Protein AF-0000000072276948 (afdb_homodimer)

Sequence (484 aa):
MTRPVIGITADSEEEGGGYSAMPWYAIRHNYCDSVAKAGGLPVILPHNAEVAEDFLGLIDGLLITGGAFDVDPALFGEAHRHQTVVLKQRRTAFELAILRGALAADMPILGICGGQQLLAVALGGRLIQHIPDVIKDGLAHEQPNPRTEVGHEISVTPGSLLHRITGVEVFGVNSAHHQAVESVPAPVIVDARAADGVIEGVEDPSRRFCLGVQWHPEYAISAADTAIFDAFVAASRGGEGAMTRPVIGITADSEEEGGGYSAMPWYAIRHNYCDSVAKAGGLPVILPHNAEVAEDFLGLIDGLLITGGAFDVDPALFGEAHRHQTVVLKQRRTAFELAILRGALAADMPILGICGGQQLLAVALGGRLIQHIPDVIKDGLAHEQPNPRTEVGHEISVTPGSLLHRITGVEVFGVNSAHHQAVESVPAPVIVDARAADGVIEGVEDPSRRFCLGVQWHPEYAISAADTAIFDAFVAASRGGEGA

Radius of gyration: 23.83 Å; Cα contacts (8 Å, |Δi|>4): 1158; chains: 2; bounding box: 51×69×62 Å

Foldseek 3Di:
DDAFEEEEEWAKDCCDDDVGNHIDTDDDVLVQVLLVVLRHHYDYDYQDLPCLVVVVVVGLEYEYEDDDAADDQVLQPDPDADPSHHDDPSSLSRLLSNLVVCVVVLGAYEYEARGLVSLQSSQNFHKDNFCCVPQPPDFCLQAPDDQLDFRFKKAFAPPDPLCVQQVDGMDTFGHRDGMATDDHDPPKDQGMATPSGTGAKIAHPVGLHGIYGNGDLSSVSDPSSSSVSNVSSVSSPDPPDD/DDAFEEEEEWAKDCCDDDVGNHIDTDDDVLVQVLLVVLRHHYDYDYQDLPCLVVVVVVGLEYEYEDDDAADDQVLQPDPDADPSHHDDPSSLSRLLSNLVVCVVVLGAYEYEARGLVSLQSSQNFHKDNFCCVPQPPDFCLQAPDDQLDFRFKKAFAPPDPLCVQQVDGMDTFGHRDGMATDDHDPPKDQGMATPSGTGAKIAHPVGLHGIYGNGDLSSVSDPSSSSVSNVSSVSSPDPPDD

Organism: Rhodospirillum rubrum (strain ATCC 11170 / ATH 1.1.1 / DSM 467 / LMG 4362 / NCIMB 8255 / S1) (NCBI:txid269796)

Secondary structure (DSSP, 8-state):
-PPPEEEEEPEEETT-BTTBSS-EEEEEHHHHHHHHHTT-EEEEEP--GGGHHHHHHH-SEEEE---S----GGGGT-S---TT----HHHHHHHHHHHHHHHHTT--EEEETHHHHHHHHHTT-EEES-HHHHSTT---SB-SS-TTS--EEEEE-TTSHHHHHH--SEEEE--B-S-EEEE--TT-EEEEEETTS-EEEEE-TTSSSEEEESS-GGG--SHHHHHHHHHHHHHTS-----/-PPPEEEEEPEEETT-BTTBSS-EEEEEHHHHHHHHHTT-EEEEEP--GGGHHHHHHH-SEEEE---S----GGGGT-S---TT----HHHHHHHHHHHHHHHHTT--EEEETHHHHHHHHHTT-EEES-HHHHSTT---SB-SS-TTS--EEEEE-TTSHHHHHH--SEEEE--B-S-EEEE--TT-EEEEEETTS-EEEEE-TTSSSEEEESS-GGG--SHHHHHHHHHHHHHTS-----

pLDDT: mean 95.81, std 8.94, range [22.22, 98.94]

Nearest PDB structures (foldseek):
  6vtv-assembly1_A  TM=9.125E-01  e=2.684E-25  Escherichia coli K-12
  7d50-assembly1_A  TM=9.164E-01  e=3.232E-25  Pseudomonas aeruginosa PAO1
  3fij-assembly1_B  TM=9.258E-01  e=1.412E-23  Listeria innocua
  3fij-assembly1_G  TM=9.161E-01  e=1.036E-23  Listeria innocua
  3fij-assembly1_H  TM=9.257E-01  e=3.803E-23  Listeria innocua

InterPro domains:
  IPR011697 Peptidase C26 [PF07722] (4-218)
  IPR029062 Class I glutamine amidotransferase-like [G3DSA:3.40.50.880] (1-239)
  IPR029062 Class I glutamine amidotransferase-like [SSF52317] (24-237)
  IPR044668 Peptidase C26, gamma-glutamyl-gamma-aminobutyrate hydrolase PuuD-like [PTHR43235] (27-226)

Structure (mmCIF, N/CA/C/O backbone):
data_AF-0000000072276948-model_v1
#
loop_
_entity.id
_entity.type
_entity.pdbx_description
1 polymer 'Glutamine amidotransferase class-I'
#
loop_
_atom_site.group_PDB
_atom_site.id
_atom_site.type_symbol
_atom_site.label_atom_id
_atom_site.label_alt_id
_atom_site.label_comp_id
_atom_site.label_asym_id
_atom_site.label_entity_id
_atom_site.label_seq_id
_atom_s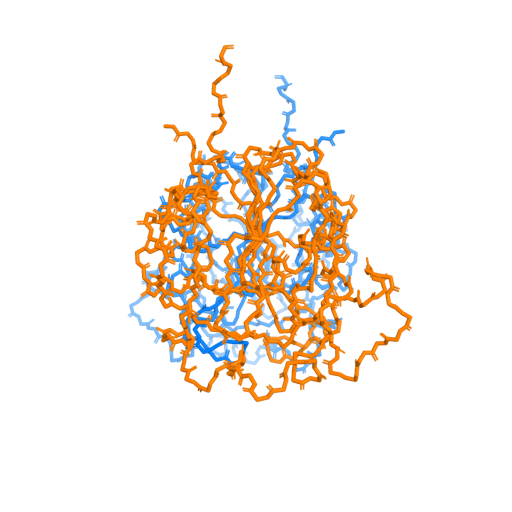ite.pdbx_PDB_ins_code
_atom_site.Cartn_x
_atom_site.Cartn_y
_atom_site.Cartn_z
_atom_site.occupancy
_atom_site.B_iso_or_equiv
_atom_site.auth_seq_id
_atom_site.auth_comp_id
_atom_site.auth_asym_id
_atom_site.auth_atom_id
_atom_site.pdbx_PDB_model_num
ATOM 1 N N . MET A 1 1 ? 21.406 10.805 -8.523 1 55.66 1 MET A N 1
ATOM 2 C CA . MET A 1 1 ? 21.172 10.695 -7.082 1 55.66 1 MET A CA 1
ATOM 3 C C . MET A 1 1 ? 20 9.766 -6.785 1 55.66 1 MET A C 1
ATOM 5 O O . MET A 1 1 ? 19.047 9.695 -7.551 1 55.66 1 MET A O 1
ATOM 9 N N . THR A 1 2 ? 20.109 8.797 -5.762 1 84.19 2 THR A N 1
ATOM 10 C CA . THR A 1 2 ? 19.094 7.793 -5.473 1 84.19 2 THR A CA 1
ATOM 11 C C . THR A 1 2 ? 17.844 8.438 -4.887 1 84.19 2 THR A C 1
ATOM 13 O O . THR A 1 2 ? 17.938 9.43 -4.156 1 84.19 2 THR A O 1
ATOM 16 N N . ARG A 1 3 ? 16.656 8.305 -5.426 1 95.38 3 ARG A N 1
ATOM 17 C CA . ARG A 1 3 ? 15.398 8.82 -4.914 1 95.38 3 ARG A CA 1
ATOM 18 C C . ARG A 1 3 ? 15.211 8.461 -3.443 1 95.38 3 ARG A C 1
ATOM 20 O O . ARG A 1 3 ? 15.367 7.301 -3.057 1 95.38 3 ARG A O 1
ATOM 27 N N . PRO A 1 4 ? 15.094 9.531 -2.602 1 98.38 4 PRO A N 1
ATOM 28 C CA . PRO A 1 4 ? 14.797 9.156 -1.215 1 98.38 4 PRO A CA 1
ATOM 29 C C . PRO A 1 4 ? 13.555 8.281 -1.087 1 98.38 4 PRO A C 1
ATOM 31 O O . PRO A 1 4 ? 12.539 8.547 -1.74 1 98.38 4 PRO A O 1
ATOM 34 N N . VAL A 1 5 ? 13.633 7.27 -0.275 1 98.69 5 VAL A N 1
ATOM 35 C CA . VAL A 1 5 ? 12.516 6.352 -0.048 1 98.69 5 VAL A CA 1
ATOM 36 C C . VAL A 1 5 ? 11.562 6.945 0.989 1 98.69 5 VAL A C 1
ATOM 38 O O . VAL A 1 5 ? 11.961 7.207 2.127 1 98.69 5 VAL A O 1
ATOM 41 N N . ILE A 1 6 ? 10.336 7.184 0.607 1 98.88 6 ILE A N 1
ATOM 42 C CA . ILE A 1 6 ? 9.336 7.746 1.507 1 98.88 6 ILE A CA 1
ATOM 43 C C . ILE A 1 6 ? 8.336 6.664 1.915 1 98.88 6 ILE A C 1
ATOM 45 O O . ILE A 1 6 ? 7.602 6.141 1.076 1 98.88 6 ILE A O 1
ATOM 49 N N . GLY A 1 7 ? 8.375 6.281 3.219 1 98.94 7 GLY A N 1
ATOM 50 C CA . GLY A 1 7 ? 7.344 5.398 3.738 1 98.94 7 GLY A CA 1
ATOM 51 C C . GLY A 1 7 ? 6.012 6.094 3.945 1 98.94 7 GLY A C 1
ATOM 52 O O . GLY A 1 7 ? 5.949 7.16 4.562 1 98.94 7 GLY A O 1
ATOM 53 N N . ILE A 1 8 ? 4.965 5.555 3.375 1 98.94 8 ILE A N 1
ATOM 54 C CA . ILE A 1 8 ? 3.609 6.09 3.488 1 98.94 8 ILE A CA 1
ATOM 55 C C . ILE A 1 8 ? 2.721 5.09 4.223 1 98.94 8 ILE A C 1
ATOM 57 O O . ILE A 1 8 ? 2.568 3.947 3.789 1 98.94 8 ILE A O 1
ATOM 61 N N . THR A 1 9 ? 2.146 5.492 5.336 1 98.88 9 THR A N 1
ATOM 62 C CA . THR A 1 9 ? 1.287 4.559 6.062 1 98.88 9 THR A CA 1
ATOM 63 C C . THR A 1 9 ? -0.019 4.332 5.309 1 98.88 9 THR A C 1
ATOM 65 O O . THR A 1 9 ? -0.658 5.285 4.859 1 98.88 9 THR A O 1
ATOM 68 N N . ALA A 1 10 ? -0.393 3.098 5.172 1 98.62 10 ALA A N 1
ATOM 69 C CA . ALA A 1 10 ? -1.648 2.758 4.508 1 98.62 10 ALA A CA 1
ATOM 70 C C . ALA A 1 10 ? -2.844 3.057 5.406 1 98.62 10 ALA A C 1
ATOM 72 O O . ALA A 1 10 ? -2.701 3.148 6.629 1 98.62 10 ALA A O 1
ATOM 73 N N . ASP A 1 11 ? -3.957 3.297 4.781 1 98 11 ASP A N 1
ATOM 74 C CA . ASP A 1 11 ? -5.219 3.148 5.5 1 98 11 ASP A CA 1
ATOM 75 C C . ASP A 1 11 ? -5.625 1.68 5.594 1 98 11 ASP A C 1
ATOM 77 O O . ASP A 1 11 ? -4.945 0.805 5.051 1 98 11 ASP A O 1
ATOM 81 N N . SER A 1 12 ? -6.652 1.418 6.379 1 96.81 12 SER A N 1
ATOM 82 C CA . SER A 1 12 ? -7.062 0.029 6.551 1 96.81 12 SER A CA 1
ATOM 83 C C . SER A 1 12 ? -8.562 -0.077 6.805 1 96.81 12 SER A C 1
ATOM 85 O O . SER A 1 12 ? -9.125 0.718 7.559 1 96.81 12 SER A O 1
ATOM 87 N N . GLU A 1 13 ? -9.164 -0.945 6.09 1 95.81 13 GLU A N 1
ATOM 88 C CA . GLU A 1 13 ? -10.492 -1.425 6.453 1 95.81 13 GLU A CA 1
ATOM 89 C C . GLU A 1 13 ? -10.414 -2.748 7.211 1 95.81 13 GLU A C 1
ATOM 91 O O . GLU A 1 13 ? -10.539 -3.818 6.613 1 95.81 13 GLU A O 1
ATOM 96 N N . GLU A 1 14 ? -10.359 -2.621 8.492 1 92.75 14 GLU A N 1
ATOM 97 C CA . GLU A 1 14 ? -10 -3.742 9.359 1 92.75 14 GLU A CA 1
ATOM 98 C C . GLU A 1 14 ? -11.164 -4.727 9.484 1 92.75 14 GLU A C 1
ATOM 100 O O . GLU A 1 14 ? -10.953 -5.914 9.727 1 92.75 14 GLU A O 1
ATOM 105 N N . GLU A 1 15 ? -12.367 -4.246 9.242 1 92.12 15 GLU A N 1
ATOM 106 C CA . GLU A 1 15 ? -13.539 -5.102 9.383 1 92.12 15 GLU A CA 1
ATOM 107 C C . GLU A 1 15 ? -13.984 -5.656 8.031 1 92.12 15 GLU A C 1
ATOM 109 O O . GLU A 1 15 ? -14.961 -6.398 7.949 1 92.12 15 GLU A O 1
ATOM 114 N N . GLY A 1 16 ? -13.219 -5.332 7.027 1 94.12 16 GLY A N 1
ATOM 115 C CA . GLY A 1 16 ? -13.57 -5.758 5.684 1 94.12 16 GLY A CA 1
ATOM 116 C C . GLY A 1 16 ? -14.703 -4.945 5.078 1 94.12 16 GLY A C 1
ATOM 117 O O . GLY A 1 16 ? -14.938 -3.805 5.48 1 94.12 16 GLY A O 1
ATOM 118 N N . GLY A 1 17 ? -15.281 -5.48 3.945 1 93.25 17 GLY A N 1
ATOM 119 C CA . GLY A 1 17 ? -16.344 -4.797 3.223 1 93.25 17 GLY A CA 1
ATOM 120 C C . GLY A 1 17 ? -15.852 -4.078 1.981 1 93.25 17 GLY A C 1
ATOM 121 O O . GLY A 1 17 ? -14.734 -3.559 1.961 1 93.25 17 GLY A O 1
ATOM 122 N N . GLY A 1 18 ? -16.734 -3.994 1.03 1 93.81 18 GLY A N 1
ATOM 123 C CA . GLY A 1 18 ? -16.359 -3.348 -0.215 1 93.81 18 GLY A CA 1
ATOM 124 C C . GLY A 1 18 ? -15.375 -4.164 -1.036 1 93.81 18 GLY A C 1
ATOM 125 O O . GLY A 1 18 ? -15.688 -5.281 -1.456 1 93.81 18 GLY A O 1
ATOM 126 N N . TYR A 1 19 ? -14.133 -3.805 -1.041 1 95.44 19 TYR A N 1
ATOM 127 C CA . TYR A 1 19 ? -13.078 -4.418 -1.846 1 95.44 19 TYR A CA 1
ATOM 128 C C . TYR A 1 19 ? -12.906 -5.891 -1.485 1 95.44 19 TYR A C 1
ATOM 130 O O . TYR A 1 19 ? -12.703 -6.73 -2.365 1 95.44 19 TYR A O 1
ATOM 138 N N . SER A 1 20 ? -13.008 -6.164 -0.246 1 95.69 20 SER A N 1
ATOM 139 C CA . SER A 1 20 ? -12.828 -7.527 0.244 1 95.69 20 SER A CA 1
ATOM 140 C C . SER A 1 20 ? -13.633 -7.762 1.52 1 95.69 20 SER A C 1
ATOM 142 O O . SER A 1 20 ? -13.781 -6.859 2.344 1 95.69 20 SER A O 1
ATOM 144 N N . ALA A 1 21 ? -14.102 -8.984 1.699 1 94.5 21 ALA A N 1
ATOM 145 C CA . ALA A 1 21 ? -14.742 -9.375 2.949 1 94.5 21 ALA A CA 1
ATOM 146 C C . ALA A 1 21 ? -13.727 -9.469 4.082 1 94.5 21 ALA A C 1
ATOM 148 O O . ALA A 1 21 ? -14.086 -9.414 5.262 1 94.5 21 ALA A O 1
ATOM 149 N N . MET A 1 22 ? -12.461 -9.648 3.721 1 95.94 22 MET A N 1
ATOM 150 C CA . MET A 1 22 ? -11.359 -9.711 4.68 1 95.94 22 MET A CA 1
ATOM 151 C C . MET A 1 22 ? -10.719 -8.344 4.867 1 95.94 22 MET A C 1
ATOM 153 O O . MET A 1 22 ? -10.891 -7.453 4.031 1 95.94 22 MET A O 1
ATOM 157 N N . PRO A 1 23 ? -9.969 -8.18 6 1 97.62 23 PRO A N 1
ATOM 158 C CA . PRO A 1 23 ? -9.273 -6.902 6.195 1 97.62 23 PRO A CA 1
ATOM 159 C C . PRO A 1 23 ? -8.312 -6.57 5.051 1 97.62 23 PRO A C 1
ATOM 161 O O . PRO A 1 23 ? -7.648 -7.465 4.523 1 97.62 23 PRO A O 1
ATOM 164 N N . TRP A 1 24 ? -8.281 -5.293 4.711 1 98 24 TRP A N 1
ATOM 165 C CA . TRP A 1 24 ? -7.453 -4.875 3.584 1 98 24 TRP A CA 1
ATOM 166 C C . TRP A 1 24 ? -6.938 -3.453 3.781 1 98 24 TRP A C 1
ATOM 168 O O . TRP A 1 24 ? -7.535 -2.67 4.523 1 98 24 TRP A O 1
ATOM 178 N N . TYR A 1 25 ? -5.797 -3.158 3.18 1 98.62 25 TYR A N 1
ATOM 179 C CA . TYR A 1 25 ? -5.195 -1.831 3.152 1 98.62 25 TYR A CA 1
ATOM 180 C C . TYR A 1 25 ? -5.695 -1.028 1.958 1 98.62 25 TYR A C 1
ATOM 182 O O . TYR A 1 25 ? -6.051 -1.599 0.924 1 98.62 25 TYR A O 1
ATOM 190 N N . ALA A 1 26 ? -5.652 0.308 2.146 1 98.12 26 ALA A N 1
ATOM 191 C CA . ALA A 1 26 ? -6.055 1.224 1.083 1 98.12 26 ALA A CA 1
ATOM 192 C C . ALA A 1 26 ? -5.227 2.506 1.122 1 98.12 26 ALA A C 1
ATOM 194 O O . ALA A 1 26 ? -4.785 2.936 2.191 1 98.12 26 ALA A O 1
ATOM 195 N N . ILE A 1 27 ? -5.047 3.088 -0.043 1 98.31 27 ILE A N 1
ATOM 196 C CA . ILE A 1 27 ? -4.445 4.414 -0.107 1 98.31 27 ILE A CA 1
ATOM 197 C C . ILE A 1 27 ? -4.746 5.051 -1.463 1 98.31 27 ILE A C 1
ATOM 199 O O . ILE A 1 27 ? -4.641 4.395 -2.5 1 98.31 27 ILE A O 1
ATOM 203 N N . ARG A 1 28 ? -5.199 6.285 -1.438 1 98.25 28 ARG A N 1
ATOM 204 C CA . ARG A 1 28 ? -5.449 6.965 -2.705 1 98.25 28 ARG A CA 1
ATOM 205 C C . ARG A 1 28 ? -4.156 7.125 -3.502 1 98.25 28 ARG A C 1
ATOM 207 O O . ARG A 1 28 ? -3.105 7.43 -2.934 1 98.25 28 ARG A O 1
ATOM 214 N N . HIS A 1 29 ? -4.223 7.047 -4.824 1 98.56 29 HIS A N 1
ATOM 215 C CA . HIS A 1 29 ? -3.07 7.164 -5.711 1 98.56 29 HIS A CA 1
ATOM 216 C C . HIS A 1 29 ? -2.314 8.469 -5.457 1 98.56 29 HIS A C 1
ATOM 218 O O . HIS A 1 29 ? -1.087 8.508 -5.578 1 98.56 29 HIS A O 1
ATOM 224 N N . ASN A 1 30 ? -3.035 9.484 -5.109 1 98.06 30 ASN A N 1
ATOM 225 C CA . ASN A 1 30 ? -2.455 10.82 -5.148 1 98.06 30 ASN A CA 1
ATOM 226 C C . ASN A 1 30 ? -1.433 11.023 -4.035 1 98.06 30 ASN A C 1
ATOM 228 O O . ASN A 1 30 ? -0.547 11.867 -4.145 1 98.06 30 ASN A O 1
ATOM 232 N N . TYR A 1 31 ? -1.539 10.258 -2.904 1 98.69 31 TYR A N 1
ATOM 233 C CA . TYR A 1 31 ? -0.462 10.281 -1.921 1 98.69 31 TYR A CA 1
ATOM 234 C C . TYR A 1 31 ? 0.864 9.883 -2.553 1 98.69 31 TYR A C 1
ATOM 236 O O . TYR A 1 31 ? 1.853 10.609 -2.459 1 98.69 31 TYR A O 1
ATOM 244 N N . CYS A 1 32 ? 0.836 8.766 -3.225 1 98.75 32 CYS A N 1
ATOM 245 C CA . CYS A 1 32 ? 2.043 8.227 -3.84 1 98.75 32 CYS A CA 1
ATOM 246 C C . CYS A 1 32 ? 2.484 9.086 -5.02 1 98.75 32 CYS A C 1
ATOM 248 O O . CYS A 1 32 ? 3.678 9.328 -5.203 1 98.75 32 CYS A O 1
ATOM 250 N N . ASP A 1 33 ? 1.529 9.555 -5.785 1 98.38 33 ASP A N 1
ATOM 251 C CA . ASP A 1 33 ? 1.849 10.383 -6.941 1 98.38 33 ASP A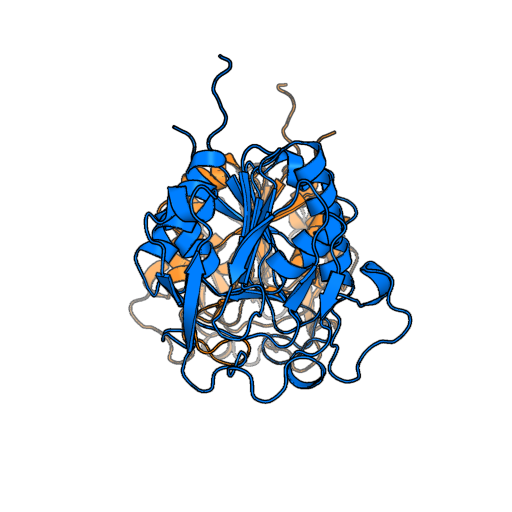 CA 1
ATOM 252 C C . ASP A 1 33 ? 2.508 11.688 -6.516 1 98.38 33 ASP A C 1
ATOM 254 O O . ASP A 1 33 ? 3.416 12.188 -7.191 1 98.38 33 ASP A O 1
ATOM 258 N N . SER A 1 34 ? 2.023 12.281 -5.43 1 98.75 34 SER A N 1
ATOM 259 C CA . SER A 1 34 ? 2.594 13.523 -4.93 1 98.75 34 SER A CA 1
ATOM 260 C C . SER A 1 34 ? 4.039 13.336 -4.484 1 98.75 34 SER A C 1
ATOM 262 O O . SER A 1 34 ? 4.895 14.188 -4.742 1 98.75 34 SER A O 1
ATOM 264 N N . VAL A 1 35 ? 4.344 12.227 -3.82 1 98.81 35 VAL A N 1
ATOM 265 C CA . VAL A 1 35 ? 5.707 11.906 -3.406 1 98.81 35 VAL A CA 1
ATOM 266 C C . VAL A 1 35 ? 6.586 11.711 -4.637 1 98.81 35 VAL A C 1
ATOM 268 O O . VAL A 1 35 ? 7.695 12.242 -4.703 1 98.81 35 VAL A O 1
ATOM 271 N N . ALA A 1 36 ? 6.078 10.969 -5.605 1 98.56 36 ALA A N 1
ATOM 272 C CA . ALA A 1 36 ? 6.84 10.695 -6.816 1 98.56 36 ALA A CA 1
ATOM 273 C C . ALA A 1 36 ? 7.137 11.977 -7.586 1 98.56 36 ALA A C 1
ATOM 275 O O . ALA A 1 36 ? 8.258 12.188 -8.055 1 98.56 36 ALA A O 1
ATOM 276 N N . LYS A 1 37 ? 6.117 12.797 -7.719 1 98.06 37 LYS A N 1
ATOM 277 C CA . LYS A 1 37 ? 6.27 14.062 -8.43 1 98.06 37 LYS A CA 1
ATOM 278 C C . LYS A 1 37 ? 7.332 14.938 -7.77 1 98.06 37 LYS A C 1
ATOM 280 O O . LYS A 1 37 ? 8.055 15.664 -8.453 1 98.06 37 LYS A O 1
ATOM 285 N N . ALA A 1 38 ? 7.438 14.812 -6.473 1 98.5 38 ALA A N 1
ATOM 286 C CA . ALA A 1 38 ? 8.406 15.594 -5.715 1 98.5 38 ALA A CA 1
ATOM 287 C C . ALA A 1 38 ? 9.797 14.961 -5.781 1 98.5 38 ALA A C 1
ATOM 289 O O . ALA A 1 38 ? 10.758 15.508 -5.242 1 98.5 38 ALA A O 1
ATOM 290 N N . GLY A 1 39 ? 9.945 13.836 -6.391 1 98.12 39 GLY A N 1
ATOM 291 C CA . GLY A 1 39 ? 11.242 13.219 -6.605 1 98.12 39 GLY A CA 1
ATOM 292 C C . GLY A 1 39 ? 11.539 12.102 -5.625 1 98.12 39 GLY A C 1
ATOM 293 O O . GLY A 1 39 ? 12.672 11.625 -5.539 1 98.12 39 GLY A O 1
ATOM 294 N N . GLY A 1 40 ? 10.547 11.695 -4.84 1 98.62 40 GLY A N 1
ATOM 295 C CA . GLY A 1 40 ? 10.719 10.594 -3.904 1 98.62 40 GLY A CA 1
ATOM 296 C C . GLY A 1 40 ? 10.273 9.258 -4.469 1 98.62 40 GLY A C 1
ATOM 297 O O . GLY A 1 40 ? 9.664 9.203 -5.539 1 98.62 40 GLY A O 1
ATOM 298 N N . LEU A 1 41 ? 10.656 8.203 -3.822 1 98.75 41 LEU A N 1
ATOM 299 C CA . LEU A 1 41 ? 10.188 6.848 -4.102 1 98.75 41 LEU A CA 1
ATOM 300 C C . LEU A 1 41 ? 9.188 6.391 -3.045 1 98.75 41 LEU A C 1
ATOM 302 O O . LEU A 1 41 ? 9.578 6.004 -1.939 1 98.75 41 LEU A O 1
ATOM 306 N N . PRO A 1 42 ? 7.91 6.422 -3.393 1 98.88 42 PRO A N 1
ATOM 307 C CA . PRO A 1 42 ? 6.906 6.062 -2.387 1 98.88 42 PRO A CA 1
ATOM 308 C C . PRO A 1 42 ? 6.809 4.555 -2.17 1 98.88 42 PRO A C 1
ATOM 310 O O . PRO A 1 42 ? 6.766 3.787 -3.135 1 98.88 42 PRO A O 1
ATOM 313 N N . VAL A 1 43 ? 6.82 4.141 -0.945 1 98.88 43 VAL A N 1
ATOM 314 C CA . VAL A 1 43 ? 6.492 2.771 -0.565 1 98.88 43 VAL A CA 1
ATOM 315 C C . VAL A 1 43 ? 5.383 2.781 0.487 1 98.88 43 VAL A C 1
ATOM 317 O O . VAL A 1 43 ? 5.414 3.588 1.42 1 98.88 43 VAL A O 1
ATOM 320 N N . ILE A 1 44 ? 4.371 1.968 0.25 1 98.94 44 ILE A N 1
ATOM 321 C CA . ILE A 1 44 ? 3.234 1.892 1.161 1 98.94 44 ILE A CA 1
ATOM 322 C C . ILE A 1 44 ? 3.525 0.877 2.264 1 98.94 44 ILE A C 1
ATOM 324 O O . ILE A 1 44 ? 3.945 -0.248 1.987 1 98.94 44 ILE A O 1
ATOM 328 N N . LEU A 1 45 ? 3.359 1.287 3.496 1 98.88 45 LEU A N 1
ATOM 329 C CA . LEU A 1 45 ? 3.73 0.471 4.645 1 98.88 45 LEU A CA 1
ATOM 330 C C . LEU A 1 45 ? 2.504 -0.199 5.254 1 98.88 45 LEU A C 1
ATOM 332 O O . LEU A 1 45 ? 1.549 0.479 5.641 1 98.88 45 LEU A O 1
ATOM 336 N N . PRO A 1 46 ? 2.51 -1.526 5.32 1 98.75 46 PRO A N 1
ATOM 337 C CA . PRO A 1 46 ? 1.445 -2.203 6.066 1 98.75 46 PRO A CA 1
ATOM 338 C C . PRO A 1 46 ? 1.582 -2.025 7.578 1 98.75 46 PRO A C 1
ATOM 340 O O . PRO A 1 46 ? 2.633 -1.595 8.062 1 98.75 46 PRO A O 1
ATOM 343 N N . HIS A 1 47 ? 0.505 -2.311 8.266 1 98.38 47 HIS A N 1
ATOM 344 C CA . HIS A 1 47 ? 0.451 -2.055 9.703 1 98.38 47 HIS A CA 1
ATOM 345 C C . HIS A 1 47 ? 1.023 -3.227 10.492 1 98.38 47 HIS A C 1
ATOM 347 O O . HIS A 1 47 ? 0.291 -4.141 10.875 1 98.38 47 HIS A O 1
ATOM 353 N N . ASN A 1 48 ? 2.268 -3.209 10.789 1 97.69 48 ASN A N 1
ATOM 354 C CA . ASN A 1 48 ? 2.941 -4.172 11.664 1 97.69 48 ASN A CA 1
ATOM 355 C C . ASN A 1 48 ? 3.873 -3.475 12.648 1 97.69 48 ASN A C 1
ATOM 357 O O . ASN A 1 48 ? 5.039 -3.225 12.336 1 97.69 48 ASN A O 1
ATOM 361 N N . ALA A 1 49 ? 3.355 -3.223 13.828 1 97.88 49 ALA A N 1
ATOM 362 C CA . ALA A 1 49 ? 4.082 -2.453 14.836 1 97.88 49 ALA A CA 1
ATOM 363 C C . ALA A 1 49 ? 5.355 -3.176 15.266 1 97.88 49 ALA A C 1
ATOM 365 O O . ALA A 1 49 ? 6.344 -2.539 15.633 1 97.88 49 ALA A O 1
ATOM 366 N N . GLU A 1 50 ? 5.379 -4.453 15.148 1 96.81 50 GLU A N 1
ATOM 367 C CA . GLU A 1 50 ? 6.473 -5.277 15.656 1 96.81 50 GLU A CA 1
ATOM 368 C C . GLU A 1 50 ? 7.738 -5.09 14.828 1 96.81 50 GLU A C 1
ATOM 370 O O . GLU A 1 50 ? 8.844 -5.34 15.305 1 96.81 50 GLU A O 1
ATOM 375 N N . VAL A 1 51 ? 7.555 -4.656 13.617 1 97.44 51 VAL A N 1
ATOM 376 C CA . VAL A 1 51 ? 8.727 -4.527 12.758 1 97.44 51 VAL A CA 1
ATOM 377 C C . VAL A 1 51 ? 8.898 -3.072 12.328 1 97.44 51 VAL A C 1
ATOM 379 O O . VAL A 1 51 ? 9.438 -2.795 11.258 1 97.44 51 VAL A O 1
ATOM 382 N N . ALA A 1 52 ? 8.391 -2.145 13.102 1 98.19 52 ALA A N 1
ATOM 383 C CA . ALA A 1 52 ? 8.477 -0.718 12.797 1 98.19 52 ALA A CA 1
ATOM 384 C C . ALA A 1 52 ? 9.922 -0.291 12.578 1 98.19 52 ALA A C 1
ATOM 386 O O . ALA A 1 52 ? 10.219 0.501 11.68 1 98.19 52 ALA A O 1
ATOM 387 N N . GLU A 1 53 ? 10.805 -0.851 13.391 1 97.81 53 GLU A N 1
ATOM 388 C CA . GLU A 1 53 ? 12.219 -0.484 13.281 1 97.81 53 GLU A CA 1
ATOM 389 C C . GLU A 1 53 ? 12.805 -0.925 11.945 1 97.81 53 GLU A C 1
ATOM 391 O O . GLU A 1 53 ? 13.648 -0.235 11.375 1 97.81 53 GLU A O 1
ATOM 396 N N . ASP A 1 54 ? 12.398 -2.078 11.469 1 98.12 54 ASP A N 1
ATOM 397 C CA . ASP A 1 54 ? 12.859 -2.553 10.172 1 98.12 54 ASP A CA 1
ATOM 398 C C . ASP A 1 54 ? 12.406 -1.61 9.055 1 98.12 54 ASP A C 1
ATOM 400 O O . ASP A 1 54 ? 13.172 -1.322 8.133 1 98.12 54 ASP A O 1
ATOM 404 N N . PHE A 1 55 ? 11.18 -1.119 9.141 1 98.56 55 PHE A N 1
ATOM 405 C CA . PHE A 1 55 ? 10.695 -0.15 8.164 1 98.56 55 PHE A CA 1
ATOM 406 C C . PHE A 1 55 ? 11.508 1.137 8.234 1 98.56 55 PHE A C 1
ATOM 408 O O . PHE A 1 55 ? 11.828 1.729 7.199 1 98.56 55 PHE A O 1
ATOM 415 N N . LEU A 1 56 ? 11.844 1.532 9.469 1 98.38 56 LEU A N 1
ATOM 416 C CA . LEU A 1 56 ? 12.617 2.754 9.656 1 98.38 56 LEU A CA 1
ATOM 417 C C . LEU A 1 56 ? 13.977 2.645 8.977 1 98.38 56 LEU A C 1
ATOM 419 O O . LEU A 1 56 ? 14.5 3.635 8.453 1 98.38 56 LEU A O 1
ATOM 423 N N . GLY A 1 57 ? 14.516 1.44 8.984 1 97.38 57 GLY A N 1
ATOM 424 C CA . GLY A 1 57 ? 15.797 1.218 8.328 1 97.38 57 GLY A CA 1
ATOM 425 C C . GLY A 1 57 ? 15.719 1.277 6.816 1 97.38 57 GLY A C 1
ATOM 426 O O . GLY A 1 57 ? 16.734 1.419 6.137 1 97.38 57 GLY A O 1
ATOM 427 N N . LEU A 1 58 ? 14.531 1.247 6.332 1 97.25 58 LEU A N 1
ATOM 428 C CA . LEU A 1 58 ? 14.312 1.158 4.891 1 97.25 58 LEU A CA 1
ATOM 429 C C . LEU A 1 58 ? 14.008 2.531 4.301 1 97.25 58 LEU A C 1
ATOM 431 O O . LEU A 1 58 ? 14.266 2.775 3.121 1 97.25 58 LEU A O 1
ATOM 435 N N . ILE A 1 59 ? 13.469 3.443 5.105 1 98.44 59 ILE A N 1
ATOM 436 C CA . ILE A 1 59 ? 12.93 4.668 4.527 1 98.44 59 ILE A CA 1
ATOM 437 C C . ILE A 1 59 ? 13.781 5.859 4.945 1 98.44 59 ILE A C 1
ATOM 439 O O . ILE A 1 59 ? 14.531 5.785 5.926 1 98.44 59 ILE A O 1
ATOM 443 N N . ASP A 1 60 ? 13.625 6.949 4.176 1 98.5 60 ASP A N 1
ATOM 444 C CA . ASP A 1 60 ? 14.367 8.188 4.406 1 98.5 60 ASP A CA 1
ATOM 445 C C . ASP A 1 60 ? 13.453 9.281 4.945 1 98.5 60 ASP A C 1
ATOM 447 O O . ASP A 1 60 ? 13.93 10.305 5.449 1 98.5 60 ASP A O 1
ATOM 451 N N . GLY A 1 61 ? 12.211 9.156 4.855 1 98.81 61 GLY A N 1
ATOM 452 C CA . GLY A 1 61 ? 11.156 10.031 5.344 1 98.81 61 GLY A CA 1
ATOM 453 C C . GLY A 1 61 ? 9.852 9.312 5.598 1 98.81 61 GLY A C 1
ATOM 454 O O . GLY A 1 61 ? 9.578 8.273 4.988 1 98.81 61 GLY A O 1
ATOM 455 N N . LEU A 1 62 ? 9.055 9.789 6.504 1 98.94 62 LEU A N 1
ATOM 456 C CA . LEU A 1 62 ? 7.809 9.141 6.898 1 98.94 62 LEU A CA 1
ATOM 457 C C . LEU A 1 62 ? 6.617 10.062 6.664 1 98.94 62 LEU A C 1
ATOM 459 O O . LEU A 1 62 ? 6.602 11.203 7.148 1 98.94 62 LEU A O 1
ATOM 463 N N . LEU A 1 63 ? 5.711 9.633 5.859 1 98.94 63 LEU A N 1
ATOM 464 C CA . LEU A 1 63 ? 4.434 10.305 5.641 1 98.94 63 LEU A CA 1
ATOM 465 C C . LEU A 1 63 ? 3.299 9.539 6.324 1 98.94 63 LEU A C 1
ATOM 467 O O . LEU A 1 63 ? 3 8.406 5.957 1 98.94 63 LEU A O 1
ATOM 471 N N . ILE A 1 64 ? 2.725 10.117 7.332 1 98.94 64 ILE A N 1
ATOM 472 C CA . ILE A 1 64 ? 1.562 9.547 7.996 1 98.94 64 ILE A CA 1
ATOM 473 C C . ILE A 1 64 ? 0.283 10.133 7.402 1 98.94 64 ILE A C 1
ATOM 475 O O . ILE A 1 64 ? 0.06 11.344 7.469 1 98.94 64 ILE A O 1
ATOM 479 N N . THR A 1 65 ? -0.552 9.297 6.883 1 98.75 65 THR A N 1
ATOM 480 C CA . THR A 1 65 ? -1.686 9.719 6.07 1 98.75 65 THR A CA 1
ATOM 481 C C . THR A 1 65 ? -2.908 9.984 6.945 1 98.75 65 THR A C 1
ATOM 483 O O . THR A 1 65 ? -2.916 9.641 8.125 1 98.75 65 THR A O 1
ATOM 486 N N . GLY A 1 66 ? -3.861 10.609 6.324 1 96.88 66 GLY A N 1
ATOM 487 C CA . GLY A 1 66 ? -5.164 10.75 6.957 1 96.88 66 GLY A CA 1
ATOM 488 C C . GLY A 1 66 ? -6.051 9.539 6.766 1 96.88 66 GLY A C 1
ATOM 489 O O . GLY A 1 66 ? -5.57 8.453 6.422 1 96.88 66 GLY A O 1
ATOM 490 N N . GLY A 1 67 ? -7.238 9.656 7.102 1 93.12 67 GLY A N 1
ATOM 491 C CA . GLY A 1 67 ? -8.25 8.617 6.984 1 93.12 67 GLY A CA 1
ATOM 492 C C . GLY A 1 67 ? -9.516 8.922 7.758 1 93.12 67 GLY A C 1
ATOM 493 O O . GLY A 1 67 ? -9.562 9.875 8.531 1 93.12 67 GLY A O 1
ATOM 494 N N . ALA A 1 68 ? -10.492 8.188 7.434 1 91.69 68 ALA A N 1
ATOM 495 C CA . ALA A 1 68 ? -11.773 8.352 8.109 1 91.69 68 ALA A CA 1
ATOM 496 C C . ALA A 1 68 ? -11.781 7.613 9.445 1 91.69 68 ALA A C 1
ATOM 498 O O . ALA A 1 68 ? -12.484 6.613 9.609 1 91.69 68 ALA A O 1
ATOM 499 N N . PHE A 1 69 ? -11.016 8.023 10.328 1 94.88 69 PHE A N 1
ATOM 500 C CA . PHE A 1 69 ? -10.883 7.508 11.688 1 94.88 69 PHE A CA 1
ATOM 501 C C . PHE A 1 69 ? -10.336 8.578 12.625 1 94.88 69 PHE A C 1
ATOM 503 O O . PHE A 1 69 ? -10.102 9.719 12.203 1 94.88 69 PHE A O 1
ATOM 510 N N . ASP A 1 70 ? -10.219 8.211 13.93 1 97.5 70 ASP A N 1
ATOM 511 C CA . ASP A 1 70 ? -9.82 9.203 14.922 1 97.5 70 ASP A CA 1
ATOM 512 C C . ASP A 1 70 ? -8.664 8.695 15.781 1 97.5 70 ASP A C 1
ATOM 514 O O . ASP A 1 70 ? -8.461 7.484 15.906 1 97.5 70 ASP A O 1
ATOM 518 N N . VAL A 1 71 ? -7.918 9.672 16.25 1 98.06 71 VAL A N 1
ATOM 519 C CA . VAL A 1 71 ? -6.941 9.344 17.281 1 98.06 71 VAL A CA 1
ATOM 520 C C . VAL A 1 71 ? -7.656 9.07 18.609 1 98.06 71 VAL A C 1
ATOM 522 O O . VAL A 1 71 ? -8.531 9.828 19.016 1 98.06 71 VAL A O 1
ATOM 525 N N . ASP A 1 72 ? -7.32 8.016 19.25 1 97.88 72 ASP A N 1
ATOM 526 C CA . ASP A 1 72 ? -7.93 7.621 20.516 1 97.88 72 ASP A CA 1
ATOM 527 C C . ASP A 1 72 ? -7.691 8.68 21.578 1 97.88 72 ASP A C 1
ATOM 529 O O . ASP A 1 72 ? -6.547 8.969 21.938 1 97.88 72 ASP A O 1
ATOM 533 N N . PRO A 1 73 ? -8.797 9.18 22.156 1 98.19 73 PRO A N 1
ATOM 534 C CA . PRO A 1 73 ? -8.641 10.203 23.203 1 98.19 73 PRO A CA 1
ATOM 535 C C . PRO A 1 73 ? -7.762 9.727 24.359 1 98.19 73 PRO A C 1
ATOM 537 O O . PRO A 1 73 ? -7.102 10.539 25.016 1 98.19 73 PRO A O 1
ATOM 540 N N . ALA A 1 74 ? -7.648 8.445 24.562 1 97.56 74 ALA A N 1
ATOM 541 C CA . ALA A 1 74 ? -6.812 7.891 25.625 1 97.56 74 ALA A CA 1
ATOM 542 C C . ALA A 1 74 ? -5.344 8.242 25.406 1 97.56 74 ALA A C 1
ATOM 544 O O . ALA A 1 74 ? -4.574 8.344 26.375 1 97.56 74 ALA A O 1
ATOM 545 N N . LEU A 1 75 ? -4.969 8.414 24.219 1 97.81 75 LEU A N 1
ATOM 546 C CA . LEU A 1 75 ? -3.572 8.664 23.859 1 97.81 75 LEU A CA 1
ATOM 547 C C . LEU A 1 75 ? -3.164 10.086 24.234 1 97.81 75 LEU A C 1
ATOM 549 O O . LEU A 1 75 ? -1.974 10.406 24.25 1 97.81 75 LEU A O 1
ATOM 553 N N . PHE A 1 76 ? -4.148 10.945 24.516 1 97.56 76 PHE A N 1
ATOM 554 C CA . PHE A 1 76 ? -3.781 12.297 24.922 1 97.56 76 PHE A CA 1
ATOM 555 C C . PHE A 1 76 ? -4.48 12.688 26.219 1 97.56 76 PHE A C 1
ATOM 557 O O . PHE A 1 76 ? -4.836 13.852 26.406 1 97.56 76 PHE A O 1
ATOM 564 N N . GLY A 1 77 ? -4.781 11.711 27.031 1 96 77 GLY A N 1
ATOM 565 C CA . GLY A 1 77 ? -5.086 11.891 28.438 1 96 77 GLY A CA 1
ATOM 566 C C . GLY A 1 77 ? -6.566 12.078 28.703 1 96 77 GLY A C 1
ATOM 567 O O . GLY A 1 77 ? -6.953 12.477 29.812 1 96 77 GLY A O 1
ATOM 568 N N . GLU A 1 78 ? -7.398 11.859 27.734 1 95.56 78 GLU A N 1
ATOM 569 C CA . GLU A 1 78 ? -8.836 12.008 27.938 1 95.56 78 GLU A CA 1
ATOM 570 C C . GLU A 1 78 ? -9.461 10.719 28.453 1 95.56 78 GLU A C 1
ATOM 572 O O . GLU A 1 78 ? -9.133 9.633 27.984 1 95.56 78 GLU A O 1
ATOM 577 N N . ALA A 1 79 ? -10.281 10.828 29.391 1 93.25 79 ALA A N 1
ATOM 578 C CA . ALA A 1 79 ? -10.945 9.68 30 1 93.25 79 ALA A CA 1
ATOM 579 C C . ALA A 1 79 ? -12.203 9.305 29.203 1 93.25 79 ALA A C 1
ATOM 581 O O . ALA A 1 79 ? -12.625 8.141 29.219 1 93.25 79 ALA A O 1
ATOM 582 N N . HIS A 1 80 ? -12.766 10.32 28.609 1 94.94 80 HIS A N 1
ATOM 583 C CA . HIS A 1 80 ? -14.016 10.117 27.906 1 94.94 80 HIS A CA 1
ATOM 584 C C . HIS A 1 80 ? -13.789 10.109 26.391 1 94.94 80 HIS A C 1
ATOM 586 O O . HIS A 1 80 ? -13.016 10.914 25.875 1 94.94 80 HIS A O 1
ATOM 592 N N . ARG A 1 81 ? -14.406 9.203 25.75 1 95.56 81 ARG A N 1
ATOM 593 C CA . ARG A 1 81 ? -14.398 9.117 24.297 1 95.56 81 ARG A CA 1
ATOM 594 C C . ARG A 1 81 ? -15.703 9.648 23.719 1 95.56 81 ARG A C 1
ATOM 596 O O . ARG A 1 81 ? -16.781 9.156 24.047 1 95.56 81 ARG A O 1
ATOM 603 N N . HIS A 1 82 ? -15.594 10.617 22.906 1 96.81 82 HIS A N 1
ATOM 604 C CA . HIS A 1 82 ? -16.766 11.172 22.25 1 96.81 82 HIS A CA 1
ATOM 605 C C . HIS A 1 82 ? -17.438 10.125 21.359 1 96.81 82 HIS A C 1
ATOM 607 O O . HIS A 1 82 ? -16.75 9.281 20.766 1 96.81 82 HIS A O 1
ATOM 613 N N . GLN A 1 83 ? -18.734 10.18 21.172 1 96.19 83 GLN A N 1
ATOM 614 C CA . GLN A 1 83 ? -19.516 9.172 20.453 1 96.19 83 GLN A CA 1
ATOM 615 C C . GLN A 1 83 ? -19.156 9.148 18.969 1 96.19 83 GLN A C 1
ATOM 617 O O . GLN A 1 83 ? -19.359 8.141 18.297 1 96.19 83 GLN A O 1
ATOM 622 N N . THR A 1 84 ? -18.594 10.227 18.453 1 95.56 84 THR A N 1
ATOM 623 C CA . THR A 1 84 ? -18.25 10.32 17.031 1 95.56 84 THR A CA 1
ATOM 624 C C . THR A 1 84 ? -16.922 9.648 16.75 1 95.56 84 THR A C 1
ATOM 626 O O . THR A 1 84 ? -16.547 9.445 15.586 1 95.56 84 THR A O 1
ATOM 629 N N . VAL A 1 85 ? -16.188 9.266 17.797 1 97.06 85 VAL A N 1
ATOM 630 C CA . VAL A 1 85 ? -14.828 8.773 17.641 1 97.06 85 VAL A CA 1
ATOM 631 C C . VAL A 1 85 ? -14.852 7.359 17.062 1 97.06 85 VAL A C 1
ATOM 633 O O . VAL A 1 85 ? -15.516 6.473 17.609 1 97.06 85 VAL A O 1
ATOM 636 N N . VAL A 1 86 ? -14.219 7.207 15.953 1 95.94 86 VAL A N 1
ATOM 637 C CA . VAL A 1 86 ? -14.031 5.914 15.305 1 95.94 86 VAL A CA 1
ATOM 638 C C . VAL A 1 86 ? -12.547 5.555 15.297 1 95.94 86 VAL A C 1
ATOM 640 O O . VAL A 1 86 ? -11.719 6.32 14.805 1 95.94 86 VAL A O 1
ATOM 643 N N . LEU A 1 87 ? -12.273 4.359 15.844 1 96.5 87 LEU A N 1
ATOM 644 C CA . LEU A 1 87 ? -10.867 3.994 16 1 96.5 87 LEU A CA 1
ATOM 645 C C . LEU A 1 87 ? -10.469 2.924 14.992 1 96.5 87 LEU A C 1
ATOM 647 O O . LEU A 1 87 ? -11.305 2.131 14.562 1 96.5 87 LEU A O 1
ATOM 651 N N . LYS A 1 88 ? -9.211 2.955 14.586 1 96.56 88 LYS A N 1
ATOM 652 C CA . LYS A 1 88 ? -8.5 1.885 13.898 1 96.56 88 LYS A CA 1
ATOM 653 C C . LYS A 1 88 ? -7.246 1.475 14.68 1 96.56 88 LYS A C 1
ATOM 655 O O . LYS A 1 88 ? -6.16 2.008 14.438 1 96.56 88 LYS A O 1
ATOM 660 N N . GLN A 1 89 ? -7.43 0.524 15.5 1 95.25 89 GLN A N 1
ATOM 661 C CA . GLN A 1 89 ? -6.457 0.247 16.547 1 95.25 89 GLN A CA 1
ATOM 662 C C . GLN A 1 89 ? -5.148 -0.282 15.961 1 95.25 89 GLN A C 1
ATOM 664 O O . GLN A 1 89 ? -4.066 0.125 16.391 1 95.25 89 GLN A O 1
ATOM 669 N N . ARG A 1 90 ? -5.242 -1.182 15.016 1 96.5 90 ARG A N 1
ATOM 670 C CA . ARG A 1 90 ? -4.035 -1.736 14.406 1 96.5 90 ARG A CA 1
ATOM 671 C C . ARG A 1 90 ? -3.244 -0.657 13.68 1 96.5 90 ARG A C 1
ATOM 673 O O . ARG A 1 90 ? -2.018 -0.595 13.789 1 96.5 90 ARG A O 1
ATOM 680 N N . ARG A 1 91 ? -3.959 0.157 12.961 1 97.75 91 ARG A N 1
ATOM 681 C CA . ARG A 1 91 ? -3.32 1.259 12.25 1 97.75 91 ARG A CA 1
ATOM 682 C C . ARG A 1 91 ? -2.607 2.197 13.227 1 97.75 91 ARG A C 1
ATOM 684 O O . ARG A 1 91 ? -1.431 2.514 13.039 1 97.75 91 ARG A O 1
ATOM 691 N N . THR A 1 92 ? -3.361 2.596 14.305 1 97.88 92 THR A N 1
ATOM 692 C CA . THR A 1 92 ? -2.818 3.555 15.258 1 97.88 92 THR A CA 1
ATOM 693 C C . THR A 1 92 ? -1.6 2.979 15.977 1 97.88 92 THR A C 1
ATOM 695 O O . THR A 1 92 ? -0.605 3.676 16.172 1 97.88 92 THR A O 1
ATOM 698 N N . ALA A 1 93 ? -1.649 1.73 16.312 1 97.94 93 ALA A N 1
ATOM 699 C CA . ALA A 1 93 ? -0.527 1.084 16.984 1 97.94 93 ALA A CA 1
ATOM 700 C C . ALA A 1 93 ? 0.724 1.106 16.109 1 97.94 93 ALA A C 1
ATOM 702 O O . ALA A 1 93 ? 1.817 1.419 16.578 1 97.94 93 ALA A O 1
ATOM 703 N N . PHE A 1 94 ? 0.559 0.772 14.891 1 98.75 94 PHE A N 1
ATOM 704 C CA . PHE A 1 94 ? 1.692 0.793 13.969 1 98.75 94 PHE A CA 1
ATOM 705 C C . PHE A 1 94 ? 2.217 2.213 13.789 1 98.75 94 PHE A C 1
ATOM 707 O O . PHE A 1 94 ? 3.424 2.449 13.875 1 98.75 94 PHE A O 1
ATOM 714 N N . GLU A 1 95 ? 1.312 3.15 13.539 1 98.75 95 GLU A N 1
ATOM 715 C CA . GLU A 1 95 ? 1.71 4.527 13.266 1 98.75 95 GLU A CA 1
ATOM 716 C C . GLU A 1 95 ? 2.43 5.141 14.469 1 98.75 95 GLU A C 1
ATOM 718 O O . GLU A 1 95 ? 3.402 5.879 14.305 1 98.75 95 GLU A O 1
ATOM 723 N N . LEU A 1 96 ? 1.955 4.789 15.641 1 98.69 96 LEU A N 1
ATOM 724 C CA . LEU A 1 96 ? 2.631 5.293 16.828 1 98.69 96 LEU A CA 1
ATOM 725 C C . LEU A 1 96 ? 4.039 4.715 16.938 1 98.69 96 LEU A C 1
ATOM 727 O O . LEU A 1 96 ? 4.988 5.441 17.234 1 98.69 96 LEU A O 1
ATOM 731 N N . ALA A 1 97 ? 4.195 3.439 16.688 1 98.81 97 ALA A N 1
ATOM 732 C CA . ALA A 1 97 ? 5.492 2.775 16.797 1 98.81 97 ALA A CA 1
ATOM 733 C C . ALA A 1 97 ? 6.492 3.365 15.805 1 98.81 97 ALA A C 1
ATOM 735 O O . ALA A 1 97 ? 7.613 3.719 16.172 1 98.81 97 ALA A O 1
ATOM 736 N N . ILE A 1 98 ? 6.062 3.543 14.594 1 98.88 98 ILE A N 1
ATOM 737 C CA . ILE A 1 98 ? 6.996 4.008 13.57 1 98.88 98 ILE A CA 1
ATOM 738 C C . ILE A 1 98 ? 7.266 5.5 13.758 1 98.88 98 ILE A C 1
ATOM 740 O O . ILE A 1 98 ? 8.375 5.973 13.508 1 98.88 98 ILE A O 1
ATOM 744 N N . LEU A 1 99 ? 6.234 6.223 14.164 1 98.88 99 LEU A N 1
ATOM 745 C CA . LEU A 1 99 ? 6.398 7.652 14.414 1 98.88 99 LEU A CA 1
ATOM 746 C C . LEU A 1 99 ? 7.41 7.898 15.523 1 98.88 99 LEU A C 1
ATOM 748 O O . LEU A 1 99 ? 8.281 8.758 15.398 1 98.88 99 LEU A O 1
ATOM 752 N N . ARG A 1 100 ? 7.301 7.16 16.578 1 98.62 100 ARG A N 1
ATOM 753 C CA . ARG A 1 100 ? 8.234 7.316 17.688 1 98.62 100 ARG A CA 1
ATOM 754 C C . ARG A 1 100 ? 9.664 7.035 17.25 1 98.62 100 ARG A C 1
ATOM 756 O O . ARG A 1 100 ? 10.594 7.754 17.625 1 98.62 100 ARG A O 1
ATOM 763 N N . GLY A 1 101 ? 9.836 5.984 16.469 1 98.75 101 GLY A N 1
ATOM 764 C CA . GLY A 1 101 ? 11.148 5.695 15.922 1 98.75 101 GLY A CA 1
ATOM 765 C C . GLY A 1 101 ? 11.664 6.785 15 1 98.75 101 GLY A C 1
ATOM 766 O O . GLY A 1 101 ? 12.844 7.145 15.047 1 98.75 101 GLY A O 1
ATOM 767 N N . ALA A 1 102 ? 10.797 7.32 14.188 1 98.81 102 ALA A N 1
ATOM 768 C CA . ALA A 1 102 ? 11.172 8.383 13.258 1 98.81 102 ALA A CA 1
ATOM 769 C C . ALA A 1 102 ? 11.586 9.648 14.016 1 98.81 102 ALA A C 1
ATOM 771 O O . ALA A 1 102 ? 12.562 10.305 13.648 1 98.81 102 ALA A O 1
ATOM 772 N N . LEU A 1 103 ? 10.82 9.961 15.008 1 98.69 103 LEU A N 1
ATOM 773 C CA . LEU A 1 103 ? 11.148 11.109 15.836 1 98.69 103 LEU A CA 1
ATOM 774 C C . LEU A 1 103 ? 12.5 10.922 16.516 1 98.69 103 LEU A C 1
ATOM 776 O O . LEU A 1 103 ? 13.328 11.836 16.531 1 98.69 103 LEU A O 1
ATOM 780 N N . ALA A 1 104 ? 12.711 9.758 17.047 1 98.31 104 ALA A N 1
ATOM 781 C CA . ALA A 1 104 ? 13.961 9.461 17.734 1 98.31 104 ALA A CA 1
ATOM 782 C C . ALA A 1 104 ? 15.148 9.57 16.797 1 98.31 104 ALA A C 1
ATOM 784 O O . ALA A 1 104 ? 16.234 10 17.188 1 98.31 104 ALA A O 1
ATOM 785 N N . ALA A 1 105 ? 14.992 9.281 15.562 1 98 105 ALA A N 1
ATOM 786 C CA . ALA A 1 105 ? 16.062 9.281 14.57 1 98 105 ALA A CA 1
ATOM 787 C C . ALA A 1 105 ? 16.156 10.633 13.859 1 98 105 ALA A C 1
ATOM 789 O O . ALA A 1 105 ? 16.969 10.805 12.953 1 98 105 ALA A O 1
ATOM 790 N N . ASP A 1 106 ? 15.32 11.547 14.18 1 98.44 106 ASP A N 1
ATOM 791 C CA . ASP A 1 106 ? 15.195 12.844 13.531 1 98.44 106 ASP A CA 1
ATOM 792 C C . ASP A 1 106 ? 14.977 12.68 12.023 1 98.44 106 ASP A C 1
ATOM 794 O O . ASP A 1 106 ? 15.586 13.391 11.219 1 98.44 106 ASP A O 1
ATOM 798 N N . MET A 1 107 ? 14.211 11.672 11.711 1 98.62 107 MET A N 1
ATOM 799 C CA . MET A 1 107 ? 13.789 11.453 10.328 1 98.62 107 MET A CA 1
ATOM 800 C C . MET A 1 107 ? 12.766 12.492 9.898 1 98.62 107 MET A C 1
ATOM 802 O O . MET A 1 107 ? 11.883 12.859 10.672 1 98.62 107 MET A O 1
ATOM 806 N N . PRO A 1 108 ? 12.859 13.008 8.648 1 98.88 108 PRO A N 1
ATOM 807 C CA . PRO A 1 108 ? 11.805 13.906 8.172 1 98.88 108 PRO A CA 1
ATOM 808 C C . PRO A 1 108 ? 10.414 13.273 8.242 1 98.88 108 PRO A C 1
ATOM 810 O O . PRO A 1 108 ? 10.234 12.125 7.836 1 98.88 108 PRO A O 1
ATOM 813 N N . ILE A 1 109 ? 9.438 14.047 8.773 1 98.94 109 ILE A N 1
ATOM 814 C CA . ILE A 1 109 ? 8.078 13.547 8.992 1 98.94 109 ILE A CA 1
ATOM 815 C C . ILE A 1 109 ? 7.07 14.555 8.445 1 98.94 109 ILE A C 1
ATOM 817 O O . ILE A 1 109 ? 7.195 15.758 8.68 1 98.94 109 ILE A O 1
ATOM 821 N N . LEU A 1 110 ? 6.156 14.055 7.68 1 98.94 110 LEU A N 1
ATOM 822 C CA . LEU A 1 110 ? 4.969 14.812 7.285 1 98.94 110 LEU A CA 1
ATOM 823 C C . LEU A 1 110 ? 3.699 14.086 7.719 1 98.94 110 LEU A C 1
ATOM 825 O O . LEU A 1 110 ? 3.471 12.938 7.336 1 98.94 110 LEU A O 1
ATOM 829 N N . GLY A 1 111 ? 2.934 14.664 8.57 1 98.94 111 GLY A N 1
ATOM 830 C CA . GLY A 1 111 ? 1.62 14.156 8.938 1 98.94 111 GLY A CA 1
ATOM 831 C C . GLY A 1 111 ? 0.483 14.891 8.25 1 98.94 111 GLY A C 1
ATOM 832 O O . GLY A 1 111 ? 0.458 16.125 8.227 1 98.94 111 GLY A O 1
ATOM 833 N N . ILE A 1 112 ? -0.471 14.195 7.707 1 98.88 112 ILE A N 1
ATOM 834 C CA . ILE A 1 112 ? -1.58 14.797 6.973 1 98.88 112 ILE A CA 1
ATOM 835 C C . ILE A 1 112 ? -2.904 14.391 7.617 1 98.88 112 ILE A C 1
ATOM 837 O O . ILE A 1 112 ? -3.164 13.203 7.828 1 98.88 112 ILE A O 1
ATOM 841 N N . CYS A 1 113 ? -3.805 15.391 7.938 1 98.56 113 CYS A N 1
ATOM 842 C CA . CYS A 1 113 ? -5.129 15.195 8.516 1 98.56 113 CYS A CA 1
ATOM 843 C C . CYS A 1 113 ? -5.047 14.398 9.812 1 98.56 113 CYS A C 1
ATOM 845 O O . CYS A 1 113 ? -4.523 14.883 10.812 1 98.56 113 CYS A O 1
ATOM 847 N N . GLY A 1 114 ? -5.379 13.102 9.789 1 98.25 114 GLY A N 1
ATOM 848 C CA . GLY A 1 114 ? -5.184 12.266 10.961 1 98.25 114 GLY A CA 1
ATOM 849 C C . GLY A 1 114 ? -3.723 12.094 11.336 1 98.25 114 GLY A C 1
ATOM 850 O O . GLY A 1 114 ? -3.393 11.93 12.508 1 98.25 114 GLY A O 1
ATOM 851 N N . GLY A 1 115 ? -2.842 12.141 10.352 1 98.75 115 GLY A N 1
ATOM 852 C CA . GLY A 1 115 ? -1.41 12.078 10.602 1 98.75 115 GLY A CA 1
ATOM 853 C C . GLY A 1 115 ? -0.891 13.273 11.375 1 98.75 115 GLY A C 1
ATOM 854 O O . GLY A 1 115 ? 0.019 13.141 12.195 1 98.75 115 GLY A O 1
ATOM 855 N N . GLN A 1 116 ? -1.453 14.469 11.062 1 98.81 116 GLN A N 1
ATOM 856 C CA . GLN A 1 116 ? -1.116 15.648 11.852 1 98.81 116 GLN A CA 1
ATOM 857 C C . GLN A 1 116 ? -1.551 15.477 13.305 1 98.81 116 GLN A C 1
ATOM 859 O O . GLN A 1 116 ? -0.819 15.844 14.227 1 98.81 116 GLN A O 1
ATOM 864 N N . GLN A 1 117 ? -2.789 15 13.438 1 98.88 117 GLN A N 1
ATOM 865 C CA . GLN A 1 117 ? -3.359 14.812 14.773 1 98.88 117 GLN A CA 1
ATOM 866 C C . GLN A 1 117 ? -2.533 13.828 15.594 1 98.88 117 GLN A C 1
ATOM 868 O O . GLN A 1 117 ? -2.186 14.117 16.734 1 98.88 117 GLN A O 1
ATOM 873 N N . LEU A 1 118 ? -2.156 12.734 14.992 1 98.81 118 LEU A N 1
ATOM 874 C CA . LEU A 1 118 ? -1.33 11.742 15.68 1 98.81 118 LEU A CA 1
ATOM 875 C C . LEU A 1 118 ? 0.036 12.32 16.031 1 98.81 118 LEU A C 1
ATOM 877 O O . LEU A 1 118 ? 0.557 12.086 17.125 1 98.81 118 LEU A O 1
ATOM 881 N N . LEU A 1 119 ? 0.627 13.039 15.062 1 98.88 119 LEU A N 1
ATOM 882 C CA . LEU A 1 119 ? 1.917 13.68 15.281 1 98.88 119 LEU A CA 1
ATOM 883 C C . LEU A 1 119 ? 1.856 14.625 16.484 1 98.88 119 LEU A C 1
ATOM 885 O O . LEU A 1 119 ? 2.736 14.594 17.344 1 98.88 119 LEU A O 1
ATOM 889 N N . ALA A 1 120 ? 0.798 15.445 16.562 1 98.88 120 ALA A N 1
ATOM 890 C CA . ALA A 1 120 ? 0.618 16.359 17.688 1 98.88 120 ALA A CA 1
ATOM 891 C C . ALA A 1 120 ? 0.555 15.609 19 1 98.88 120 ALA A C 1
ATOM 893 O O . ALA A 1 120 ? 1.222 15.992 19.969 1 98.88 120 ALA A O 1
ATOM 894 N N . VAL A 1 121 ? -0.203 14.57 19 1 98.81 121 VAL A N 1
ATOM 895 C CA . VAL A 1 121 ? -0.37 13.773 20.203 1 98.81 121 VAL A CA 1
ATOM 896 C C . VAL A 1 121 ? 0.963 13.141 20.594 1 98.81 121 VAL A C 1
ATOM 898 O O . VAL A 1 121 ? 1.345 13.156 21.766 1 98.81 121 VAL A O 1
ATOM 901 N N . ALA A 1 122 ? 1.694 12.57 19.656 1 98.69 122 ALA A N 1
ATOM 902 C CA . ALA A 1 122 ? 2.988 11.945 19.906 1 98.69 122 ALA A CA 1
ATOM 903 C C . ALA A 1 122 ? 3.98 12.953 20.484 1 98.69 122 ALA A C 1
ATOM 905 O O . ALA A 1 122 ? 4.898 12.578 21.219 1 98.69 122 ALA A O 1
ATOM 906 N N . LEU A 1 123 ? 3.789 14.219 20.172 1 98.62 123 LEU A N 1
ATOM 907 C CA . LEU A 1 123 ? 4.691 15.273 20.609 1 98.62 123 LEU A CA 1
ATOM 908 C C . LEU A 1 123 ? 4.18 15.914 21.891 1 98.62 123 LEU A C 1
ATOM 910 O O . LEU A 1 123 ? 4.715 16.938 22.344 1 98.62 123 LEU A O 1
ATOM 914 N N . GLY A 1 124 ? 3.105 15.398 22.422 1 98.5 124 GLY A N 1
ATOM 915 C CA . GLY A 1 124 ? 2.631 15.812 23.734 1 98.5 124 GLY A CA 1
ATOM 916 C C . GLY A 1 124 ? 1.417 16.719 23.672 1 98.5 124 GLY A C 1
ATOM 917 O O . GLY A 1 124 ? 1.01 17.297 24.672 1 98.5 124 GLY A O 1
ATOM 918 N N . GLY A 1 125 ? 0.838 16.844 22.484 1 98.75 125 GLY A N 1
ATOM 919 C CA . GLY A 1 125 ? -0.321 17.703 22.312 1 98.75 125 GLY A CA 1
ATOM 920 C C . GLY A 1 125 ? -1.626 17.031 22.688 1 98.75 125 GLY A C 1
ATOM 921 O O . GLY A 1 125 ? -1.637 15.867 23.078 1 98.75 125 GLY A O 1
ATOM 922 N N . ARG A 1 126 ? -2.686 17.844 22.609 1 98.5 126 ARG A N 1
ATOM 923 C CA . ARG A 1 126 ? -4.047 17.375 22.859 1 98.5 126 ARG A CA 1
ATOM 924 C C . ARG A 1 126 ? -4.949 17.688 21.656 1 98.5 126 ARG A C 1
ATOM 926 O O . ARG A 1 126 ? -4.641 18.562 20.859 1 98.5 126 ARG A O 1
ATOM 933 N N . LEU A 1 127 ? -6.039 16.922 21.625 1 98.69 127 LEU A N 1
ATOM 934 C CA . LEU A 1 127 ? -6.965 17.141 20.516 1 98.69 127 LEU A CA 1
ATOM 935 C C . LEU A 1 127 ? -8.344 17.547 21.031 1 98.69 127 LEU A C 1
ATOM 937 O O . LEU A 1 127 ? -8.734 17.172 22.141 1 98.69 127 LEU A O 1
ATOM 941 N N . ILE A 1 128 ? -9.008 18.359 20.234 1 98.12 128 ILE A N 1
ATOM 942 C CA . ILE A 1 128 ? -10.461 18.438 20.281 1 98.12 128 ILE A CA 1
ATOM 943 C C . ILE A 1 128 ? -11.07 17.172 19.672 1 98.12 128 ILE A C 1
ATOM 945 O O . ILE A 1 128 ? -10.773 16.828 18.531 1 98.12 128 ILE A O 1
ATOM 949 N N . GLN A 1 129 ? -11.906 16.5 20.422 1 97.88 129 GLN A N 1
ATOM 950 C CA . GLN A 1 129 ? -12.453 15.25 19.922 1 97.88 129 GLN A CA 1
ATOM 951 C C . GLN A 1 129 ? -13.5 15.508 18.828 1 97.88 129 GLN A C 1
ATOM 953 O O . GLN A 1 129 ? -13.664 14.703 17.922 1 97.88 129 GLN A O 1
ATOM 958 N N . HIS A 1 130 ? -14.219 16.562 19.031 1 97.5 130 HIS A N 1
ATOM 959 C CA . HIS A 1 130 ? -15.297 16.906 18.109 1 97.5 130 HIS A CA 1
ATOM 960 C C . HIS A 1 130 ? -15.484 18.422 18.031 1 97.5 130 HIS A C 1
ATOM 962 O O . HIS A 1 130 ? -16.125 19.016 18.906 1 97.5 130 HIS A O 1
ATOM 968 N N . ILE A 1 131 ? -15.062 19.016 16.906 1 96.81 131 ILE A N 1
ATOM 969 C CA . ILE A 1 131 ? -14.93 20.453 16.734 1 96.81 131 ILE A CA 1
ATOM 970 C C . ILE A 1 131 ? -16.266 21.141 17.031 1 96.81 131 ILE A C 1
ATOM 972 O O . ILE A 1 131 ? -16.312 22.125 17.781 1 96.81 131 ILE A O 1
ATOM 976 N N . PRO A 1 132 ? -17.375 20.609 16.5 1 94 132 PRO A N 1
ATOM 977 C CA . PRO A 1 132 ? -18.641 21.312 16.688 1 94 132 PRO A CA 1
ATOM 978 C C . PRO A 1 132 ? -19.047 21.453 18.156 1 94 132 PRO A C 1
ATOM 980 O O . PRO A 1 132 ? -19.859 22.312 18.5 1 94 132 PRO A O 1
ATOM 983 N N . ASP A 1 133 ? -18.5 20.625 19.016 1 94.5 133 ASP A N 1
ATOM 984 C CA . ASP A 1 133 ? -18.828 20.703 20.438 1 94.5 133 ASP A CA 1
ATOM 985 C C . ASP A 1 133 ? -18.062 21.828 21.125 1 94.5 133 ASP A C 1
ATOM 987 O O . ASP A 1 133 ? -18.453 22.281 22.203 1 94.5 133 ASP A O 1
ATOM 991 N N . VAL A 1 134 ? -16.938 22.25 20.594 1 93.56 134 VAL A N 1
ATOM 992 C CA . VAL A 1 134 ? -16.031 23.188 21.25 1 93.56 134 VAL A CA 1
ATOM 993 C C . VAL A 1 134 ? -16.078 24.531 20.531 1 93.56 134 VAL A C 1
ATOM 995 O O . VAL A 1 134 ? -16.078 25.594 21.172 1 93.56 134 VAL A O 1
ATOM 998 N N . ILE A 1 135 ? -16 24.453 19.203 1 92.75 135 ILE A N 1
ATOM 999 C CA . ILE A 1 135 ? -16.047 25.656 18.375 1 92.75 135 ILE A CA 1
ATOM 1000 C C . ILE A 1 135 ? -17.453 25.828 17.797 1 92.75 135 ILE A C 1
ATOM 1002 O O . ILE A 1 135 ? -17.766 25.281 16.75 1 92.75 135 ILE A O 1
ATOM 1006 N N . LYS A 1 136 ? -18.203 26.719 18.484 1 88.38 136 LYS A N 1
ATOM 1007 C CA . LYS A 1 136 ? -19.578 26.938 18.062 1 88.38 136 LYS A CA 1
ATOM 1008 C C . LYS A 1 136 ? -19.641 27.891 16.875 1 88.38 136 LYS A C 1
ATOM 1010 O O . LYS A 1 136 ? -18.891 28.859 16.797 1 88.38 136 LYS A O 1
ATOM 1015 N N . ASP A 1 137 ? -20.5 27.703 15.93 1 85 137 ASP A N 1
ATOM 1016 C CA . ASP A 1 137 ? -20.734 28.531 14.75 1 85 137 ASP A CA 1
ATOM 1017 C C . ASP A 1 137 ? -19.438 28.703 13.945 1 85 137 ASP A C 1
ATOM 1019 O O . ASP A 1 137 ? -19.172 29.781 13.414 1 85 137 ASP A O 1
ATOM 1023 N N . GLY A 1 138 ? -18.672 27.656 14.023 1 87.69 138 GLY A N 1
ATOM 1024 C CA . GLY A 1 138 ? -17.406 27.703 13.32 1 87.69 138 GLY A CA 1
ATOM 1025 C C . GLY A 1 138 ? -17.516 27.312 11.859 1 87.69 138 GLY A C 1
ATOM 1026 O O . GLY A 1 138 ? -18.625 27.156 11.336 1 87.69 138 GLY A O 1
ATOM 1027 N N . LEU A 1 139 ? -16.406 27.312 11.133 1 91 139 LEU A N 1
ATOM 1028 C CA . LEU A 1 139 ? -16.312 26.891 9.734 1 91 139 LEU A CA 1
ATOM 1029 C C . LEU A 1 139 ? -16.688 25.422 9.578 1 91 139 LEU A C 1
ATOM 1031 O O . LEU A 1 139 ? -16.672 24.672 10.555 1 91 139 LEU A O 1
ATOM 1035 N N . ALA A 1 140 ? -17.125 25.078 8.422 1 89 140 ALA A N 1
ATOM 1036 C CA . ALA A 1 140 ? -17.328 23.672 8.094 1 89 140 ALA A CA 1
ATOM 1037 C C . ALA A 1 140 ? -16 22.969 7.824 1 89 140 ALA A C 1
ATOM 1039 O O . ALA A 1 140 ? -15.414 23.125 6.754 1 89 140 ALA A O 1
ATOM 1040 N N . HIS A 1 141 ? -15.516 22.219 8.773 1 91.94 141 HIS A N 1
ATOM 1041 C CA . HIS A 1 141 ? -14.25 21.516 8.625 1 91.94 141 HIS A CA 1
ATOM 1042 C C . HIS A 1 141 ? -14.461 20.125 8.016 1 91.94 141 HIS A C 1
ATOM 1044 O O . HIS A 1 141 ? -13.5 19.422 7.711 1 91.94 141 HIS A O 1
ATOM 1050 N N . GLU A 1 142 ? -15.648 19.672 7.926 1 90.81 142 GLU A N 1
ATOM 1051 C CA . GLU A 1 142 ? -16.125 18.672 6.977 1 90.81 142 GLU A CA 1
ATOM 1052 C C . GLU A 1 142 ? -16.891 19.312 5.824 1 90.81 142 GLU A C 1
ATOM 1054 O O . GLU A 1 142 ? -18.094 19.547 5.93 1 90.81 142 GLU A O 1
ATOM 1059 N N . GLN A 1 143 ? -16.156 19.5 4.746 1 85.12 143 GLN A N 1
ATOM 1060 C CA . GLN A 1 143 ? -16.719 20.328 3.699 1 85.12 143 GLN A CA 1
ATOM 1061 C C . GLN A 1 143 ? -17.703 19.547 2.838 1 85.12 143 GLN A C 1
ATOM 1063 O O . GLN A 1 143 ? -17.516 18.359 2.594 1 85.12 143 GLN A O 1
ATOM 1068 N N . PRO A 1 144 ? -18.641 20.25 2.352 1 82.94 144 PRO A N 1
ATOM 1069 C CA . PRO A 1 144 ? -19.656 19.594 1.511 1 82.94 144 PRO A CA 1
ATOM 1070 C C . PRO A 1 144 ? -19.188 19.406 0.071 1 82.94 144 PRO A C 1
ATOM 1072 O O . PRO A 1 144 ? -19.703 18.531 -0.642 1 82.94 144 PRO A O 1
ATOM 1075 N N . ASN A 1 145 ? -18.297 20.281 -0.364 1 82.69 145 ASN A N 1
ATOM 1076 C CA . ASN A 1 145 ? -17.781 20.203 -1.73 1 82.69 145 ASN A CA 1
ATOM 1077 C C . ASN A 1 145 ? -16.656 19.172 -1.853 1 82.69 145 ASN A C 1
ATOM 1079 O O . ASN A 1 145 ? -16.109 18.734 -0.844 1 82.69 145 ASN A O 1
ATOM 1083 N N . PRO A 1 146 ? -16.391 18.859 -3.152 1 88.19 146 PRO A N 1
ATOM 1084 C CA . PRO A 1 146 ? -15.305 17.891 -3.354 1 88.19 146 PRO A CA 1
ATOM 1085 C C . PRO A 1 146 ? -13.984 18.344 -2.734 1 88.19 146 PRO A C 1
ATOM 1087 O O . PRO A 1 146 ? -13.703 19.547 -2.695 1 88.19 146 PRO A O 1
ATOM 1090 N N . ARG A 1 147 ? -13.18 17.438 -2.252 1 90.12 147 ARG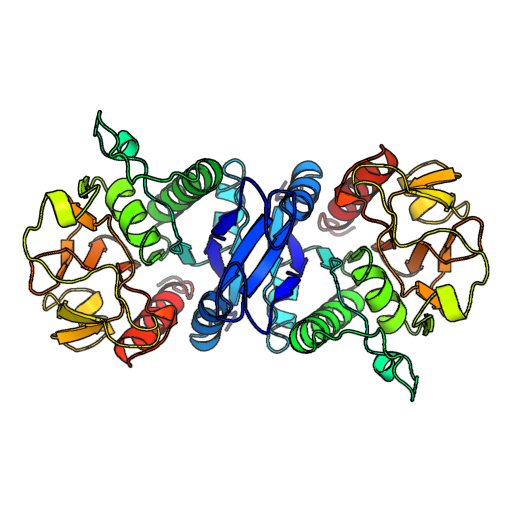 A N 1
ATOM 1091 C CA . ARG A 1 147 ? -11.914 17.734 -1.593 1 90.12 147 ARG A CA 1
ATOM 1092 C C . ARG A 1 147 ? -10.906 18.328 -2.574 1 90.12 147 ARG A C 1
ATOM 1094 O O . ARG A 1 147 ? -9.844 18.797 -2.17 1 90.12 147 ARG A O 1
ATOM 1101 N N . THR A 1 148 ? -11.273 18.328 -3.816 1 93.06 148 THR A N 1
ATOM 1102 C CA . THR A 1 148 ? -10.422 18.922 -4.844 1 93.06 148 THR A CA 1
ATOM 1103 C C . THR A 1 148 ? -10.633 20.438 -4.906 1 93.06 148 THR A C 1
ATOM 1105 O O . THR A 1 148 ? -10 21.125 -5.711 1 93.06 148 THR A O 1
ATOM 1108 N N . GLU A 1 149 ? -11.539 20.906 -4.023 1 93.62 149 GLU A N 1
ATOM 1109 C CA . GLU A 1 149 ? -11.844 22.328 -3.969 1 93.62 149 GLU A CA 1
ATOM 1110 C C . GLU A 1 149 ? -11.523 22.906 -2.596 1 93.62 149 GLU A C 1
ATOM 1112 O O . GLU A 1 149 ? -11.516 22.188 -1.597 1 93.62 149 GLU A O 1
ATOM 1117 N N . VAL A 1 150 ? -11.305 24.203 -2.605 1 95.38 150 VAL A N 1
ATOM 1118 C CA . VAL A 1 150 ? -11.008 24.906 -1.363 1 95.38 150 VAL A CA 1
ATOM 1119 C C . VAL A 1 150 ? -12.234 24.891 -0.454 1 95.38 150 VAL A C 1
ATOM 1121 O O . VAL A 1 150 ? -13.359 25.109 -0.91 1 95.38 150 VAL A O 1
ATOM 1124 N N . GLY A 1 151 ? -12 24.594 0.795 1 95 151 GLY A N 1
ATOM 1125 C CA . GLY A 1 151 ? -13.055 24.656 1.796 1 95 151 GLY A CA 1
ATOM 1126 C C . GLY A 1 151 ? -13.031 25.938 2.604 1 95 151 GLY A C 1
ATOM 1127 O O . GLY A 1 151 ? -14.078 26.531 2.859 1 95 151 GLY A O 1
ATOM 1128 N N . HIS A 1 152 ? -11.844 26.375 3.039 1 96.19 152 HIS A N 1
ATOM 1129 C CA . HIS A 1 152 ? -11.648 27.609 3.781 1 96.19 152 HIS A CA 1
ATOM 1130 C C . HIS A 1 152 ? -10.203 28.094 3.686 1 96.19 152 HIS A C 1
ATOM 1132 O O . HIS A 1 152 ? -9.336 27.375 3.189 1 96.19 152 HIS A O 1
ATOM 1138 N N . GLU A 1 153 ? -10.016 29.234 4.176 1 97.06 153 GLU A N 1
ATOM 1139 C CA . GLU A 1 153 ? -8.664 29.781 4.203 1 97.06 153 GLU A CA 1
ATOM 1140 C C . GLU A 1 153 ? -7.98 29.516 5.543 1 97.06 153 GLU A C 1
ATOM 1142 O O . GLU A 1 153 ? -8.656 29.312 6.559 1 97.06 153 GLU A O 1
ATOM 1147 N N . ILE A 1 154 ? -6.652 29.484 5.469 1 98.38 154 ILE A N 1
ATOM 1148 C CA . ILE A 1 154 ? -5.859 29.422 6.691 1 98.38 154 ILE A CA 1
ATOM 1149 C C . ILE A 1 154 ? -4.855 30.562 6.723 1 98.38 154 ILE A C 1
ATOM 1151 O O . ILE A 1 154 ? -4.441 31.062 5.672 1 98.38 154 ILE A O 1
ATOM 1155 N N . SER A 1 155 ? -4.543 31 7.898 1 98.75 155 SER A N 1
ATOM 1156 C CA . SER A 1 155 ? -3.428 31.922 8.133 1 98.75 155 SER A CA 1
ATOM 1157 C C . SER A 1 155 ? -2.172 31.156 8.555 1 98.75 155 SER A C 1
ATOM 1159 O O . SER A 1 155 ? -2.236 30.266 9.391 1 98.75 155 SER A O 1
ATOM 1161 N N . VAL A 1 156 ? -1.071 31.562 8 1 98.75 156 VAL A N 1
ATOM 1162 C CA . VAL A 1 156 ? 0.204 30.906 8.258 1 98.75 156 VAL A CA 1
ATOM 1163 C C . VAL A 1 156 ? 1.05 31.766 9.195 1 98.75 156 VAL A C 1
ATOM 1165 O O . VAL A 1 156 ? 1.145 32.969 9.023 1 98.75 156 VAL A O 1
ATOM 1168 N N . THR A 1 157 ? 1.629 31.188 10.195 1 98.62 157 THR A N 1
ATOM 1169 C CA . THR A 1 157 ? 2.492 31.891 11.141 1 98.62 157 THR A CA 1
ATOM 1170 C C . THR A 1 157 ? 3.787 32.312 10.461 1 98.62 157 THR A C 1
ATOM 1172 O O . THR A 1 157 ? 4.582 31.484 10.031 1 98.62 157 THR A O 1
ATOM 1175 N N . PRO A 1 158 ? 4.051 33.625 10.414 1 98.31 158 PRO A N 1
ATOM 1176 C CA . PRO A 1 158 ? 5.285 34.094 9.781 1 98.31 158 PRO A CA 1
ATOM 1177 C C . PRO A 1 158 ? 6.539 33.5 10.414 1 98.31 158 PRO A C 1
ATOM 1179 O O . PRO A 1 158 ? 6.613 33.375 11.641 1 98.31 158 PRO A O 1
ATOM 1182 N N . GLY A 1 159 ? 7.48 33.062 9.578 1 98.12 159 GLY A N 1
ATOM 1183 C CA . GLY A 1 159 ? 8.75 32.562 10.062 1 98.12 159 GLY A CA 1
ATOM 1184 C C . GLY A 1 159 ? 8.727 31.062 10.32 1 98.12 159 GLY A C 1
ATOM 1185 O O . GLY A 1 159 ? 9.773 30.438 10.461 1 98.12 159 GLY A O 1
ATOM 1186 N N . SER A 1 160 ? 7.535 30.484 10.383 1 98.62 160 SER A N 1
ATOM 1187 C CA . SER A 1 160 ? 7.406 29.047 10.578 1 98.62 160 SER A CA 1
ATOM 1188 C C . SER A 1 160 ? 7.973 28.266 9.391 1 98.62 160 SER A C 1
ATOM 1190 O O . SER A 1 160 ? 8.305 28.859 8.359 1 98.62 160 SER A O 1
ATOM 1192 N N . LEU A 1 161 ? 8.203 27.016 9.586 1 98.75 161 LEU A N 1
ATOM 1193 C CA . LEU A 1 161 ? 8.602 26.156 8.484 1 98.75 161 LEU A CA 1
ATOM 1194 C C . LEU A 1 161 ? 7.594 26.219 7.34 1 98.75 161 LEU A C 1
ATOM 1196 O O . LEU A 1 161 ? 7.98 26.344 6.172 1 98.75 161 LEU A O 1
ATOM 1200 N N . LEU A 1 162 ? 6.273 26.125 7.645 1 98.88 162 LEU A N 1
ATOM 1201 C CA . LEU A 1 162 ? 5.23 26.188 6.629 1 98.88 162 LEU A CA 1
ATOM 1202 C C . LEU A 1 162 ? 5.316 27.484 5.84 1 98.88 162 LEU A C 1
ATOM 1204 O O . LEU A 1 162 ? 5.18 27.484 4.613 1 98.88 162 LEU A O 1
ATOM 1208 N N . HIS A 1 163 ? 5.551 28.562 6.543 1 98.81 163 HIS A N 1
ATOM 1209 C CA . HIS A 1 163 ? 5.691 29.859 5.902 1 98.81 163 HIS A CA 1
ATOM 1210 C C . HIS A 1 163 ? 6.875 29.875 4.941 1 98.81 163 HIS A C 1
ATOM 1212 O O . HIS A 1 163 ? 6.758 30.359 3.812 1 98.81 163 HIS A O 1
ATOM 1218 N N . ARG A 1 164 ? 8.008 29.344 5.402 1 98.69 164 ARG A N 1
ATOM 1219 C CA . ARG A 1 164 ? 9.203 29.312 4.566 1 98.69 164 ARG A CA 1
ATOM 1220 C C . ARG A 1 164 ? 8.977 28.453 3.324 1 98.69 164 ARG A C 1
ATOM 1222 O O . ARG A 1 164 ? 9.469 28.781 2.242 1 98.69 164 ARG A O 1
ATOM 1229 N N . ILE A 1 165 ? 8.242 27.422 3.494 1 98.62 165 ILE A N 1
ATOM 1230 C CA . ILE A 1 165 ? 7.988 26.469 2.42 1 98.62 165 ILE A CA 1
ATOM 1231 C C . ILE A 1 165 ? 7.043 27.094 1.392 1 98.62 165 ILE A C 1
ATOM 1233 O O . ILE A 1 165 ? 7.289 27 0.185 1 98.62 165 ILE A O 1
ATOM 1237 N N . THR A 1 166 ? 5.984 27.703 1.832 1 98.44 166 THR A N 1
ATOM 1238 C CA . THR A 1 166 ? 4.902 28.094 0.936 1 98.44 166 THR A CA 1
ATOM 1239 C C . THR A 1 166 ? 5.102 29.531 0.448 1 98.44 166 THR A C 1
ATOM 1241 O O . THR A 1 166 ? 4.605 29.906 -0.616 1 98.44 166 THR A O 1
ATOM 1244 N N . GLY A 1 167 ? 5.719 30.344 1.298 1 97.75 167 GLY A N 1
ATOM 1245 C CA . GLY A 1 167 ? 5.98 31.734 0.953 1 97.75 167 GLY A CA 1
ATOM 1246 C C . GLY A 1 167 ? 4.75 32.625 1.044 1 97.75 167 GLY A C 1
ATOM 1247 O O . GLY A 1 167 ? 4.727 33.719 0.492 1 97.75 167 GLY A O 1
ATOM 1248 N N . VAL A 1 168 ? 3.699 32.094 1.672 1 97.31 168 VAL A N 1
ATOM 1249 C CA . VAL A 1 168 ? 2.461 32.875 1.736 1 97.31 168 VAL A CA 1
ATOM 1250 C C . VAL A 1 168 ? 1.961 32.906 3.18 1 97.31 168 VAL A C 1
ATOM 1252 O O . VAL A 1 168 ? 2.312 32.062 3.996 1 97.31 168 VAL A O 1
ATOM 1255 N N . GLU A 1 169 ? 1.196 33.875 3.424 1 97.88 169 GLU A N 1
ATOM 1256 C CA . GLU A 1 169 ? 0.681 34.062 4.777 1 97.88 169 GLU A CA 1
ATOM 1257 C C . GLU A 1 169 ? -0.771 33.625 4.883 1 97.88 169 GLU A C 1
ATOM 1259 O O . GLU A 1 169 ? -1.284 33.406 5.984 1 97.88 169 GLU A O 1
ATOM 1264 N N . VAL A 1 170 ? -1.433 33.594 3.74 1 98.12 170 VAL A N 1
ATOM 1265 C CA . VAL A 1 170 ? -2.816 33.125 3.682 1 98.12 170 VAL A CA 1
ATOM 1266 C C . VAL A 1 170 ? -3.049 32.344 2.395 1 98.12 170 VAL A C 1
ATOM 1268 O O . VAL A 1 170 ? -2.584 32.75 1.324 1 98.12 170 VAL A O 1
ATOM 1271 N N . PHE A 1 171 ? -3.639 31.172 2.48 1 97.12 171 PHE A N 1
ATOM 1272 C CA . PHE A 1 171 ? -4.066 30.469 1.277 1 97.12 171 PHE A CA 1
ATOM 1273 C C . PHE A 1 171 ? -5.219 29.531 1.585 1 97.12 171 PHE A C 1
ATOM 1275 O O . PHE A 1 171 ? -5.539 29.281 2.752 1 97.12 171 PHE A O 1
ATOM 1282 N N . GLY A 1 172 ? -5.941 29.094 0.53 1 97.31 172 GLY A N 1
ATOM 1283 C CA . GLY A 1 172 ? -7.094 28.203 0.653 1 97.31 172 GLY A CA 1
ATOM 1284 C C . GLY A 1 172 ? -6.715 26.734 0.77 1 97.31 172 GLY A C 1
ATOM 1285 O O . GLY A 1 172 ? -5.781 26.281 0.108 1 97.31 172 GLY A O 1
ATOM 1286 N N . VAL A 1 173 ? -7.453 26.016 1.636 1 97.81 173 VAL A N 1
ATOM 1287 C CA . VAL A 1 173 ? -7.195 24.594 1.814 1 97.81 173 VAL A CA 1
ATOM 1288 C C . VAL A 1 173 ? -8.516 23.812 1.777 1 97.81 173 VAL A C 1
ATOM 1290 O O . VAL A 1 173 ? -9.586 24.391 1.973 1 97.81 173 VAL A O 1
ATOM 1293 N N . ASN A 1 174 ? -8.43 22.531 1.438 1 97.06 174 ASN A N 1
ATOM 1294 C CA . ASN A 1 174 ? -9.562 21.641 1.621 1 97.06 174 ASN A CA 1
ATOM 1295 C C . ASN A 1 174 ? -9.672 21.172 3.068 1 97.06 174 ASN A C 1
ATOM 1297 O O . ASN A 1 174 ? -8.812 21.469 3.893 1 97.06 174 ASN A O 1
ATOM 1301 N N . SER A 1 175 ? -10.781 20.594 3.398 1 94 175 SER A N 1
ATOM 1302 C CA . SER A 1 175 ? -11 20.25 4.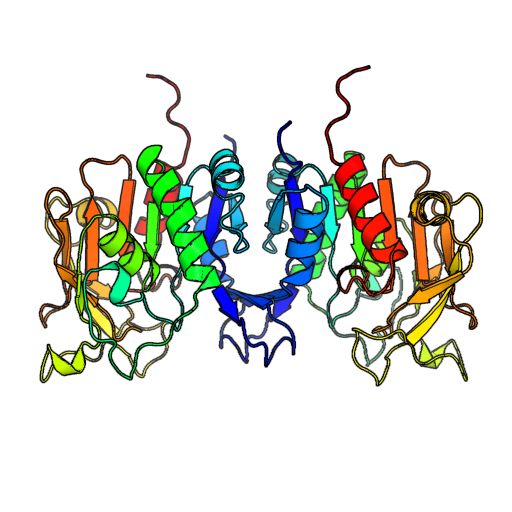797 1 94 175 SER A CA 1
ATOM 1303 C C . SER A 1 175 ? -11.906 19.031 4.934 1 94 175 SER A C 1
ATOM 1305 O O . SER A 1 175 ? -12.93 18.938 4.242 1 94 175 SER A O 1
ATOM 1307 N N . ALA A 1 176 ? -11.492 18.062 5.723 1 94.38 176 ALA A N 1
ATOM 1308 C CA . ALA A 1 176 ? -12.273 16.844 5.98 1 94.38 176 ALA A CA 1
ATOM 1309 C C . ALA A 1 176 ? -11.898 16.234 7.324 1 94.38 176 ALA A C 1
ATOM 1311 O O . ALA A 1 176 ? -11.328 15.141 7.379 1 94.38 176 ALA A O 1
ATOM 1312 N N . HIS A 1 177 ? -12.352 16.875 8.414 1 95.38 177 HIS A N 1
ATOM 1313 C CA . HIS A 1 177 ? -12.031 16.375 9.75 1 95.38 177 HIS A CA 1
ATOM 1314 C C . HIS A 1 177 ? -13 16.906 10.789 1 95.38 177 HIS A C 1
ATOM 1316 O O . HIS A 1 177 ? -13.547 18 10.633 1 95.38 177 HIS A O 1
ATOM 1322 N N . HIS A 1 178 ? -13.195 16.156 11.859 1 95.94 178 HIS A N 1
ATOM 1323 C CA . HIS A 1 178 ? -13.984 16.672 12.977 1 95.94 178 HIS A CA 1
ATOM 1324 C C . HIS A 1 178 ? -13.164 16.719 14.258 1 95.94 178 HIS A C 1
ATOM 1326 O O . HIS A 1 178 ? -13.562 17.375 15.227 1 95.94 178 HIS A O 1
ATOM 1332 N N . GLN A 1 179 ? -12.031 15.984 14.336 1 97.81 179 GLN A N 1
ATOM 1333 C CA . GLN A 1 179 ? -11.023 16.203 15.367 1 97.81 179 GLN A CA 1
ATOM 1334 C C . GLN A 1 179 ? -10.047 17.312 14.953 1 97.81 179 GLN A C 1
ATOM 1336 O O . GLN A 1 179 ? -9.945 17.641 13.773 1 97.81 179 GLN A O 1
ATOM 1341 N N . ALA A 1 180 ? -9.453 17.953 15.906 1 98.44 180 ALA A N 1
ATOM 1342 C CA . ALA A 1 180 ? -8.445 18.969 15.641 1 98.44 180 ALA A CA 1
ATOM 1343 C C . ALA A 1 180 ? -7.457 19.078 16.797 1 98.44 180 ALA A C 1
ATOM 1345 O O . ALA A 1 180 ? -7.785 18.734 17.938 1 98.44 180 ALA A O 1
ATOM 1346 N N . VAL A 1 181 ? -6.289 19.453 16.484 1 98.81 181 VAL A N 1
ATOM 1347 C CA . VAL A 1 181 ? -5.336 19.766 17.547 1 98.81 181 VAL A CA 1
ATOM 1348 C C . VAL A 1 181 ? -5.891 20.891 18.438 1 98.81 181 VAL A C 1
ATOM 1350 O O . VAL A 1 181 ? -6.383 21.891 17.922 1 98.81 181 VAL A O 1
ATOM 1353 N N . GLU A 1 182 ? -5.867 20.625 19.656 1 98.56 182 GLU A N 1
ATOM 1354 C CA . GLU A 1 182 ? -6.297 21.625 20.625 1 98.56 182 GLU A CA 1
ATOM 1355 C C . GLU A 1 182 ? -5.117 22.453 21.125 1 98.56 182 GLU A C 1
ATOM 1357 O O . GLU A 1 182 ? -5.219 23.672 21.25 1 98.56 182 GLU A O 1
ATOM 1362 N N . SER A 1 183 ? -4.094 21.812 21.438 1 98.5 183 SER A N 1
ATOM 1363 C CA . SER A 1 183 ? -2.904 22.453 21.969 1 98.5 183 SER A CA 1
ATOM 1364 C C . SER A 1 183 ? -1.662 21.594 21.75 1 98.5 183 SER A C 1
ATOM 1366 O O . SER A 1 183 ? -1.763 20.375 21.609 1 98.5 183 SER A O 1
ATOM 1368 N N . VAL A 1 184 ? -0.516 22.234 21.688 1 98.62 184 VAL A N 1
ATOM 1369 C CA . VAL A 1 184 ? 0.78 21.562 21.609 1 98.62 184 VAL A CA 1
ATOM 1370 C C . VAL A 1 184 ? 1.745 22.203 22.609 1 98.62 184 VAL A C 1
ATOM 1372 O O . VAL A 1 184 ? 1.688 23.422 22.844 1 98.62 184 VAL A O 1
ATOM 1375 N N . PRO A 1 185 ? 2.635 21.422 23.188 1 98.44 185 PRO A N 1
ATOM 1376 C CA . PRO A 1 185 ? 3.639 22 24.094 1 98.44 185 PRO A CA 1
ATOM 1377 C C . PRO A 1 185 ? 4.883 22.484 23.359 1 98.44 185 PRO A C 1
ATOM 1379 O O . PRO A 1 185 ? 5.203 21.984 22.266 1 98.44 185 PRO A O 1
ATOM 1382 N N . ALA A 1 186 ? 5.574 23.453 24 1 97.31 186 ALA A N 1
ATOM 1383 C CA . ALA A 1 186 ? 6.895 23.812 23.484 1 97.31 186 ALA A CA 1
ATOM 1384 C C . ALA A 1 186 ? 7.797 22.578 23.391 1 97.31 186 ALA A C 1
ATOM 1386 O O . ALA A 1 186 ? 7.75 21.703 24.25 1 97.31 186 ALA A O 1
ATOM 1387 N N . PRO A 1 187 ? 8.562 22.5 22.375 1 97.94 187 PRO A N 1
ATOM 1388 C CA . PRO A 1 187 ? 8.883 23.531 21.391 1 97.94 187 PRO A CA 1
ATOM 1389 C C . PRO A 1 187 ? 8 23.453 20.141 1 97.94 187 PRO A C 1
ATOM 1391 O O . PRO A 1 187 ? 8.219 24.188 19.172 1 97.94 187 PRO A O 1
ATOM 1394 N N . VAL A 1 188 ? 7.004 22.531 20.156 1 98.75 188 VAL A N 1
ATOM 1395 C CA . VAL A 1 188 ? 6.094 22.422 19.031 1 98.75 188 VAL A CA 1
ATOM 1396 C C . VAL A 1 188 ? 5.316 23.734 18.859 1 98.75 188 VAL A C 1
ATOM 1398 O O . VAL A 1 188 ? 4.887 24.328 19.844 1 98.75 188 VAL A O 1
ATOM 1401 N N . ILE A 1 189 ? 5.137 24.156 17.641 1 98.44 189 ILE A N 1
ATOM 1402 C CA . ILE A 1 189 ? 4.398 25.406 17.469 1 98.44 189 ILE A CA 1
ATOM 1403 C C . ILE A 1 189 ? 3.23 25.172 16.5 1 98.44 189 ILE A C 1
ATOM 1405 O O . ILE A 1 189 ? 3.242 24.234 15.719 1 98.44 189 ILE A O 1
ATOM 1409 N N . VAL A 1 190 ? 2.236 26.031 16.641 1 98.88 190 VAL A N 1
ATOM 1410 C CA . VAL A 1 190 ? 1.138 26.125 15.695 1 98.88 190 VAL A CA 1
ATOM 1411 C C . VAL A 1 190 ? 1.556 27 14.516 1 98.88 190 VAL A C 1
ATOM 1413 O O . VAL A 1 190 ? 1.852 28.188 14.688 1 98.88 190 VAL A O 1
ATOM 1416 N N . ASP A 1 191 ? 1.57 26.406 13.32 1 98.88 191 ASP A N 1
ATOM 1417 C CA . ASP A 1 191 ? 2.105 27.172 12.195 1 98.88 191 ASP A CA 1
ATOM 1418 C C . ASP A 1 191 ? 0.993 27.594 11.242 1 98.88 191 ASP A C 1
ATOM 1420 O O . ASP A 1 191 ? 1.24 28.328 10.281 1 98.88 191 ASP A O 1
ATOM 1424 N N . ALA A 1 192 ? -0.271 27.172 11.523 1 98.88 192 ALA A N 1
ATOM 1425 C CA . ALA A 1 192 ? -1.401 27.594 10.695 1 98.88 192 ALA A CA 1
ATOM 1426 C C . ALA A 1 192 ? -2.713 27.484 11.469 1 98.88 192 ALA A C 1
ATOM 1428 O O . ALA A 1 192 ? -2.904 26.578 12.266 1 98.88 192 ALA A O 1
ATOM 1429 N N . ARG A 1 193 ? -3.619 28.391 11.195 1 98.69 193 ARG A N 1
ATOM 1430 C CA . ARG A 1 193 ? -4.949 28.406 11.797 1 98.69 193 ARG A CA 1
ATOM 1431 C C . ARG A 1 193 ? -6.004 28.828 10.781 1 98.69 193 ARG A C 1
ATOM 1433 O O . ARG A 1 193 ? -5.73 29.609 9.883 1 98.69 193 ARG A O 1
ATOM 1440 N N . ALA A 1 194 ? -7.148 28.266 10.992 1 98.12 194 ALA A N 1
ATOM 1441 C CA . ALA A 1 194 ? -8.32 28.781 10.289 1 98.12 194 ALA A CA 1
ATOM 1442 C C . ALA A 1 194 ? -8.867 30.016 10.977 1 98.12 194 ALA A C 1
ATOM 1444 O O . ALA A 1 194 ? -8.445 30.359 12.086 1 98.12 194 ALA A O 1
ATOM 1445 N N . ALA A 1 195 ? -9.836 30.656 10.344 1 96.81 195 ALA A N 1
ATOM 1446 C CA . ALA A 1 195 ? -10.383 31.922 10.844 1 96.81 195 ALA A CA 1
ATOM 1447 C C . ALA A 1 195 ? -11.133 31.719 12.156 1 96.81 195 ALA A C 1
ATOM 1449 O O . ALA A 1 195 ? -11.211 32.625 12.984 1 96.81 195 ALA A O 1
ATOM 1450 N N . ASP A 1 196 ? -11.617 30.516 12.359 1 97.12 196 ASP A N 1
ATOM 1451 C CA . ASP A 1 196 ? -12.391 30.25 13.57 1 97.12 196 ASP A CA 1
ATOM 1452 C C . ASP A 1 196 ? -11.484 29.797 14.711 1 97.12 196 ASP A C 1
ATOM 1454 O O . ASP A 1 196 ? -11.961 29.391 15.766 1 97.12 196 ASP A O 1
ATOM 1458 N N . GLY A 1 197 ? -10.172 29.75 14.438 1 97.25 197 GLY A N 1
ATOM 1459 C CA . GLY A 1 197 ? -9.211 29.453 15.492 1 97.25 197 GLY A CA 1
ATOM 1460 C C . GLY A 1 197 ? -8.734 28 15.453 1 97.25 197 GLY A C 1
ATOM 1461 O O . GLY A 1 197 ? -7.781 27.641 16.141 1 97.25 197 GLY A O 1
ATOM 1462 N N . VAL A 1 198 ? -9.383 27.156 14.688 1 98.25 198 VAL A N 1
ATOM 1463 C CA . VAL A 1 198 ? -9 25.75 14.594 1 98.25 198 VAL A CA 1
ATOM 1464 C C . VAL A 1 198 ? -7.562 25.641 14.094 1 98.25 198 VAL A C 1
ATOM 1466 O O . VAL A 1 198 ? -7.184 26.297 13.125 1 98.25 198 VAL A O 1
ATOM 1469 N N . ILE A 1 199 ? -6.754 24.906 14.797 1 98.69 199 ILE A N 1
ATOM 1470 C CA . ILE A 1 199 ? -5.367 24.688 14.406 1 98.69 199 ILE A CA 1
ATOM 1471 C C . ILE A 1 199 ? -5.316 23.797 13.164 1 98.69 199 ILE A C 1
ATOM 1473 O O . ILE A 1 199 ? -5.875 22.703 13.148 1 98.69 199 ILE A O 1
ATOM 1477 N N . GLU A 1 200 ? -4.637 24.328 12.109 1 98.81 200 GLU A N 1
ATOM 1478 C CA . GLU A 1 200 ? -4.578 23.625 10.836 1 98.81 200 GLU A CA 1
ATOM 1479 C C . GLU A 1 200 ? -3.162 23.156 10.531 1 98.81 200 GLU A C 1
ATOM 1481 O O . GLU A 1 200 ? -2.951 22.359 9.609 1 98.81 200 GLU A O 1
ATOM 1486 N N . GLY A 1 201 ? -2.225 23.578 11.266 1 98.88 201 GLY A N 1
ATOM 1487 C CA . GLY A 1 201 ? -0.846 23.156 11.07 1 98.88 201 GLY A CA 1
ATOM 1488 C C . GLY A 1 201 ? -0.015 23.219 12.336 1 98.88 201 GLY A C 1
ATOM 1489 O O . GLY A 1 201 ? -0.214 24.094 13.172 1 98.88 201 GLY A O 1
ATOM 1490 N N . VAL A 1 202 ? 0.878 22.297 12.547 1 98.94 202 VAL A N 1
ATOM 1491 C CA . VAL A 1 202 ? 1.849 22.281 13.641 1 98.94 202 VAL A CA 1
ATOM 1492 C C . VAL A 1 202 ? 3.215 21.844 13.109 1 98.94 202 VAL A C 1
ATOM 1494 O O . VAL A 1 202 ? 3.303 21.172 12.078 1 98.94 202 VAL A O 1
ATOM 1497 N N . GLU A 1 203 ? 4.246 22.234 13.734 1 98.94 203 GLU A N 1
ATOM 1498 C CA . GLU A 1 203 ? 5.602 21.812 13.398 1 98.94 203 GLU A CA 1
ATOM 1499 C C . GLU A 1 203 ? 6.492 21.766 14.633 1 98.94 203 GLU A C 1
ATOM 1501 O O . GLU A 1 203 ? 6.18 22.391 15.648 1 98.94 203 GLU A O 1
ATOM 1506 N N . ASP A 1 204 ? 7.488 20.953 14.656 1 98.81 204 ASP A N 1
ATOM 1507 C CA . ASP A 1 204 ? 8.539 20.953 15.664 1 98.81 204 ASP A CA 1
ATOM 1508 C C . ASP A 1 204 ? 9.836 21.547 15.109 1 98.81 204 ASP A C 1
ATOM 1510 O O . ASP A 1 204 ? 10.586 20.859 14.406 1 98.81 204 ASP A O 1
ATOM 1514 N N . PRO A 1 205 ? 10.156 22.797 15.422 1 98.19 205 PRO A N 1
ATOM 1515 C CA . PRO A 1 205 ? 11.312 23.469 14.828 1 98.19 205 PRO A CA 1
ATOM 1516 C C . PRO A 1 205 ? 12.641 22.922 15.344 1 98.19 205 PRO A C 1
ATOM 1518 O O . PRO A 1 205 ? 13.703 23.25 14.812 1 98.19 205 PRO A O 1
ATOM 1521 N N . SER A 1 206 ? 12.57 22.062 16.328 1 98 206 SER A N 1
ATOM 1522 C CA . SER A 1 206 ? 13.797 21.484 16.875 1 98 206 SER A CA 1
ATOM 1523 C C . SER A 1 206 ? 14.266 20.312 16.031 1 98 206 SER A C 1
ATOM 1525 O O . SER A 1 206 ? 15.367 19.797 16.234 1 98 206 SER A O 1
ATOM 1527 N N . ARG A 1 207 ? 13.523 19.938 15.078 1 97.69 207 ARG A N 1
ATOM 1528 C CA . ARG A 1 207 ? 13.82 18.781 14.242 1 97.69 207 ARG A CA 1
ATOM 1529 C C . ARG A 1 207 ? 14.125 19.219 12.812 1 97.69 207 ARG A C 1
ATOM 1531 O O . ARG A 1 207 ? 13.773 20.328 12.398 1 97.69 207 ARG A O 1
ATOM 1538 N N . ARG A 1 208 ? 14.766 18.297 12.102 1 96.75 208 ARG A N 1
ATOM 1539 C CA . ARG A 1 208 ? 15.172 18.562 10.727 1 96.75 208 ARG A CA 1
ATOM 1540 C C . ARG A 1 208 ? 13.977 18.922 9.859 1 96.75 208 ARG A C 1
ATOM 1542 O O . ARG A 1 208 ? 14.039 19.875 9.078 1 96.75 208 ARG A O 1
ATOM 1549 N N . PHE A 1 209 ? 13 18.188 9.922 1 98.69 209 PHE A N 1
ATOM 1550 C CA . PHE A 1 209 ? 11.727 18.391 9.234 1 98.69 209 PHE A CA 1
ATOM 1551 C C . PHE A 1 209 ? 10.602 17.641 9.945 1 98.69 209 PHE A C 1
ATOM 1553 O O . 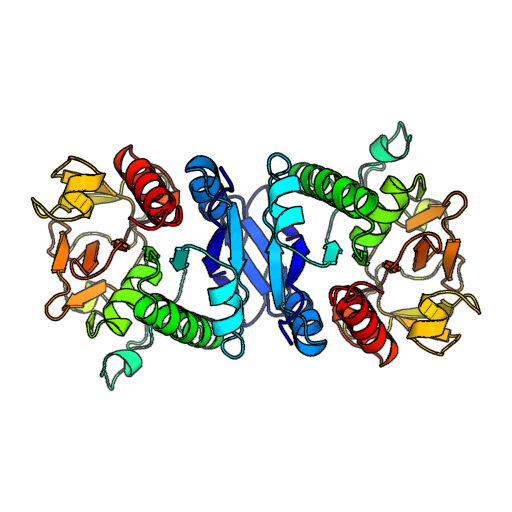PHE A 1 209 ? 10.555 16.422 9.922 1 98.69 209 PHE A O 1
ATOM 1560 N N . CYS A 1 210 ? 9.719 18.312 10.539 1 98.88 210 CYS A N 1
ATOM 1561 C CA . CYS A 1 210 ? 8.578 17.766 11.266 1 98.88 210 CYS A CA 1
ATOM 1562 C C . CYS A 1 210 ? 7.355 18.672 11.133 1 98.88 210 CYS A C 1
ATOM 1564 O O . CYS A 1 210 ? 7.27 19.703 11.789 1 98.88 210 CYS A O 1
ATOM 1566 N N . LEU A 1 211 ? 6.527 18.297 10.219 1 98.94 211 LEU A N 1
ATOM 1567 C CA . LEU A 1 211 ? 5.402 19.141 9.844 1 98.94 211 LEU A CA 1
ATOM 1568 C C . LEU A 1 211 ? 4.102 18.344 9.828 1 98.94 211 LEU A C 1
ATOM 1570 O O . LEU A 1 211 ? 4.07 17.219 9.328 1 98.94 211 LEU A O 1
ATOM 1574 N N . GLY A 1 212 ? 3.078 18.781 10.461 1 98.94 212 GLY A N 1
ATOM 1575 C CA . GLY A 1 212 ? 1.725 18.266 10.383 1 98.94 212 GLY A CA 1
ATOM 1576 C C . GLY A 1 212 ? 0.729 19.25 9.812 1 98.94 212 GLY A C 1
ATOM 1577 O O . GLY A 1 212 ? 0.668 20.406 10.258 1 98.94 212 GLY A O 1
ATOM 1578 N N . VAL A 1 213 ? -0.009 18.859 8.828 1 98.94 213 VAL A N 1
ATOM 1579 C CA . VAL A 1 213 ? -1.037 19.703 8.242 1 98.94 213 VAL A CA 1
ATOM 1580 C C . VAL A 1 213 ? -2.393 19 8.312 1 98.94 213 VAL A C 1
ATOM 1582 O O . VAL A 1 213 ? -2.482 17.797 8.102 1 98.94 213 VAL A O 1
ATOM 1585 N N . GLN A 1 214 ? -3.43 19.781 8.641 1 98.75 214 GLN A N 1
ATOM 1586 C CA . GLN A 1 214 ? -4.75 19.203 8.852 1 98.75 214 GLN A CA 1
ATOM 1587 C C . GLN A 1 214 ? -5.477 18.984 7.527 1 98.75 214 GLN A C 1
ATOM 1589 O O . GLN A 1 214 ? -6.301 18.078 7.406 1 98.75 214 GLN A O 1
ATOM 1594 N N . TRP A 1 215 ? -5.172 19.875 6.523 1 98.44 215 TRP A N 1
ATOM 1595 C CA . TRP A 1 215 ? -5.805 19.703 5.219 1 98.44 215 TRP A CA 1
ATOM 1596 C C . TRP A 1 215 ? -5.09 18.641 4.391 1 98.44 215 TRP A C 1
ATOM 1598 O O . TRP A 1 215 ? -4.277 17.891 4.918 1 98.44 215 TRP A O 1
ATOM 1608 N N . HIS A 1 216 ? -5.41 18.469 3.176 1 98.56 216 HIS A N 1
ATOM 1609 C CA . HIS A 1 216 ? -4.926 17.391 2.318 1 98.56 216 HIS A CA 1
ATOM 1610 C C . HIS A 1 216 ? -4.145 17.938 1.131 1 98.56 216 HIS A C 1
ATOM 1612 O O . HIS A 1 216 ? -4.672 18.031 0.02 1 98.56 216 HIS A O 1
ATOM 1618 N N . PRO A 1 217 ? -2.879 18.203 1.39 1 98.69 217 PRO A N 1
ATOM 1619 C CA . PRO A 1 217 ? -2.076 18.797 0.316 1 98.69 217 PRO A CA 1
ATOM 1620 C C . PRO A 1 217 ? -1.864 17.844 -0.857 1 98.69 217 PRO A C 1
ATOM 1622 O O . PRO A 1 217 ? -1.445 18.266 -1.936 1 98.69 217 PRO A O 1
ATOM 1625 N N . GLU A 1 218 ? -2.158 16.531 -0.671 1 98.5 218 GLU A N 1
ATOM 1626 C CA . GLU A 1 218 ? -1.936 15.578 -1.757 1 98.5 218 GLU A CA 1
ATOM 1627 C C . GLU A 1 218 ? -2.924 15.797 -2.896 1 98.5 218 GLU A C 1
ATOM 1629 O O . GLU A 1 218 ? -2.736 15.281 -4 1 98.5 218 GLU A O 1
ATOM 1634 N N . TYR A 1 219 ? -3.965 16.578 -2.666 1 97.38 219 TYR A N 1
ATOM 1635 C CA . TYR A 1 219 ? -4.887 16.938 -3.738 1 97.38 219 TYR A CA 1
ATOM 1636 C C . TYR A 1 219 ? -4.297 18.031 -4.621 1 97.38 219 TYR A C 1
ATOM 1638 O O . TYR A 1 219 ? -4.793 18.281 -5.723 1 97.38 219 TYR A O 1
ATOM 1646 N N . ALA A 1 220 ? -3.295 18.703 -4.164 1 96.94 220 ALA A N 1
ATOM 1647 C CA . ALA A 1 220 ? -2.541 19.672 -4.938 1 96.94 220 ALA A CA 1
ATOM 1648 C C . ALA A 1 220 ? -3.461 20.766 -5.484 1 96.94 220 ALA A C 1
ATOM 1650 O O . ALA A 1 220 ? -3.418 21.078 -6.676 1 96.94 220 ALA A O 1
ATOM 1651 N N . ILE A 1 221 ? -4.25 21.312 -4.605 1 95.69 221 ILE A N 1
ATOM 1652 C CA . ILE A 1 221 ? -5.215 22.297 -5.09 1 95.69 221 ILE A CA 1
ATOM 1653 C C . ILE A 1 221 ? -4.543 23.656 -5.215 1 95.69 221 ILE A C 1
ATOM 1655 O O . ILE A 1 221 ? -5.117 24.594 -5.785 1 95.69 221 ILE A O 1
ATOM 1659 N N . SER A 1 222 ? -3.34 23.859 -4.695 1 95.94 222 SER A N 1
ATOM 1660 C CA . SER A 1 222 ? -2.584 25.109 -4.789 1 95.94 222 SER A CA 1
ATOM 1661 C C . SER A 1 222 ? -1.088 24.828 -4.906 1 95.94 222 SER A C 1
ATOM 1663 O O . SER A 1 222 ? -0.632 23.719 -4.676 1 95.94 222 SER A O 1
ATOM 1665 N N . ALA A 1 223 ? -0.33 25.859 -5.238 1 97.44 223 ALA A N 1
ATOM 1666 C CA . ALA A 1 223 ? 1.127 25.766 -5.301 1 97.44 223 ALA A CA 1
ATOM 1667 C C . ALA A 1 223 ? 1.718 25.5 -3.92 1 97.44 223 ALA A C 1
ATOM 1669 O O . ALA A 1 223 ? 2.752 24.828 -3.801 1 97.44 223 ALA A O 1
ATOM 1670 N N . ALA A 1 224 ? 1.033 25.953 -2.9 1 98.19 224 ALA A N 1
ATOM 1671 C CA . ALA A 1 224 ? 1.476 25.703 -1.53 1 98.19 224 ALA A CA 1
ATOM 1672 C C . ALA A 1 224 ? 1.486 24.219 -1.214 1 98.19 224 ALA A C 1
ATOM 1674 O O . ALA A 1 224 ? 2.41 23.719 -0.564 1 98.19 224 ALA A O 1
ATOM 1675 N N . ASP A 1 225 ? 0.486 23.547 -1.718 1 98.31 225 ASP A N 1
ATOM 1676 C CA . ASP A 1 225 ? 0.386 22.109 -1.503 1 98.31 225 ASP A CA 1
ATOM 1677 C C . ASP A 1 225 ? 1.577 21.375 -2.119 1 98.31 225 ASP A C 1
ATOM 1679 O O . ASP A 1 225 ? 2.195 20.531 -1.471 1 98.31 225 ASP A O 1
ATOM 1683 N N . THR A 1 226 ? 1.906 21.734 -3.342 1 98.44 226 THR A N 1
ATOM 1684 C CA . THR A 1 226 ? 3.029 21.125 -4.0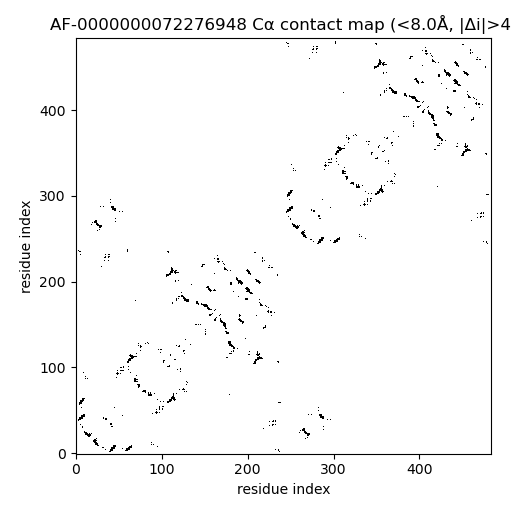43 1 98.44 226 THR A CA 1
ATOM 1685 C C . THR A 1 226 ? 4.344 21.438 -3.33 1 98.44 226 THR A C 1
ATOM 1687 O O . THR A 1 226 ? 5.207 20.562 -3.211 1 98.44 226 THR A O 1
ATOM 1690 N N . ALA A 1 227 ? 4.465 22.609 -2.832 1 98.81 227 ALA A N 1
ATOM 1691 C CA . ALA A 1 227 ? 5.68 23.047 -2.146 1 98.81 227 ALA A CA 1
ATOM 1692 C C . ALA A 1 227 ? 5.918 22.234 -0.879 1 98.81 227 ALA A C 1
ATOM 1694 O O . ALA A 1 227 ? 7.062 21.953 -0.512 1 98.81 227 ALA A O 1
ATOM 1695 N N . ILE A 1 228 ? 4.879 21.828 -0.225 1 98.88 228 ILE A N 1
ATOM 1696 C CA . ILE A 1 228 ? 4.984 21.047 0.999 1 98.88 228 ILE A CA 1
ATOM 1697 C C . ILE A 1 228 ? 5.621 19.688 0.69 1 98.88 228 ILE A C 1
ATOM 1699 O O . ILE A 1 228 ? 6.559 19.266 1.371 1 98.88 228 ILE A O 1
ATOM 1703 N N . PHE A 1 229 ? 5.152 19.031 -0.367 1 98.88 229 PHE A N 1
ATOM 1704 C CA . PHE A 1 229 ? 5.711 17.734 -0.753 1 98.88 229 PHE A CA 1
ATOM 1705 C C . PHE A 1 229 ? 7.152 17.891 -1.222 1 98.88 229 PHE A C 1
ATOM 1707 O O . PHE A 1 229 ? 8.008 17.062 -0.892 1 98.88 229 PHE A O 1
ATOM 1714 N N . ASP A 1 230 ? 7.406 18.953 -2 1 98.75 230 ASP A N 1
ATOM 1715 C CA . ASP A 1 230 ? 8.766 19.188 -2.469 1 98.75 230 ASP A CA 1
ATOM 1716 C C . ASP A 1 230 ? 9.734 19.344 -1.297 1 98.75 230 ASP A C 1
ATOM 1718 O O . ASP A 1 230 ? 10.812 18.75 -1.295 1 98.75 230 ASP A O 1
ATOM 1722 N N . ALA A 1 231 ? 9.352 20.109 -0.291 1 98.81 231 ALA A N 1
ATOM 1723 C CA . ALA A 1 231 ? 10.195 20.359 0.871 1 98.81 231 ALA A CA 1
ATOM 1724 C C . ALA A 1 231 ? 10.406 19.078 1.687 1 98.81 231 ALA A C 1
ATOM 1726 O O . ALA A 1 231 ? 11.508 18.812 2.154 1 98.81 231 ALA A O 1
ATOM 1727 N N . PHE A 1 232 ? 9.352 18.328 1.859 1 98.81 232 PHE A N 1
ATOM 1728 C CA . PHE A 1 232 ? 9.406 17.094 2.613 1 98.81 232 PHE A CA 1
ATOM 1729 C C . PHE A 1 232 ? 10.375 16.109 1.965 1 98.81 232 PHE A C 1
ATOM 1731 O O . PHE A 1 232 ? 11.258 15.555 2.635 1 98.81 232 PHE A O 1
ATOM 1738 N N . VAL A 1 233 ? 10.219 15.93 0.636 1 98.75 233 VAL A N 1
ATOM 1739 C CA . VAL A 1 233 ? 11.062 14.992 -0.093 1 98.75 233 VAL A CA 1
ATOM 1740 C C . VAL A 1 233 ? 12.5 15.5 -0.122 1 98.75 233 VAL A C 1
ATOM 1742 O O . VAL A 1 233 ? 13.445 14.727 0.028 1 98.75 233 VAL A O 1
ATOM 1745 N N . ALA A 1 234 ? 12.695 16.797 -0.266 1 98.31 234 ALA A N 1
ATOM 1746 C CA . ALA A 1 234 ? 14.039 17.391 -0.229 1 98.31 234 ALA A CA 1
ATOM 1747 C C . ALA A 1 234 ? 14.711 17.125 1.115 1 98.31 234 ALA A C 1
ATOM 1749 O O . ALA A 1 234 ? 15.891 16.781 1.169 1 98.31 234 ALA A O 1
ATOM 1750 N N . ALA A 1 235 ? 13.969 17.234 2.188 1 98.25 235 ALA A N 1
ATOM 1751 C CA . ALA A 1 235 ? 14.5 17.016 3.527 1 98.25 235 ALA A CA 1
ATOM 1752 C C . ALA A 1 235 ? 14.883 15.547 3.732 1 98.25 235 ALA A C 1
ATOM 1754 O O . ALA A 1 235 ? 15.648 15.219 4.637 1 98.25 235 ALA A O 1
ATOM 1755 N N . SER A 1 236 ? 14.297 14.688 2.916 1 98.19 236 SER A N 1
ATOM 1756 C CA . SER A 1 236 ? 14.508 13.25 3.057 1 98.19 236 SER A CA 1
ATOM 1757 C C . SER A 1 236 ? 15.719 12.789 2.256 1 98.19 236 SER A C 1
ATOM 1759 O O . SER A 1 236 ? 16.094 11.617 2.314 1 98.19 236 SER A O 1
ATOM 1761 N N . ARG A 1 237 ? 16.25 13.695 1.414 1 93.44 237 ARG A N 1
ATOM 1762 C CA . ARG A 1 237 ? 17.438 13.367 0.626 1 93.44 237 ARG A CA 1
ATOM 1763 C C . ARG A 1 237 ? 18.688 13.352 1.499 1 93.44 237 ARG A C 1
ATOM 1765 O O . ARG A 1 237 ? 18.812 14.148 2.428 1 93.44 237 ARG A O 1
ATOM 1772 N N . GLY A 1 238 ? 19.141 12.312 2.283 1 70.62 238 GLY A N 1
ATOM 1773 C CA . GLY A 1 238 ? 20.344 12.109 3.072 1 70.62 238 GLY A CA 1
ATOM 1774 C C . GLY A 1 238 ? 21.344 13.234 2.945 1 70.62 238 GLY A C 1
ATOM 1775 O O . GLY A 1 238 ? 21.406 13.914 1.916 1 70.62 238 GLY A O 1
ATOM 1776 N N . GLY A 1 239 ? 21.547 14.305 4.074 1 50.12 239 GLY A N 1
ATOM 1777 C CA . GLY A 1 239 ? 22.766 15.102 4.16 1 50.12 239 GLY A CA 1
ATOM 1778 C C . GLY A 1 239 ? 24.016 14.328 3.793 1 50.12 239 GLY A C 1
ATOM 1779 O O . GLY A 1 239 ? 24.172 13.172 4.191 1 50.12 239 GLY A O 1
ATOM 1780 N N . GLU A 1 240 ? 24.656 14.281 2.645 1 39.97 240 GLU A N 1
ATOM 1781 C CA . GLU A 1 240 ? 26.094 14.039 2.75 1 39.97 240 GLU A CA 1
ATOM 1782 C C . GLU A 1 240 ? 26.641 14.555 4.074 1 39.97 240 GLU A C 1
ATOM 1784 O O . GLU A 1 240 ? 26.125 15.516 4.637 1 39.97 240 GLU A O 1
ATOM 1789 N N . GLY A 1 241 ? 27.406 13.797 5.102 1 30.75 241 GLY A N 1
ATOM 1790 C CA . GLY A 1 241 ? 28.328 14.43 6.02 1 30.75 241 GLY A CA 1
ATOM 1791 C C . GLY A 1 241 ? 28.766 15.812 5.566 1 30.75 241 GLY A C 1
ATOM 1792 O O . GLY A 1 241 ? 29.297 15.977 4.469 1 30.75 241 GLY A O 1
ATOM 1793 N N . ALA A 1 242 ? 28.359 16.891 6.137 1 22.22 242 ALA A N 1
ATOM 1794 C CA . ALA A 1 242 ? 29.328 17.953 6.363 1 22.22 242 ALA A CA 1
ATOM 1795 C C . ALA A 1 242 ? 30.562 17.453 7.094 1 22.22 242 ALA A C 1
ATOM 1797 O O . ALA A 1 242 ? 30.453 16.656 8.031 1 22.22 242 ALA A O 1
ATOM 1798 N N . MET B 1 1 ? 19.938 -11.07 11.68 1 55.72 1 MET B N 1
ATOM 1799 C CA . MET B 1 1 ? 19.938 -10.969 10.219 1 55.72 1 MET B CA 1
ATOM 1800 C C . MET B 1 1 ? 18.828 -10.055 9.734 1 55.72 1 MET B C 1
ATOM 1802 O O . MET B 1 1 ? 17.75 -10 10.336 1 55.72 1 MET B O 1
ATOM 1806 N N . THR B 1 2 ? 19.078 -9.078 8.742 1 83.94 2 THR B N 1
ATOM 1807 C CA . THR B 1 2 ? 18.109 -8.094 8.289 1 83.94 2 THR B CA 1
ATOM 1808 C C . THR B 1 2 ? 16.984 -8.758 7.5 1 83.94 2 THR B C 1
ATOM 1810 O O . THR B 1 2 ? 17.203 -9.742 6.797 1 83.94 2 THR B O 1
ATOM 1813 N N . ARG B 1 3 ? 15.719 -8.641 7.84 1 95.38 3 ARG B N 1
ATOM 1814 C CA . ARG B 1 3 ? 14.562 -9.18 7.125 1 95.38 3 ARG B CA 1
ATOM 1815 C C . ARG B 1 3 ? 14.617 -8.82 5.645 1 95.38 3 ARG B C 1
ATOM 1817 O O . ARG B 1 3 ? 14.82 -7.656 5.289 1 95.38 3 ARG B O 1
ATOM 1824 N N . PRO B 1 4 ? 14.648 -9.883 4.797 1 98.38 4 PRO B N 1
ATOM 1825 C CA . PRO B 1 4 ? 14.586 -9.516 3.383 1 98.38 4 PRO B CA 1
ATOM 1826 C C . PRO B 1 4 ? 13.359 -8.664 3.053 1 98.38 4 PRO B C 1
ATOM 1828 O O . PRO B 1 4 ? 12.258 -8.938 3.535 1 98.38 4 PRO B O 1
ATOM 1831 N N . VAL B 1 5 ? 13.555 -7.645 2.268 1 98.69 5 VAL B N 1
ATOM 1832 C CA . VAL B 1 5 ? 12.477 -6.75 1.86 1 98.69 5 VAL B CA 1
ATOM 1833 C C . VAL B 1 5 ? 11.719 -7.352 0.681 1 98.69 5 VAL B C 1
ATOM 1835 O O . VAL B 1 5 ? 12.305 -7.602 -0.377 1 98.69 5 VAL B O 1
ATOM 1838 N N . ILE B 1 6 ? 10.453 -7.609 0.852 1 98.88 6 ILE B N 1
ATOM 1839 C CA . ILE B 1 6 ? 9.625 -8.188 -0.199 1 98.88 6 ILE B CA 1
ATOM 1840 C C . ILE B 1 6 ? 8.688 -7.125 -0.766 1 98.88 6 ILE B C 1
ATOM 1842 O O . ILE B 1 6 ? 7.816 -6.613 -0.058 1 98.88 6 ILE B O 1
ATOM 1846 N N . GLY B 1 7 ? 8.922 -6.742 -2.051 1 98.94 7 GLY B N 1
ATOM 1847 C CA . GLY B 1 7 ? 7.977 -5.875 -2.734 1 98.94 7 GLY B CA 1
ATOM 1848 C C . GLY B 1 7 ? 6.711 -6.594 -3.158 1 98.94 7 GLY B C 1
ATOM 1849 O O . GLY B 1 7 ? 6.773 -7.656 -3.779 1 98.94 7 GLY B O 1
ATOM 1850 N N . ILE B 1 8 ? 5.574 -6.078 -2.768 1 98.94 8 ILE B N 1
ATOM 1851 C CA . ILE B 1 8 ? 4.27 -6.637 -3.1 1 98.94 8 ILE B CA 1
ATOM 1852 C C . ILE B 1 8 ? 3.492 -5.652 -3.971 1 98.94 8 ILE B C 1
ATOM 1854 O O . ILE B 1 8 ? 3.246 -4.512 -3.564 1 98.94 8 ILE B O 1
ATOM 1858 N N . THR B 1 9 ? 3.113 -6.055 -5.168 1 98.88 9 THR B N 1
ATOM 1859 C CA . THR B 1 9 ? 2.369 -5.137 -6.023 1 98.88 9 THR B CA 1
ATOM 1860 C C . THR B 1 9 ? 0.951 -4.938 -5.496 1 98.88 9 THR B C 1
ATOM 1862 O O . THR B 1 9 ? 0.266 -5.906 -5.156 1 98.88 9 THR B O 1
ATOM 1865 N N . ALA B 1 10 ? 0.533 -3.715 -5.426 1 98.56 10 ALA B N 1
ATOM 1866 C CA . ALA B 1 10 ? -0.821 -3.402 -4.98 1 98.56 10 ALA B CA 1
ATOM 1867 C C . ALA B 1 10 ? -1.846 -3.719 -6.066 1 98.56 10 ALA B C 1
ATOM 1869 O O . ALA B 1 10 ? -1.503 -3.789 -7.246 1 98.56 10 ALA B O 1
ATOM 1870 N N . ASP B 1 11 ? -3.041 -3.979 -5.629 1 98 11 ASP B N 1
ATOM 1871 C CA . ASP B 1 11 ? -4.168 -3.848 -6.551 1 98 11 ASP B CA 1
ATOM 1872 C C . ASP B 1 11 ? -4.574 -2.387 -6.711 1 98 11 ASP B C 1
ATOM 1874 O O . ASP B 1 11 ? -4.004 -1.501 -6.07 1 98 11 ASP B O 1
ATOM 1878 N N . SER B 1 12 ? -5.465 -2.143 -7.652 1 96.81 12 SER B N 1
ATOM 1879 C CA . SER B 1 12 ? -5.863 -0.76 -7.895 1 96.81 12 SER B CA 1
ATOM 1880 C C . SER B 1 12 ? -7.305 -0.678 -8.383 1 96.81 12 SER B C 1
ATOM 1882 O O . SER B 1 12 ? -7.73 -1.483 -9.219 1 96.81 12 SER B O 1
ATOM 1884 N N . GLU B 1 13 ? -8.023 0.183 -7.781 1 95.75 13 GLU B N 1
ATOM 1885 C CA . GLU B 1 13 ? -9.289 0.64 -8.344 1 95.75 13 GLU B CA 1
ATOM 1886 C C . GLU B 1 13 ? -9.125 1.966 -9.086 1 95.75 13 GLU B C 1
ATOM 1888 O O . GLU B 1 13 ? -9.359 3.033 -8.516 1 95.75 13 GLU B O 1
ATOM 1893 N N . GLU B 1 14 ? -8.859 1.845 -10.344 1 92.81 1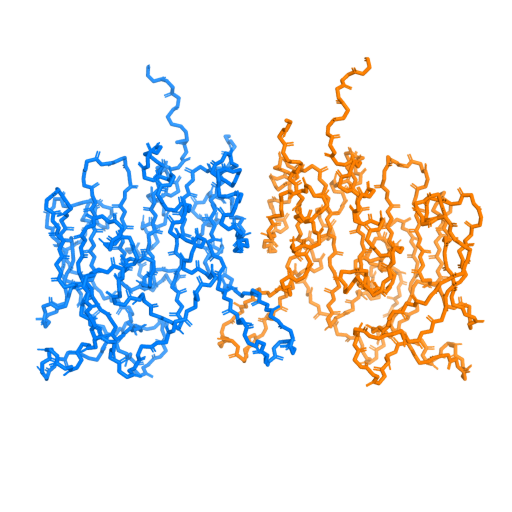4 GLU B N 1
ATOM 1894 C CA . GLU B 1 14 ? -8.391 2.975 -11.141 1 92.81 14 GLU B CA 1
ATOM 1895 C C . GLU B 1 14 ? -9.531 3.936 -11.453 1 92.81 14 GLU B C 1
ATOM 1897 O O . GLU B 1 14 ? -9.305 5.129 -11.664 1 92.81 14 GLU B O 1
ATOM 1902 N N . GLU B 1 15 ? -10.75 3.443 -11.398 1 92.19 15 GLU B N 1
ATOM 1903 C CA . GLU B 1 15 ? -11.906 4.277 -11.727 1 92.19 15 GLU B CA 1
ATOM 1904 C C . GLU B 1 15 ? -12.562 4.82 -10.461 1 92.19 15 GLU B C 1
ATOM 1906 O O . GLU B 1 15 ? -13.555 5.543 -10.531 1 92.19 15 GLU B O 1
ATOM 1911 N N . GLY B 1 16 ? -11.961 4.5 -9.352 1 94.12 16 GLY B N 1
ATOM 1912 C CA . GLY B 1 16 ? -12.531 4.918 -8.078 1 94.12 16 GLY B CA 1
ATOM 1913 C C . GLY B 1 16 ? -13.727 4.09 -7.656 1 94.12 16 GLY B C 1
ATOM 1914 O O . GLY B 1 16 ? -13.875 2.943 -8.078 1 94.12 16 GLY B O 1
ATOM 1915 N N . GLY B 1 17 ? -14.5 4.637 -6.633 1 93.19 17 GLY B N 1
ATOM 1916 C CA . GLY B 1 17 ? -15.648 3.938 -6.086 1 93.19 17 GLY B CA 1
ATOM 1917 C C . GLY B 1 17 ? -15.352 3.223 -4.785 1 93.19 17 GLY B C 1
ATOM 1918 O O . GLY B 1 17 ? -14.242 2.721 -4.582 1 93.19 17 GLY B O 1
ATOM 1919 N N . GLY B 1 18 ? -16.391 3.129 -3.988 1 93.69 18 GLY B N 1
ATOM 1920 C CA . GLY B 1 18 ? -16.203 2.486 -2.697 1 93.69 18 GLY B CA 1
ATOM 1921 C C . GLY B 1 18 ? -15.375 3.312 -1.732 1 93.69 18 GLY B C 1
ATOM 1922 O O . GLY B 1 18 ? -15.758 4.422 -1.366 1 93.69 18 GLY B O 1
ATOM 1923 N N . TYR B 1 19 ? -14.133 2.973 -1.53 1 95.44 19 TYR B N 1
ATOM 1924 C CA . TYR B 1 19 ? -13.227 3.602 -0.573 1 95.44 19 TYR B CA 1
ATOM 1925 C C . TYR B 1 19 ? -13.023 5.074 -0.904 1 95.44 19 TYR B C 1
ATOM 1927 O O . TYR B 1 19 ? -12.969 5.918 -0.006 1 95.44 19 TYR B O 1
ATOM 1935 N N . SER B 1 20 ?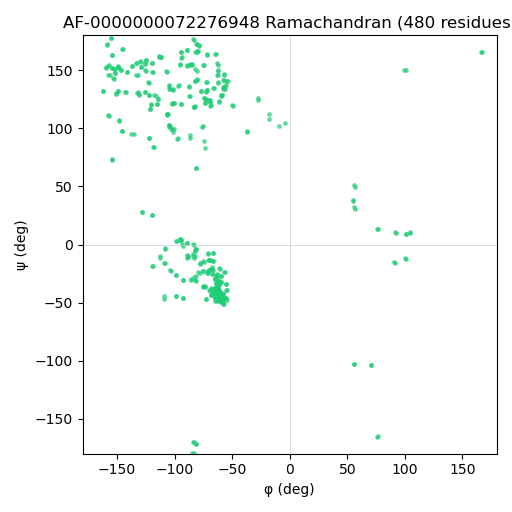 -12.93 5.344 -2.146 1 95.62 20 SER B N 1
ATOM 1936 C CA . SER B 1 20 ? -12.695 6.711 -2.605 1 95.62 20 SER B CA 1
ATOM 1937 C C . SER B 1 20 ? -13.289 6.934 -3.996 1 95.62 20 SER B C 1
ATOM 1939 O O . SER B 1 20 ? -13.273 6.027 -4.832 1 95.62 20 SER B O 1
ATOM 1941 N N . ALA B 1 21 ? -13.742 8.156 -4.242 1 94.5 21 ALA B N 1
ATOM 1942 C CA . ALA B 1 21 ? -14.18 8.539 -5.582 1 94.5 21 ALA B CA 1
ATOM 1943 C C . ALA B 1 21 ? -12.992 8.648 -6.535 1 94.5 21 ALA B C 1
ATOM 1945 O O . ALA B 1 21 ? -13.164 8.578 -7.754 1 94.5 21 ALA B O 1
ATOM 1946 N N . MET B 1 22 ? -11.805 8.836 -5.977 1 95.75 22 MET B N 1
ATOM 1947 C CA . MET B 1 22 ? -10.57 8.922 -6.746 1 95.75 22 MET B CA 1
ATOM 1948 C C . MET B 1 22 ? -9.883 7.559 -6.82 1 95.75 22 MET B C 1
ATOM 1950 O O . MET B 1 22 ? -10.18 6.668 -6.02 1 95.75 22 MET B O 1
ATOM 1954 N N . PRO B 1 23 ? -8.961 7.406 -7.824 1 97.56 23 PRO B N 1
ATOM 1955 C CA . PRO B 1 23 ? -8.227 6.141 -7.902 1 97.56 23 PRO B CA 1
ATOM 1956 C C . PRO B 1 23 ? -7.461 5.82 -6.617 1 97.56 23 PRO B C 1
ATOM 1958 O O . PRO B 1 23 ? -6.902 6.723 -5.988 1 97.56 23 PRO B O 1
ATOM 1961 N N . TRP B 1 24 ? -7.457 4.539 -6.273 1 98 24 TRP B N 1
ATOM 1962 C CA . TRP B 1 24 ? -6.816 4.137 -5.027 1 98 24 TRP B CA 1
ATOM 1963 C C . TRP B 1 24 ? -6.254 2.723 -5.141 1 98 24 TRP B C 1
ATOM 1965 O O . TRP B 1 24 ? -6.707 1.931 -5.969 1 98 24 TRP B O 1
ATOM 1975 N N . TYR B 1 25 ? -5.227 2.443 -4.355 1 98.62 25 TYR B N 1
ATOM 1976 C CA . TYR B 1 25 ? -4.613 1.125 -4.23 1 98.62 25 TYR B CA 1
ATOM 1977 C C . TYR B 1 25 ? -5.293 0.312 -3.133 1 98.62 25 TYR B C 1
ATOM 1979 O O . TYR B 1 25 ? -5.828 0.875 -2.176 1 98.62 25 TYR B O 1
ATOM 1987 N N . ALA B 1 26 ? -5.191 -1.025 -3.312 1 98.12 26 ALA B N 1
ATOM 1988 C CA . ALA B 1 26 ? -5.746 -1.949 -2.326 1 98.12 26 ALA B CA 1
ATOM 1989 C C . ALA B 1 26 ? -4.906 -3.219 -2.23 1 98.12 26 ALA B C 1
ATOM 1991 O O . ALA B 1 26 ? -4.289 -3.639 -3.215 1 98.12 26 ALA B O 1
ATOM 1992 N N . ILE B 1 27 ? -4.91 -3.799 -1.055 1 98.31 27 ILE B N 1
ATOM 1993 C CA . ILE B 1 27 ? -4.309 -5.121 -0.893 1 98.31 27 ILE B CA 1
ATOM 1994 C C . ILE B 1 27 ? -4.812 -5.762 0.399 1 98.31 27 ILE B C 1
ATOM 1996 O O . ILE B 1 27 ? -4.891 -5.098 1.438 1 98.31 27 ILE B O 1
ATOM 2000 N N . ARG B 1 28 ? -5.234 -6.992 0.311 1 98.25 28 ARG B N 1
ATOM 2001 C CA . ARG B 1 28 ? -5.676 -7.68 1.522 1 98.25 28 ARG B CA 1
ATOM 2002 C C . ARG B 1 28 ? -4.527 -7.82 2.518 1 98.25 28 ARG B C 1
ATOM 2004 O O . ARG B 1 28 ? -3.395 -8.109 2.127 1 98.25 28 ARG B O 1
ATOM 2011 N N . HIS B 1 29 ? -4.809 -7.75 3.803 1 98.56 29 HIS B N 1
ATOM 2012 C CA . HIS B 1 29 ? -3.812 -7.848 4.863 1 98.56 29 HIS B CA 1
ATOM 2013 C C . HIS B 1 29 ? -3.004 -9.133 4.742 1 98.56 29 HIS B C 1
ATOM 2015 O O . HIS B 1 29 ? -1.813 -9.156 5.062 1 98.56 29 HIS B O 1
ATOM 2021 N N . ASN B 1 30 ? -3.641 -10.164 4.285 1 98.06 30 ASN B N 1
ATOM 2022 C CA . ASN B 1 30 ? -3.051 -11.492 4.422 1 98.06 30 ASN B CA 1
ATOM 2023 C C . ASN B 1 30 ? -1.854 -11.672 3.492 1 98.06 30 ASN B C 1
ATOM 2025 O O . ASN B 1 30 ? -0.984 -12.5 3.748 1 98.06 30 ASN B O 1
ATOM 2029 N N . TYR B 1 31 ? -1.784 -10.906 2.363 1 98.69 31 TYR B N 1
ATOM 2030 C CA . TYR B 1 31 ? -0.559 -10.914 1.573 1 98.69 31 TYR B CA 1
ATOM 2031 C C . TYR B 1 31 ? 0.637 -10.484 2.416 1 98.69 31 TYR B C 1
ATOM 2033 O O . TYR B 1 31 ? 1.638 -11.203 2.492 1 98.69 31 TYR B O 1
ATOM 2041 N N . CYS B 1 32 ? 0.479 -9.367 3.068 1 98.75 32 CYS B N 1
ATOM 2042 C CA . CYS B 1 32 ? 1.559 -8.812 3.877 1 98.75 32 CYS B CA 1
ATOM 2043 C C . CYS B 1 32 ? 1.815 -9.672 5.109 1 98.75 32 CYS B C 1
ATOM 2045 O O . CYS B 1 32 ? 2.967 -9.891 5.488 1 98.75 32 CYS B O 1
ATOM 2047 N N . ASP B 1 33 ? 0.756 -10.156 5.703 1 98.38 33 ASP B N 1
ATOM 2048 C CA . ASP B 1 33 ? 0.895 -10.984 6.898 1 98.38 33 ASP B CA 1
ATOM 2049 C C . ASP B 1 33 ? 1.639 -12.281 6.586 1 98.38 33 ASP B C 1
ATOM 2051 O O . ASP B 1 33 ? 2.43 -12.758 7.398 1 98.38 33 ASP B O 1
ATOM 2055 N N . SER B 1 34 ? 1.347 -12.875 5.438 1 98.75 34 SER B N 1
ATOM 2056 C CA . SER B 1 34 ? 2.014 -14.109 5.035 1 98.75 34 SER B CA 1
ATOM 2057 C C . SER B 1 34 ? 3.51 -13.891 4.836 1 98.75 34 SER B C 1
ATOM 2059 O O . SER B 1 34 ? 4.324 -14.727 5.238 1 98.75 34 SER B O 1
ATOM 2061 N N . VAL B 1 35 ? 3.902 -12.773 4.234 1 98.81 35 VAL B N 1
ATOM 2062 C CA . VAL B 1 35 ? 5.309 -12.438 4.051 1 98.81 35 VAL B CA 1
ATOM 2063 C C . VAL B 1 35 ? 5.969 -12.227 5.41 1 98.81 35 VAL B C 1
ATOM 2065 O O . VAL B 1 35 ? 7.062 -12.734 5.66 1 98.81 35 VAL B O 1
ATOM 2068 N N . ALA B 1 36 ? 5.289 -11.492 6.277 1 98.56 36 ALA B N 1
ATOM 2069 C CA . ALA B 1 36 ? 5.836 -11.203 7.602 1 98.56 36 ALA B CA 1
ATOM 2070 C C . ALA B 1 36 ? 6.023 -12.484 8.406 1 98.56 36 ALA B C 1
ATOM 2072 O O . ALA B 1 36 ? 7.059 -12.68 9.055 1 98.56 36 ALA B O 1
ATOM 2073 N N . LYS B 1 37 ? 5.02 -13.32 8.367 1 98.06 37 LYS B N 1
ATOM 2074 C CA . LYS B 1 37 ? 5.074 -14.586 9.094 1 98.06 37 LYS B CA 1
ATOM 2075 C C . LYS B 1 37 ? 6.246 -15.445 8.625 1 98.06 37 LYS B C 1
ATOM 2077 O O . LYS B 1 37 ? 6.855 -16.156 9.414 1 98.06 37 LYS B O 1
ATOM 2082 N N . ALA B 1 38 ? 6.566 -15.312 7.359 1 98.5 38 ALA B N 1
ATOM 2083 C CA . ALA B 1 38 ? 7.664 -16.078 6.777 1 98.5 38 ALA B CA 1
ATOM 2084 C C . ALA B 1 38 ? 9.008 -15.422 7.074 1 98.5 38 ALA B C 1
ATOM 2086 O O . ALA B 1 38 ? 10.062 -15.953 6.703 1 98.5 38 ALA B O 1
ATOM 2087 N N . GLY B 1 39 ? 9.031 -14.289 7.699 1 98.12 39 GLY B N 1
ATOM 2088 C CA . GLY B 1 39 ? 10.266 -13.648 8.125 1 98.12 39 GLY B CA 1
ATOM 2089 C C . GLY B 1 39 ? 10.695 -12.523 7.207 1 98.12 39 GLY B C 1
ATOM 2090 O O . GLY B 1 39 ? 11.82 -12.031 7.312 1 98.12 39 GLY B O 1
ATOM 2091 N N . GLY B 1 40 ? 9.844 -12.141 6.27 1 98.62 40 GLY B N 1
ATOM 2092 C CA . GLY B 1 40 ? 10.148 -11.031 5.375 1 98.62 40 GLY B CA 1
ATOM 2093 C C . GLY B 1 40 ? 9.594 -9.703 5.855 1 98.62 40 GLY B C 1
ATOM 2094 O O . GLY B 1 40 ? 8.812 -9.664 6.809 1 98.62 40 GLY B O 1
ATOM 2095 N N . LEU B 1 41 ? 10.062 -8.641 5.277 1 98.75 41 LEU B N 1
ATOM 2096 C CA . LEU B 1 41 ? 9.523 -7.293 5.473 1 98.75 41 LEU B CA 1
ATOM 2097 C C . LEU B 1 41 ? 8.703 -6.855 4.266 1 98.75 41 LEU B C 1
ATOM 2099 O O . LEU B 1 41 ? 9.258 -6.461 3.238 1 98.75 41 LEU B O 1
ATOM 2103 N N . PRO B 1 42 ? 7.395 -6.906 4.406 1 98.88 42 PRO B N 1
ATOM 2104 C CA . PRO B 1 42 ? 6.562 -6.559 3.25 1 98.88 42 PRO B CA 1
ATOM 2105 C C . PRO B 1 42 ? 6.473 -5.055 3.016 1 98.88 42 PRO B C 1
ATOM 2107 O O . PRO B 1 42 ? 6.266 -4.289 3.963 1 98.88 42 PRO B O 1
ATOM 2110 N N . VAL B 1 43 ? 6.672 -4.641 1.809 1 98.88 43 VAL B N 1
ATOM 2111 C CA . VAL B 1 43 ? 6.379 -3.275 1.38 1 98.88 43 VAL B CA 1
ATOM 2112 C C . VAL B 1 43 ? 5.457 -3.303 0.162 1 98.88 43 VAL B C 1
ATOM 2114 O O . VAL B 1 43 ? 5.652 -4.109 -0.752 1 98.88 43 VAL B O 1
ATOM 2117 N N . ILE B 1 44 ? 4.406 -2.512 0.228 1 98.94 44 ILE B N 1
ATOM 2118 C CA . ILE B 1 44 ? 3.436 -2.449 -0.858 1 98.94 44 ILE B CA 1
ATOM 2119 C C . ILE B 1 44 ? 3.891 -1.43 -1.9 1 98.94 44 ILE B C 1
ATOM 2121 O O . ILE B 1 44 ? 4.242 -0.299 -1.558 1 98.94 44 ILE B O 1
ATOM 2125 N N . LEU B 1 45 ? 3.934 -1.841 -3.145 1 98.88 45 LEU B N 1
ATOM 2126 C CA . LEU B 1 45 ? 4.473 -1.016 -4.219 1 98.88 45 LEU B CA 1
ATOM 2127 C C . LEU B 1 45 ? 3.352 -0.365 -5.02 1 98.88 45 LEU B C 1
ATOM 2129 O O . LEU B 1 45 ? 2.484 -1.058 -5.559 1 98.88 45 LEU B O 1
ATOM 2133 N N . PRO B 1 46 ? 3.344 0.955 -5.082 1 98.69 46 PRO B N 1
ATOM 2134 C CA . PRO B 1 46 ? 2.406 1.617 -5.992 1 98.69 46 PRO B CA 1
ATOM 2135 C C . PRO B 1 46 ? 2.797 1.454 -7.461 1 98.69 46 PRO B C 1
ATOM 2137 O O . PRO B 1 46 ? 3.922 1.053 -7.762 1 98.69 46 PRO B O 1
ATOM 2140 N N . HIS B 1 47 ? 1.848 1.719 -8.32 1 98.38 47 HIS B N 1
ATOM 2141 C CA . HIS B 1 47 ? 2.045 1.472 -9.742 1 98.38 47 HIS B CA 1
ATOM 2142 C C . HIS B 1 47 ? 2.713 2.662 -10.422 1 98.38 47 HIS B C 1
ATOM 2144 O O . HIS B 1 47 ? 2.035 3.6 -10.844 1 98.38 47 HIS B O 1
ATOM 2150 N N . ASN B 1 48 ? 3.984 2.656 -10.555 1 97.69 48 ASN B N 1
ATOM 2151 C CA . ASN B 1 48 ? 4.77 3.633 -11.305 1 97.69 48 ASN B CA 1
ATOM 2152 C C . ASN B 1 48 ? 5.867 2.959 -12.125 1 97.69 48 ASN B C 1
ATOM 2154 O O . ASN B 1 48 ? 6.969 2.729 -11.617 1 97.69 48 ASN B O 1
ATOM 2158 N N . ALA B 1 49 ? 5.559 2.691 -13.383 1 97.81 49 ALA B N 1
ATOM 2159 C CA . ALA B 1 49 ? 6.465 1.94 -14.25 1 97.81 49 ALA B CA 1
ATOM 2160 C C . ALA B 1 49 ? 7.773 2.693 -14.461 1 97.81 49 ALA B C 1
ATOM 2162 O O . ALA B 1 49 ? 8.828 2.08 -14.656 1 97.81 49 ALA B O 1
ATOM 2163 N N . GLU B 1 50 ? 7.746 3.971 -14.336 1 96.75 50 GLU B N 1
ATOM 2164 C CA . GLU B 1 50 ? 8.891 4.82 -14.648 1 96.75 50 GLU B CA 1
ATOM 2165 C C . GLU B 1 50 ? 10 4.652 -13.617 1 96.75 50 GLU B C 1
ATOM 2167 O O . GLU B 1 50 ? 11.172 4.926 -13.898 1 96.75 50 GLU B O 1
ATOM 2172 N N . VAL B 1 51 ? 9.625 4.203 -12.453 1 97.38 51 VAL B N 1
ATOM 2173 C CA . VAL B 1 51 ? 10.641 4.098 -11.414 1 97.38 51 VAL B CA 1
ATOM 2174 C C . VAL B 1 51 ? 10.766 2.643 -10.961 1 97.38 51 VAL B C 1
ATOM 2176 O O . VAL B 1 51 ? 11.117 2.373 -9.812 1 97.38 51 VAL B O 1
ATOM 2179 N N . ALA B 1 52 ? 10.414 1.703 -11.805 1 98.19 52 ALA B N 1
ATOM 2180 C CA . ALA B 1 52 ? 10.477 0.278 -11.492 1 98.19 52 ALA B CA 1
ATOM 2181 C C . ALA B 1 52 ? 11.883 -0.123 -11.039 1 98.19 52 ALA B C 1
ATOM 2183 O O . ALA B 1 52 ? 12.039 -0.912 -10.109 1 98.19 52 ALA B O 1
ATOM 2184 N N . GLU B 1 53 ? 12.867 0.46 -11.695 1 97.75 53 GLU B N 1
ATOM 2185 C CA . GLU B 1 53 ? 14.25 0.12 -11.359 1 97.75 53 GLU B CA 1
ATOM 2186 C C . GLU B 1 53 ? 14.594 0.565 -9.945 1 97.75 53 GLU B C 1
ATOM 2188 O O . GLU B 1 53 ? 15.344 -0.113 -9.234 1 97.75 53 GLU B O 1
ATOM 2193 N N . ASP B 1 54 ? 14.102 1.711 -9.531 1 98.12 54 ASP B N 1
ATOM 2194 C CA . ASP B 1 54 ? 14.328 2.189 -8.172 1 98.12 54 ASP B CA 1
ATOM 2195 C C . ASP B 1 54 ? 13.719 1.237 -7.148 1 98.12 54 ASP B C 1
ATOM 2197 O O . ASP B 1 54 ? 14.32 0.96 -6.109 1 98.12 54 ASP B O 1
ATOM 2201 N N . PHE B 1 55 ? 12.531 0.726 -7.438 1 98.56 55 PHE B N 1
ATOM 2202 C CA . PHE B 1 55 ? 11.906 -0.255 -6.555 1 98.56 55 PHE B CA 1
ATOM 2203 C C . PHE B 1 55 ? 12.742 -1.526 -6.484 1 98.56 55 PHE B C 1
ATOM 2205 O O . PHE B 1 55 ? 12.898 -2.113 -5.41 1 98.56 55 PHE B O 1
ATOM 2212 N N . LEU B 1 56 ? 13.281 -1.914 -7.648 1 98.38 56 LEU B N 1
ATOM 2213 C CA . LEU B 1 56 ? 14.102 -3.121 -7.703 1 98.38 56 LEU B CA 1
ATOM 2214 C C . LEU B 1 56 ? 15.328 -2.988 -6.809 1 98.38 56 LEU B C 1
ATOM 2216 O O . LEU B 1 56 ? 15.773 -3.969 -6.211 1 98.38 56 LEU B O 1
ATOM 2220 N N . GLY B 1 57 ? 15.852 -1.785 -6.734 1 97.38 57 GLY B N 1
ATOM 2221 C CA . GLY B 1 57 ? 17 -1.541 -5.879 1 97.38 57 GLY B CA 1
ATOM 2222 C C . GLY B 1 57 ? 16.672 -1.605 -4.402 1 97.38 57 GLY B C 1
ATOM 2223 O O . GLY B 1 57 ? 17.562 -1.729 -3.564 1 97.38 57 GLY B O 1
ATOM 2224 N N . LEU B 1 58 ? 15.422 -1.597 -4.113 1 97.25 58 LEU B N 1
ATOM 2225 C CA . LEU B 1 58 ? 14.969 -1.517 -2.729 1 97.25 58 LEU B CA 1
ATOM 2226 C C . LEU B 1 58 ? 14.602 -2.896 -2.197 1 97.25 58 LEU B C 1
ATOM 2228 O O . LEU B 1 58 ? 14.672 -3.143 -0.991 1 97.25 58 LEU B O 1
ATOM 2232 N N . ILE B 1 59 ? 14.211 -3.811 -3.076 1 98.44 59 ILE B N 1
ATOM 2233 C CA . ILE B 1 59 ? 13.602 -5.043 -2.594 1 98.44 59 ILE B CA 1
ATOM 2234 C C . ILE B 1 59 ? 14.531 -6.223 -2.865 1 98.44 59 ILE B C 1
ATOM 2236 O O . ILE B 1 59 ? 15.422 -6.129 -3.713 1 98.44 59 ILE B O 1
ATOM 2240 N N . ASP B 1 60 ? 14.273 -7.312 -2.133 1 98.5 60 ASP B N 1
ATOM 2241 C CA . ASP B 1 60 ? 15.062 -8.539 -2.236 1 98.5 60 ASP B CA 1
ATOM 2242 C C . ASP B 1 60 ? 14.273 -9.648 -2.92 1 98.5 60 ASP B C 1
ATOM 2244 O O . ASP B 1 60 ? 14.844 -10.656 -3.34 1 98.5 60 ASP B O 1
ATOM 2248 N N . GLY B 1 61 ? 13.031 -9.547 -3.031 1 98.81 61 GLY B N 1
ATOM 2249 C CA . GLY B 1 61 ? 12.086 -10.438 -3.682 1 98.81 61 GLY B CA 1
ATOM 2250 C C . GLY B 1 61 ? 10.828 -9.734 -4.152 1 98.81 61 GLY B C 1
ATOM 2251 O O . GLY B 1 61 ? 10.438 -8.703 -3.596 1 98.81 61 GLY B O 1
ATOM 2252 N N . LEU B 1 62 ? 10.203 -10.234 -5.176 1 98.94 62 LEU B N 1
ATOM 2253 C CA . LEU B 1 62 ? 9.023 -9.609 -5.773 1 98.94 62 LEU B CA 1
ATOM 2254 C C . LEU B 1 62 ? 7.828 -10.555 -5.738 1 98.94 62 LEU B C 1
ATOM 2256 O O . LEU B 1 62 ? 7.918 -11.688 -6.215 1 98.94 62 LEU B O 1
ATOM 2260 N N . LEU B 1 63 ? 6.797 -10.133 -5.098 1 98.94 63 LEU B N 1
ATOM 2261 C CA . LEU B 1 63 ? 5.512 -10.828 -5.094 1 98.94 63 LEU B CA 1
ATOM 2262 C C . LEU B 1 63 ? 4.492 -10.086 -5.953 1 98.94 63 LEU B C 1
ATOM 2264 O O . LEU B 1 63 ? 4.117 -8.953 -5.645 1 98.94 63 LEU B O 1
ATOM 2268 N N . ILE B 1 64 ? 4.105 -10.672 -7.039 1 98.94 64 ILE B N 1
ATOM 2269 C CA . ILE B 1 64 ? 3.057 -10.117 -7.891 1 98.94 64 ILE B CA 1
ATOM 2270 C C . ILE B 1 64 ? 1.709 -10.727 -7.516 1 98.94 64 ILE B C 1
ATOM 2272 O O . ILE B 1 64 ? 1.523 -11.945 -7.617 1 98.94 64 ILE B O 1
ATOM 2276 N N . THR B 1 65 ? 0.786 -9.914 -7.145 1 98.75 65 THR B N 1
ATOM 2277 C CA . THR B 1 65 ? -0.46 -10.359 -6.531 1 98.75 65 THR B CA 1
ATOM 2278 C C . THR B 1 65 ? -1.517 -10.641 -7.598 1 98.75 65 THR B C 1
ATOM 2280 O O . THR B 1 65 ? -1.334 -10.297 -8.766 1 98.75 65 THR B O 1
ATOM 2283 N N . GLY B 1 66 ? -2.551 -11.281 -7.145 1 96.81 66 GLY B N 1
ATOM 2284 C CA . GLY B 1 66 ? -3.729 -11.438 -7.984 1 96.81 66 GLY B CA 1
ATOM 2285 C C . GLY B 1 66 ? -4.656 -10.234 -7.938 1 96.81 66 GLY B C 1
ATOM 2286 O O . GLY B 1 66 ? -4.254 -9.148 -7.516 1 96.81 66 GLY B O 1
ATOM 2287 N N . GLY B 1 67 ? -5.777 -10.375 -8.469 1 92.94 67 GLY B N 1
ATOM 2288 C CA . GLY B 1 67 ? -6.809 -9.352 -8.516 1 92.94 67 GLY B CA 1
ATOM 2289 C C . GLY B 1 67 ? -7.926 -9.672 -9.492 1 92.94 67 GLY B C 1
ATOM 2290 O O . GLY B 1 67 ? -7.832 -10.633 -10.258 1 92.94 67 GLY B O 1
ATOM 2291 N N . ALA B 1 68 ? -8.945 -8.945 -9.328 1 91.5 68 ALA B N 1
ATOM 2292 C CA . ALA B 1 68 ? -10.102 -9.125 -10.211 1 91.5 68 ALA B CA 1
ATOM 2293 C C . ALA B 1 68 ? -9.898 -8.391 -11.531 1 91.5 68 ALA B C 1
ATOM 2295 O O . ALA B 1 68 ? -10.578 -7.398 -11.812 1 91.5 68 ALA B O 1
ATOM 2296 N N . PHE B 1 69 ? -8.984 -8.797 -12.266 1 94.75 69 PHE B N 1
ATOM 2297 C CA . PHE B 1 69 ? -8.633 -8.281 -13.586 1 94.75 69 PHE B CA 1
ATOM 2298 C C . PHE B 1 69 ? -7.922 -9.344 -14.414 1 94.75 69 PHE B C 1
ATOM 2300 O O . PHE B 1 69 ? -7.738 -10.477 -13.961 1 94.75 69 PHE B O 1
ATOM 2307 N N . ASP B 1 70 ? -7.598 -8.977 -15.695 1 97.5 70 ASP B N 1
ATOM 2308 C CA . ASP B 1 70 ? -7.023 -9.961 -16.594 1 97.5 70 ASP B CA 1
ATOM 2309 C C . ASP B 1 70 ? -5.75 -9.438 -17.266 1 97.5 70 ASP B C 1
ATOM 2311 O O . ASP B 1 70 ? -5.559 -8.219 -17.359 1 97.5 70 ASP B O 1
ATOM 2315 N N . VAL B 1 71 ? -4.926 -10.398 -17.609 1 98.06 71 VAL B N 1
ATOM 2316 C CA . VAL B 1 71 ? -3.797 -10.062 -18.469 1 98.06 71 VAL B CA 1
ATOM 2317 C C . VAL B 1 71 ? -4.289 -9.789 -19.891 1 98.06 71 VAL B C 1
ATOM 2319 O O . VAL B 1 71 ? -5.074 -10.57 -20.438 1 98.06 71 VAL B O 1
ATOM 2322 N N . ASP B 1 72 ? -3.867 -8.727 -20.453 1 97.81 72 ASP B N 1
ATOM 2323 C CA . ASP B 1 72 ? -4.266 -8.344 -21.797 1 97.81 72 ASP B CA 1
ATOM 2324 C C . ASP B 1 72 ? -3.838 -9.391 -22.828 1 97.81 72 ASP B C 1
ATOM 2326 O O . ASP B 1 72 ? -2.648 -9.672 -22.969 1 97.81 72 ASP B O 1
ATOM 2330 N N . PRO B 1 73 ? -4.832 -9.914 -23.578 1 98.19 73 PRO B N 1
ATOM 2331 C CA . PRO B 1 73 ? -4.484 -10.93 -24.578 1 98.19 73 PRO B CA 1
ATOM 2332 C C . PRO B 1 73 ? -3.439 -10.438 -25.578 1 98.19 73 PRO B C 1
ATOM 2334 O O . PRO B 1 73 ? -2.668 -11.234 -26.109 1 98.19 73 PRO B O 1
ATOM 2337 N N . ALA B 1 74 ? -3.314 -9.148 -25.766 1 97.44 74 ALA B N 1
ATOM 2338 C CA . ALA B 1 74 ? -2.326 -8.578 -26.672 1 97.44 74 ALA B CA 1
ATOM 2339 C C . ALA B 1 74 ? -0.906 -8.898 -26.219 1 97.44 74 ALA B C 1
ATOM 2341 O O . ALA B 1 74 ? 0.013 -8.984 -27.031 1 97.44 74 ALA B O 1
ATOM 2342 N N . LEU B 1 75 ? -0.723 -9.086 -24.984 1 97.81 75 LEU B N 1
ATOM 2343 C CA . LEU B 1 75 ? 0.599 -9.305 -24.406 1 97.81 75 LEU B CA 1
ATOM 2344 C C . LEU B 1 75 ? 1.09 -10.719 -24.703 1 97.81 75 LEU B C 1
ATOM 2346 O O . LEU B 1 75 ? 2.271 -11.023 -24.516 1 97.81 75 LEU B O 1
ATOM 2350 N N . PHE B 1 76 ? 0.174 -11.594 -25.141 1 97.5 76 PHE B N 1
ATOM 2351 C CA . PHE B 1 76 ? 0.628 -12.938 -25.469 1 97.5 76 PHE B CA 1
ATOM 2352 C C . PHE B 1 76 ? 0.159 -13.344 -26.859 1 97.5 76 PHE B C 1
ATOM 2354 O O . PHE B 1 76 ? -0.138 -14.516 -27.109 1 97.5 76 PHE B O 1
ATOM 2361 N N . GLY B 1 77 ? -0.02 -12.375 -27.719 1 95.94 77 GLY B N 1
ATOM 2362 C CA . GLY B 1 77 ? -0.082 -12.57 -29.156 1 95.94 77 GLY B CA 1
ATOM 2363 C C . GLY B 1 77 ? -1.493 -12.773 -29.672 1 95.94 77 GLY B C 1
ATOM 2364 O O . GLY B 1 77 ? -1.688 -13.18 -30.812 1 95.94 77 GLY B O 1
ATOM 2365 N N . GLU B 1 78 ? -2.484 -12.555 -28.844 1 95.38 78 GLU B N 1
ATOM 2366 C CA . GLU B 1 78 ? -3.865 -12.727 -29.281 1 95.38 78 GLU B CA 1
ATOM 2367 C C . GLU B 1 78 ? -4.41 -11.445 -29.906 1 95.38 78 GLU B C 1
ATOM 2369 O O . GLU B 1 78 ? -4.191 -10.352 -29.391 1 95.38 78 GLU B O 1
ATOM 2374 N N . ALA B 1 79 ? -5.07 -11.562 -30.953 1 93.12 79 ALA B N 1
ATOM 2375 C CA . ALA B 1 79 ? -5.645 -10.422 -31.672 1 93.12 79 ALA B CA 1
ATOM 2376 C C . ALA B 1 79 ? -7.016 -10.062 -31.094 1 93.12 79 ALA B C 1
ATOM 2378 O O . ALA B 1 79 ? -7.445 -8.906 -31.188 1 93.12 79 ALA B O 1
ATOM 2379 N N . HIS B 1 80 ? -7.652 -11.102 -30.609 1 94.88 80 HIS B N 1
ATOM 2380 C CA . HIS B 1 80 ? -9.008 -10.906 -30.109 1 94.88 80 HIS B CA 1
ATOM 2381 C C . HIS B 1 80 ? -9.039 -10.906 -28.578 1 94.88 80 HIS B C 1
ATOM 2383 O O . HIS B 1 80 ? -8.344 -11.695 -27.938 1 94.88 80 HIS B O 1
ATOM 2389 N N . ARG B 1 81 ? -9.766 -10.016 -28.047 1 95.31 81 ARG B N 1
ATOM 2390 C CA . ARG B 1 81 ? -10 -9.938 -26.609 1 95.31 81 ARG B CA 1
ATOM 2391 C C . ARG B 1 81 ? -11.375 -10.5 -26.25 1 95.31 81 ARG B C 1
ATOM 2393 O O . ARG B 1 81 ? -12.398 -10.031 -26.75 1 95.31 81 ARG B O 1
ATOM 2400 N N . HIS B 1 82 ? -11.375 -11.469 -25.438 1 96.69 82 HIS B N 1
ATOM 2401 C CA . HIS B 1 82 ? -12.633 -12.047 -24.984 1 96.69 82 HIS B CA 1
ATOM 2402 C C . HIS B 1 82 ? -13.461 -11.016 -24.219 1 96.69 82 HIS B C 1
ATOM 2404 O O . HIS B 1 82 ? -12.906 -10.156 -23.516 1 96.69 82 HIS B O 1
ATOM 2410 N N . GLN B 1 83 ? -14.789 -11.109 -24.25 1 96.12 83 GLN B N 1
ATOM 2411 C CA . GLN B 1 83 ? -15.688 -10.109 -23.672 1 96.12 83 GLN B CA 1
ATOM 2412 C C . GLN B 1 83 ? -15.586 -10.078 -22.156 1 96.12 83 GLN B C 1
ATOM 2414 O O . GLN B 1 83 ? -15.922 -9.07 -21.531 1 96.12 83 GLN B O 1
ATOM 2419 N N . THR B 1 84 ? -15.07 -11.141 -21.547 1 95.44 84 THR B N 1
ATOM 2420 C CA . THR B 1 84 ? -14.977 -11.219 -20.094 1 95.44 84 THR B CA 1
ATOM 2421 C C . THR B 1 84 ? -13.719 -10.523 -19.594 1 95.44 84 THR B C 1
ATOM 2423 O O . THR B 1 84 ? -13.562 -10.312 -18.375 1 95.44 84 THR B O 1
ATOM 2426 N N . VAL B 1 85 ? -12.844 -10.125 -20.5 1 96.94 85 VAL B N 1
ATOM 2427 C CA . VAL B 1 85 ? -11.531 -9.609 -20.125 1 96.94 85 VAL B CA 1
ATOM 2428 C C . VAL B 1 85 ? -11.68 -8.195 -19.547 1 96.94 85 VAL B C 1
ATOM 2430 O O . VAL B 1 85 ? -12.258 -7.32 -20.203 1 96.94 85 VAL B O 1
ATOM 2433 N N . VAL B 1 86 ? -11.242 -8.039 -18.344 1 95.81 86 VAL B N 1
ATOM 2434 C CA . VAL B 1 86 ? -11.18 -6.742 -17.672 1 95.81 86 VAL B CA 1
ATOM 2435 C C . VAL B 1 86 ? -9.727 -6.355 -17.422 1 95.81 86 VAL B C 1
ATOM 2437 O O . VAL B 1 86 ? -8.977 -7.105 -16.797 1 95.81 86 VAL B O 1
ATOM 2440 N N . LEU B 1 87 ? -9.383 -5.156 -17.922 1 96.44 87 LEU B N 1
ATOM 2441 C CA . LEU B 1 87 ? -7.977 -4.766 -17.859 1 96.44 87 LEU B CA 1
ATOM 2442 C C . LEU B 1 87 ? -7.77 -3.689 -16.797 1 96.44 87 LEU B C 1
ATOM 2444 O O . LEU B 1 87 ? -8.68 -2.914 -16.5 1 96.44 87 LEU B O 1
ATOM 2448 N N . LYS B 1 88 ? -6.602 -3.699 -16.188 1 96.44 88 LYS B N 1
ATOM 2449 C CA . LYS B 1 88 ? -6.027 -2.617 -15.391 1 96.44 88 LYS B CA 1
ATOM 2450 C C . LYS B 1 88 ? -4.672 -2.184 -15.945 1 96.44 88 LYS B C 1
ATOM 2452 O O . LYS B 1 88 ? -3.633 -2.699 -15.531 1 96.44 88 LYS B O 1
ATOM 2457 N N . GLN B 1 89 ? -4.73 -1.229 -16.797 1 95.06 89 GLN B N 1
ATOM 2458 C CA . GLN B 1 89 ? -3.6 -0.933 -17.672 1 95.06 89 GLN B CA 1
ATOM 2459 C C . GLN B 1 89 ? -2.42 -0.384 -16.875 1 95.06 89 GLN B C 1
ATOM 2461 O O . GLN B 1 89 ? -1.272 -0.768 -17.109 1 95.06 89 GLN B O 1
ATOM 2466 N N . ARG B 1 90 ? -2.682 0.513 -15.945 1 96.44 90 ARG B N 1
ATOM 2467 C CA . ARG B 1 90 ? -1.605 1.084 -15.141 1 96.44 90 ARG B CA 1
ATOM 2468 C C . ARG B 1 90 ? -0.928 0.014 -14.297 1 96.44 90 ARG B C 1
ATOM 2470 O O . ARG B 1 90 ? 0.301 -0.028 -14.203 1 96.44 90 ARG B O 1
ATOM 2477 N N . ARG B 1 91 ? -1.741 -0.818 -13.711 1 97.69 91 ARG B N 1
ATOM 2478 C CA . ARG B 1 91 ? -1.209 -1.912 -12.906 1 97.69 91 ARG B CA 1
ATOM 2479 C C . ARG B 1 91 ? -0.329 -2.832 -13.75 1 97.69 91 ARG B C 1
ATOM 2481 O O . ARG B 1 91 ? 0.807 -3.129 -13.367 1 97.69 91 ARG B O 1
ATOM 2488 N N . THR B 1 92 ? -0.881 -3.238 -14.938 1 97.81 92 THR B N 1
ATOM 2489 C CA . THR B 1 92 ? -0.173 -4.188 -15.789 1 97.81 92 THR B CA 1
ATOM 2490 C C . THR B 1 92 ? 1.139 -3.59 -16.297 1 97.81 92 THR B C 1
ATOM 2492 O O . THR B 1 92 ? 2.164 -4.27 -16.328 1 97.81 92 THR B O 1
ATOM 2495 N N . ALA B 1 93 ? 1.121 -2.34 -16.625 1 97.88 93 ALA B N 1
ATOM 2496 C CA . ALA B 1 93 ? 2.33 -1.674 -17.109 1 97.88 93 ALA B CA 1
ATOM 2497 C C . ALA B 1 93 ? 3.42 -1.677 -16.047 1 97.88 93 ALA B C 1
ATOM 2499 O O . ALA B 1 93 ? 4.582 -1.972 -16.328 1 97.88 93 ALA B O 1
ATOM 2500 N N . PHE B 1 94 ? 3.045 -1.352 -14.867 1 98.75 94 PHE B N 1
ATOM 2501 C CA . PHE B 1 94 ? 4.012 -1.354 -13.773 1 98.75 94 PHE B CA 1
ATOM 2502 C C . PHE B 1 94 ? 4.523 -2.766 -13.508 1 98.75 94 PHE B C 1
ATOM 2504 O O . PHE B 1 94 ? 5.73 -2.982 -13.391 1 98.75 94 PHE B O 1
ATOM 2511 N N . GLU B 1 95 ? 3.609 -3.721 -13.406 1 98.75 95 GLU B N 1
ATOM 2512 C CA . GLU B 1 95 ? 3.98 -5.09 -13.07 1 98.75 95 GLU B CA 1
ATOM 2513 C C . GLU B 1 95 ? 4.898 -5.691 -14.133 1 98.75 95 GLU B C 1
ATOM 2515 O O . GLU B 1 95 ? 5.84 -6.418 -13.805 1 98.75 95 GLU B O 1
ATOM 2520 N N . LEU B 1 96 ? 4.617 -5.344 -15.367 1 98.69 96 LEU B N 1
ATOM 2521 C CA . LEU B 1 96 ? 5.488 -5.832 -16.422 1 98.69 96 LEU B CA 1
ATOM 2522 C C . LEU B 1 96 ? 6.887 -5.234 -16.312 1 98.69 96 LEU B C 1
ATOM 2524 O O . LEU B 1 96 ? 7.887 -5.941 -16.438 1 98.69 96 LEU B O 1
ATOM 2528 N N . ALA B 1 97 ? 6.977 -3.959 -16.047 1 98.81 97 ALA B N 1
ATOM 2529 C CA . ALA B 1 97 ? 8.266 -3.273 -15.93 1 98.81 97 ALA B CA 1
ATOM 2530 C C . ALA B 1 97 ? 9.094 -3.848 -14.781 1 98.81 97 ALA B C 1
ATOM 2532 O O . ALA B 1 97 ? 10.266 -4.184 -14.969 1 98.81 97 ALA B O 1
ATOM 2533 N N . ILE B 1 98 ? 8.477 -4.027 -13.656 1 98.88 98 ILE B N 1
ATOM 2534 C CA . ILE B 1 98 ? 9.234 -4.477 -12.5 1 98.88 98 ILE B CA 1
ATOM 2535 C C . ILE B 1 98 ? 9.555 -5.965 -12.633 1 98.88 98 ILE B C 1
ATOM 2537 O O . ILE B 1 98 ? 10.617 -6.422 -12.203 1 98.88 98 ILE B O 1
ATOM 2541 N N . LEU B 1 99 ? 8.617 -6.703 -13.203 1 98.88 99 LEU B N 1
ATOM 2542 C CA . LEU B 1 99 ? 8.844 -8.133 -13.414 1 98.88 99 LEU B CA 1
ATOM 2543 C C . LEU B 1 99 ? 10.031 -8.359 -14.344 1 98.88 99 LEU B C 1
ATOM 2545 O O . LEU B 1 99 ? 10.883 -9.203 -14.07 1 98.88 99 LEU B O 1
ATOM 2549 N N . ARG B 1 100 ? 10.078 -7.625 -15.406 1 98.62 100 ARG B N 1
ATOM 2550 C CA . ARG B 1 100 ? 11.18 -7.762 -16.344 1 98.62 100 ARG B CA 1
ATOM 2551 C C . ARG B 1 100 ? 12.516 -7.449 -15.68 1 98.62 100 ARG B C 1
ATOM 2553 O O . ARG B 1 100 ? 13.508 -8.156 -15.898 1 98.62 100 ARG B O 1
ATOM 2560 N N . GLY B 1 101 ? 12.531 -6.398 -14.883 1 98.75 101 GLY B N 1
ATOM 2561 C CA . GLY B 1 101 ? 13.734 -6.082 -14.133 1 98.75 101 GLY B CA 1
ATOM 2562 C C . GLY B 1 101 ? 14.117 -7.164 -13.133 1 98.75 101 GLY B C 1
ATOM 2563 O O . GLY B 1 101 ? 15.289 -7.496 -12.992 1 98.75 101 GLY B O 1
ATOM 2564 N N . ALA B 1 102 ? 13.141 -7.715 -12.469 1 98.81 102 ALA B N 1
ATOM 2565 C CA . ALA B 1 102 ? 13.383 -8.773 -11.492 1 98.81 102 ALA B CA 1
ATOM 2566 C C . ALA B 1 102 ? 13.938 -10.023 -12.164 1 98.81 102 ALA B C 1
ATOM 2568 O O . ALA B 1 102 ? 14.852 -10.664 -11.641 1 98.81 102 ALA B O 1
ATOM 2569 N N . LEU B 1 103 ? 13.359 -10.352 -13.266 1 98.69 103 LEU B N 1
ATOM 2570 C CA . LEU B 1 103 ? 13.836 -11.492 -14.039 1 98.69 103 LEU B CA 1
ATOM 2571 C C . LEU B 1 103 ? 15.281 -11.281 -14.484 1 98.69 103 LEU B C 1
ATOM 2573 O O . LEU B 1 103 ? 16.109 -12.18 -14.359 1 98.69 103 LEU B O 1
ATOM 2577 N N . ALA B 1 104 ? 15.547 -10.109 -14.977 1 98.31 104 ALA B N 1
ATOM 2578 C CA . ALA B 1 104 ? 16.891 -9.789 -15.453 1 98.31 104 ALA B CA 1
ATOM 2579 C C . ALA B 1 104 ? 17.906 -9.875 -14.32 1 98.31 104 ALA B C 1
ATOM 2581 O O . ALA B 1 104 ? 19.047 -10.281 -14.531 1 98.31 104 ALA B O 1
ATOM 2582 N N . ALA B 1 105 ? 17.547 -9.602 -13.133 1 98 105 ALA B N 1
ATOM 2583 C CA . ALA B 1 105 ? 18.438 -9.578 -11.977 1 98 105 ALA B CA 1
ATOM 2584 C C . ALA B 1 105 ? 18.422 -10.922 -11.258 1 98 105 ALA B C 1
ATOM 2586 O O . ALA B 1 105 ? 19.078 -11.086 -10.227 1 98 105 ALA B O 1
ATOM 2587 N N . ASP B 1 106 ? 17.688 -11.852 -11.711 1 98.44 106 ASP B N 1
ATOM 2588 C CA . ASP B 1 106 ? 17.484 -13.156 -11.086 1 98.44 106 ASP B CA 1
ATOM 2589 C C . ASP B 1 106 ? 17 -13 -9.641 1 98.44 106 ASP B C 1
ATOM 2591 O O . ASP B 1 106 ? 17.5 -13.695 -8.75 1 98.44 106 ASP B O 1
ATOM 2595 N N . MET B 1 107 ? 16.172 -12.016 -9.461 1 98.62 107 MET B N 1
ATOM 2596 C CA . MET B 1 107 ? 15.539 -11.805 -8.172 1 98.62 107 MET B CA 1
ATOM 2597 C C . MET B 1 107 ? 14.469 -12.867 -7.91 1 98.62 107 MET B C 1
ATOM 2599 O O . MET B 1 107 ? 13.727 -13.242 -8.82 1 98.62 107 MET B O 1
ATOM 2603 N N . PRO B 1 108 ? 14.367 -13.375 -6.668 1 98.88 108 PRO B N 1
ATOM 2604 C CA . PRO B 1 108 ? 13.273 -14.297 -6.375 1 98.88 108 PRO B CA 1
ATOM 2605 C C . PRO B 1 108 ? 11.898 -13.688 -6.672 1 98.88 108 PRO B C 1
ATOM 2607 O O . PRO B 1 108 ? 11.633 -12.539 -6.305 1 98.88 108 PRO B O 1
ATOM 2610 N N . ILE B 1 109 ? 11.023 -14.484 -7.355 1 98.94 109 ILE B N 1
ATOM 2611 C CA . ILE B 1 109 ? 9.719 -14.008 -7.789 1 98.94 109 ILE B CA 1
ATOM 2612 C C . ILE B 1 109 ? 8.648 -15.031 -7.418 1 98.94 109 ILE B C 1
ATOM 2614 O O . ILE B 1 109 ? 8.828 -16.234 -7.625 1 98.94 109 ILE B O 1
ATOM 2618 N N . LEU B 1 110 ? 7.609 -14.547 -6.809 1 98.94 110 LEU B N 1
ATOM 2619 C CA . LEU B 1 110 ? 6.391 -15.32 -6.617 1 98.94 110 LEU B CA 1
ATOM 2620 C C . LEU B 1 110 ? 5.195 -14.625 -7.254 1 98.94 110 LEU B C 1
ATOM 2622 O O . LEU B 1 110 ? 4.887 -13.477 -6.914 1 98.94 110 LEU B O 1
ATOM 2626 N N . GLY B 1 111 ? 4.59 -15.219 -8.219 1 98.94 111 GLY B N 1
ATOM 2627 C CA . GLY B 1 111 ? 3.346 -14.734 -8.805 1 98.94 111 GLY B CA 1
ATOM 2628 C C . GLY B 1 111 ? 2.125 -15.492 -8.312 1 98.94 111 GLY B C 1
ATOM 2629 O O . GLY B 1 111 ? 2.119 -16.719 -8.289 1 98.94 111 GLY B O 1
ATOM 2630 N N . ILE B 1 112 ? 1.083 -14.805 -7.934 1 98.88 112 ILE B N 1
ATOM 2631 C CA . ILE B 1 112 ? -0.12 -15.43 -7.391 1 98.88 112 ILE B CA 1
ATOM 2632 C C . ILE B 1 112 ? -1.327 -15.047 -8.25 1 98.88 112 ILE B C 1
ATOM 2634 O O . ILE B 1 112 ? -1.567 -13.867 -8.5 1 98.88 112 ILE B O 1
ATOM 2638 N N . CYS B 1 113 ? -2.141 -16.062 -8.711 1 98.56 113 CYS B N 1
ATOM 2639 C CA . CYS B 1 113 ? -3.357 -15.891 -9.5 1 98.56 113 CYS B CA 1
ATOM 2640 C C . CYS B 1 113 ? -3.076 -15.086 -10.766 1 98.56 113 CYS B C 1
ATOM 2642 O O . CYS B 1 113 ? -2.381 -15.562 -11.664 1 98.56 113 CYS B O 1
ATOM 2644 N N . GLY B 1 114 ? -3.434 -13.797 -10.797 1 98.25 114 GLY B N 1
ATOM 2645 C CA . GLY B 1 114 ? -3.066 -12.953 -11.922 1 98.25 114 GLY B CA 1
ATOM 2646 C C . GLY B 1 114 ? -1.567 -12.75 -12.047 1 98.25 114 GLY B C 1
ATOM 2647 O O . GLY B 1 114 ? -1.052 -12.586 -13.156 1 98.25 114 GLY B O 1
ATOM 2648 N N . GLY B 1 115 ? -0.854 -12.781 -10.938 1 98.75 115 GLY B N 1
ATOM 2649 C CA . GLY B 1 115 ? 0.598 -12.703 -10.945 1 98.75 115 GLY B CA 1
ATOM 2650 C C . GLY B 1 115 ? 1.261 -13.883 -11.625 1 98.75 115 GLY B C 1
ATOM 2651 O O . GLY B 1 115 ? 2.293 -13.727 -12.281 1 98.75 115 GLY B O 1
ATOM 2652 N N . GLN B 1 116 ? 0.681 -15.078 -11.398 1 98.81 116 GLN B N 1
ATOM 2653 C CA . GLN B 1 116 ? 1.167 -16.25 -12.125 1 98.81 116 GLN B CA 1
ATOM 2654 C C . GLN B 1 116 ? 0.977 -16.078 -13.633 1 98.81 116 GLN B C 1
ATOM 2656 O O . GLN B 1 116 ? 1.856 -16.438 -14.414 1 98.81 116 GLN B O 1
ATOM 2661 N N . GLN B 1 117 ? -0.232 -15.633 -13.961 1 98.88 117 GLN B N 1
ATOM 2662 C CA . GLN B 1 117 ? -0.578 -15.461 -15.367 1 98.88 117 GLN B CA 1
ATOM 2663 C C . GLN B 1 117 ? 0.356 -14.461 -16.047 1 98.88 117 GLN B C 1
ATOM 2665 O O . GLN B 1 117 ? 0.895 -14.734 -17.125 1 98.88 117 GLN B O 1
ATOM 2670 N N . LEU B 1 118 ? 0.604 -13.352 -15.398 1 98.81 118 LEU B N 1
ATOM 2671 C CA . LEU B 1 118 ? 1.514 -12.344 -15.945 1 98.81 118 LEU B CA 1
ATOM 2672 C C . LEU B 1 118 ? 2.93 -12.898 -16.062 1 98.81 118 LEU B C 1
ATOM 2674 O O . LEU B 1 118 ? 3.619 -12.656 -17.047 1 98.81 118 LEU B O 1
ATOM 2678 N N . LEU B 1 119 ? 3.361 -13.609 -15.016 1 98.88 119 LEU B N 1
ATOM 2679 C CA . LEU B 1 119 ? 4.684 -14.227 -15.016 1 98.88 119 LEU B CA 1
ATOM 2680 C C . LEU B 1 119 ? 4.84 -15.172 -16.203 1 98.88 119 LEU B C 1
ATOM 2682 O O . LEU B 1 119 ? 5.848 -15.125 -16.906 1 98.88 119 LEU B O 1
ATOM 2686 N N . ALA B 1 120 ? 3.832 -16.016 -16.453 1 98.88 120 ALA B N 1
ATOM 2687 C CA . ALA B 1 120 ? 3.857 -16.938 -17.578 1 98.88 120 ALA B CA 1
ATOM 2688 C C . ALA B 1 120 ? 4 -16.188 -18.906 1 98.88 120 ALA B C 1
ATOM 2690 O O . ALA B 1 120 ? 4.824 -16.547 -19.75 1 98.88 120 ALA B O 1
ATOM 2691 N N . VAL B 1 121 ? 3.23 -15.156 -19.016 1 98.81 121 VAL B N 1
ATOM 2692 C CA . VAL B 1 121 ? 3.252 -14.367 -20.25 1 98.81 121 VAL B CA 1
ATOM 2693 C C . VAL B 1 121 ? 4.621 -13.703 -20.406 1 98.81 121 VAL B C 1
ATOM 2695 O O . VAL B 1 121 ? 5.188 -13.711 -21.5 1 98.81 121 VAL B O 1
ATOM 2698 N N . ALA B 1 122 ? 5.172 -13.125 -19.359 1 98.69 122 ALA B N 1
ATOM 2699 C CA . ALA B 1 122 ? 6.48 -12.477 -19.391 1 98.69 122 ALA B CA 1
ATOM 2700 C C . ALA B 1 122 ? 7.57 -13.469 -19.797 1 98.69 122 ALA B C 1
ATOM 2702 O O . ALA B 1 122 ? 8.594 -13.078 -20.375 1 98.69 122 ALA B O 1
ATOM 2703 N N . LEU B 1 123 ? 7.352 -14.734 -19.516 1 98.62 123 LEU B N 1
ATOM 2704 C CA . LEU B 1 123 ? 8.336 -15.773 -19.812 1 98.62 123 LEU B CA 1
ATOM 2705 C C . LEU B 1 123 ? 8.055 -16.422 -21.156 1 98.62 123 LEU B C 1
ATOM 2707 O O . LEU B 1 123 ? 8.672 -17.438 -21.5 1 98.62 123 LEU B O 1
ATOM 2711 N N . GLY B 1 124 ? 7.074 -15.93 -21.859 1 98.5 124 GLY B N 1
ATOM 2712 C CA . GLY B 1 124 ? 6.832 -16.344 -23.219 1 98.5 124 GLY B CA 1
ATOM 2713 C C . GLY B 1 124 ? 5.641 -17.281 -23.359 1 98.5 124 GLY B C 1
ATOM 2714 O O . GLY B 1 124 ? 5.414 -17.859 -24.422 1 98.5 124 GLY B O 1
ATOM 2715 N N . GLY B 1 125 ? 4.867 -17.406 -22.281 1 98.75 125 GLY B N 1
ATOM 2716 C CA . GLY B 1 125 ? 3.709 -18.297 -22.312 1 98.75 125 GLY B CA 1
ATOM 2717 C C . GLY B 1 125 ? 2.475 -17.641 -22.906 1 98.75 125 GLY B C 1
ATOM 2718 O O . GLY B 1 125 ? 2.512 -16.484 -23.297 1 98.75 125 GLY B O 1
ATOM 2719 N N . ARG B 1 126 ? 1.43 -18.469 -23 1 98.5 126 ARG B N 1
ATOM 2720 C CA . ARG B 1 126 ? 0.117 -18.031 -23.469 1 98.5 126 ARG B CA 1
ATOM 2721 C C . ARG B 1 126 ? -0.964 -18.359 -22.438 1 98.5 126 ARG B C 1
ATOM 2723 O O . ARG B 1 126 ? -0.779 -19.234 -21.594 1 98.5 126 ARG B O 1
ATOM 2730 N N . LEU B 1 127 ? -2.057 -17.609 -22.578 1 98.69 127 LEU B N 1
ATOM 2731 C CA . LEU B 1 127 ? -3.152 -17.844 -21.656 1 98.69 127 LEU B CA 1
ATOM 2732 C C . LEU B 1 127 ? -4.414 -18.281 -22.391 1 98.69 127 LEU B C 1
ATOM 2734 O O . LEU B 1 127 ? -4.617 -17.922 -23.547 1 98.69 127 LEU B O 1
ATOM 2738 N N . ILE B 1 128 ? -5.188 -19.109 -21.703 1 98.12 128 ILE B N 1
ATOM 2739 C CA . ILE B 1 128 ? -6.613 -19.203 -22 1 98.12 128 ILE B CA 1
ATOM 2740 C C . ILE B 1 128 ? -7.336 -17.953 -21.5 1 98.12 128 ILE B C 1
ATOM 2742 O O . ILE B 1 128 ? -7.234 -17.609 -20.312 1 98.12 128 ILE B O 1
ATOM 2746 N N . GLN B 1 129 ? -8.047 -17.312 -22.375 1 97.88 129 GLN B N 1
ATOM 2747 C CA . GLN B 1 129 ? -8.703 -16.062 -21.969 1 97.88 129 GLN B CA 1
ATOM 2748 C C . GLN B 1 129 ? -9.906 -16.344 -21.062 1 97.88 129 GLN B C 1
ATOM 2750 O O . GLN B 1 129 ? -10.234 -15.539 -20.188 1 97.88 129 GLN B O 1
ATOM 2755 N N . HIS B 1 130 ? -10.562 -17.406 -21.375 1 97.5 130 HIS B N 1
ATOM 2756 C CA . HIS B 1 130 ? -11.773 -17.781 -20.656 1 97.5 130 HIS B CA 1
ATOM 2757 C C . HIS B 1 130 ? -11.945 -19.297 -20.609 1 97.5 130 HIS B C 1
ATOM 2759 O O . HIS B 1 130 ? -12.414 -19.906 -21.562 1 97.5 130 HIS B O 1
ATOM 2765 N N . ILE B 1 131 ? -11.703 -19.875 -19.422 1 96.81 131 ILE B N 1
ATOM 2766 C CA . ILE B 1 131 ? -11.562 -21.312 -19.234 1 96.81 131 ILE B CA 1
ATOM 2767 C C . ILE B 1 131 ? -12.82 -22.016 -19.734 1 96.81 131 ILE B C 1
ATOM 2769 O O . ILE B 1 131 ? -12.727 -23 -20.484 1 96.81 131 ILE B O 1
ATOM 2773 N N . PRO B 1 132 ? -14.023 -21.516 -19.391 1 94 132 PRO B N 1
ATOM 2774 C CA . PRO B 1 132 ? -15.227 -22.25 -19.781 1 94 132 PRO B CA 1
ATOM 2775 C C . PRO B 1 132 ? -15.375 -22.406 -21.297 1 94 132 PRO B C 1
ATOM 2777 O O . PRO B 1 132 ? -16.109 -23.266 -21.766 1 94 132 PRO B O 1
ATOM 2780 N N . ASP B 1 133 ? -14.703 -21.547 -22.062 1 94.56 133 ASP B N 1
ATOM 2781 C CA . ASP B 1 133 ? -14.789 -21.625 -23.516 1 94.56 133 ASP B CA 1
ATOM 2782 C C . ASP B 1 133 ? -13.914 -22.75 -24.078 1 94.56 133 ASP B C 1
ATOM 2784 O O . ASP B 1 133 ? -14.109 -23.203 -25.203 1 94.56 133 ASP B O 1
ATOM 2788 N N . VAL B 1 134 ? -12.867 -23.141 -23.344 1 93.62 134 VAL B N 1
ATOM 2789 C CA . VAL B 1 134 ? -11.852 -24.062 -23.844 1 93.62 134 VAL B CA 1
ATOM 2790 C C . VAL B 1 134 ? -11.984 -25.406 -23.141 1 93.62 134 VAL B C 1
ATOM 2792 O O . VAL B 1 134 ? -11.859 -26.469 -23.766 1 93.62 134 VAL B O 1
ATOM 2795 N N . ILE B 1 135 ? -12.164 -25.328 -21.844 1 92.81 135 ILE B N 1
ATOM 2796 C CA . ILE B 1 135 ? -12.328 -26.531 -21.016 1 92.81 135 ILE B CA 1
ATOM 2797 C C . ILE B 1 135 ? -13.805 -26.719 -20.688 1 92.81 135 ILE B C 1
ATOM 2799 O O . ILE B 1 135 ? -14.305 -26.172 -19.703 1 92.81 135 ILE B O 1
ATOM 2803 N N . LYS B 1 136 ? -14.406 -27.625 -21.469 1 88.38 136 LYS B N 1
ATOM 2804 C CA . LYS B 1 136 ? -15.836 -27.875 -21.297 1 88.38 136 LYS B CA 1
ATOM 2805 C C . LYS B 1 136 ? -16.078 -28.812 -20.125 1 88.38 136 LYS B C 1
ATOM 2807 O O . LYS B 1 136 ? -15.344 -29.766 -19.922 1 88.38 136 LYS B O 1
ATOM 2812 N N . ASP B 1 137 ? -17.078 -28.641 -19.328 1 84.94 137 ASP B N 1
ATOM 2813 C CA . ASP B 1 137 ? -17.484 -29.469 -18.203 1 84.94 137 ASP B CA 1
ATOM 2814 C C . ASP B 1 137 ? -16.359 -29.625 -17.188 1 84.94 137 ASP B C 1
ATOM 2816 O O . ASP B 1 137 ? -16.156 -30.703 -16.609 1 84.94 137 ASP B O 1
ATOM 2820 N N . GLY B 1 138 ? -15.578 -28.578 -17.156 1 87.75 138 GLY B N 1
ATOM 2821 C CA . GLY B 1 138 ? -14.445 -28.594 -16.25 1 87.75 138 GLY B CA 1
ATOM 2822 C C . GLY B 1 138 ? -14.812 -28.203 -14.828 1 87.75 138 GLY B C 1
ATOM 2823 O O . GLY B 1 138 ? -15.992 -28.078 -14.492 1 87.75 138 GLY B O 1
ATOM 2824 N N . LEU B 1 139 ? -13.836 -28.172 -13.922 1 91.19 139 LEU B N 1
ATOM 2825 C CA . LEU B 1 139 ? -13.984 -27.766 -12.531 1 91.19 139 LEU B CA 1
ATOM 2826 C C . LEU B 1 139 ? -14.406 -26.297 -12.438 1 91.19 139 LEU B C 1
ATOM 2828 O O . LEU B 1 139 ? -14.25 -25.547 -13.398 1 91.19 139 LEU B O 1
ATOM 2832 N N . ALA B 1 140 ? -15.016 -25.969 -11.367 1 89.06 140 ALA B N 1
ATOM 2833 C CA . ALA B 1 140 ? -15.305 -24.562 -11.086 1 89.06 140 ALA B CA 1
ATOM 2834 C C . ALA B 1 140 ? -14.055 -23.828 -10.609 1 89.06 140 ALA B C 1
ATOM 2836 O O . ALA B 1 140 ? -13.656 -23.953 -9.445 1 89.06 140 ALA B O 1
ATOM 2837 N N . HIS B 1 141 ? -13.422 -23.094 -11.461 1 92.19 141 HIS B N 1
ATOM 2838 C CA . HIS B 1 141 ? -12.211 -22.359 -11.109 1 92.19 141 HIS B CA 1
ATOM 2839 C C . HIS B 1 141 ? -12.547 -20.984 -10.555 1 92.19 141 HIS B C 1
ATOM 2841 O O . HIS B 1 141 ? -11.648 -20.25 -10.125 1 92.19 141 HIS B O 1
ATOM 2847 N N . GLU B 1 142 ? -13.742 -20.562 -10.648 1 91.31 142 GLU B N 1
ATOM 2848 C CA . GLU B 1 142 ? -14.375 -19.562 -9.789 1 91.31 142 GLU B CA 1
ATOM 2849 C C . GLU B 1 142 ? -15.312 -20.219 -8.781 1 91.31 142 GLU B C 1
ATOM 2851 O O . GLU B 1 142 ? -16.484 -20.469 -9.086 1 91.31 142 GLU B O 1
ATOM 2856 N N . GLN B 1 143 ? -14.766 -20.359 -7.594 1 86 143 GLN B N 1
ATOM 2857 C CA . GLN B 1 143 ? -15.492 -21.203 -6.652 1 86 143 GLN B CA 1
ATOM 2858 C C . GLN B 1 143 ? -16.609 -20.406 -5.965 1 86 143 GLN B C 1
ATOM 2860 O O . GLN B 1 143 ? -16.469 -19.219 -5.703 1 86 143 GLN B O 1
ATOM 2865 N N . PRO B 1 144 ? -17.609 -21.125 -5.621 1 83.62 144 PRO B N 1
ATOM 2866 C CA . PRO B 1 144 ? -18.75 -20.469 -4.961 1 83.62 144 PRO B CA 1
ATOM 2867 C C . PRO B 1 144 ? -18.531 -20.281 -3.461 1 83.62 144 PRO B C 1
ATOM 2869 O O . PRO B 1 144 ? -19.156 -19.422 -2.846 1 83.62 144 PRO B O 1
ATOM 2872 N N . ASN B 1 145 ? -17.734 -21.172 -2.863 1 83.31 145 ASN B N 1
ATOM 2873 C CA . ASN B 1 145 ? -17.469 -21.094 -1.432 1 83.31 145 ASN B CA 1
ATOM 2874 C C . ASN B 1 145 ? -16.391 -20.062 -1.122 1 83.31 145 ASN B C 1
ATOM 2876 O O . ASN B 1 145 ? -15.703 -19.578 -2.027 1 83.31 145 ASN B O 1
ATOM 2880 N N . PRO B 1 146 ? -16.344 -19.75 0.19 1 88.62 146 PRO B N 1
ATOM 2881 C CA . PRO B 1 146 ? -15.305 -18.781 0.57 1 88.62 146 PRO B CA 1
ATOM 2882 C C . PRO B 1 146 ? -13.898 -19.219 0.174 1 88.62 146 PRO B C 1
ATOM 2884 O O . PRO B 1 146 ? -13.602 -20.422 0.2 1 88.62 146 PRO B O 1
ATOM 2887 N N . ARG B 1 147 ? -13.047 -18.297 -0.173 1 90.81 147 ARG B N 1
ATOM 2888 C CA . ARG B 1 147 ? -11.68 -18.562 -0.625 1 90.81 147 ARG B CA 1
ATOM 2889 C C . ARG B 1 147 ? -10.836 -19.141 0.504 1 90.81 147 ARG B C 1
ATOM 2891 O O . ARG B 1 147 ? -9.711 -19.609 0.274 1 90.81 147 ARG B O 1
ATOM 2898 N N . THR B 1 148 ? -11.391 -19.172 1.673 1 93.44 148 THR B N 1
ATOM 2899 C CA . THR B 1 148 ? -10.711 -19.766 2.818 1 93.44 148 THR B CA 1
ATOM 2900 C C . THR B 1 148 ? -10.914 -21.281 2.844 1 93.44 148 THR B C 1
ATOM 2902 O O . THR B 1 148 ? -10.414 -21.953 3.742 1 93.44 148 THR B O 1
ATOM 2905 N N . GLU B 1 149 ? -11.648 -21.75 1.824 1 93.88 149 GLU B N 1
ATOM 2906 C CA . GLU B 1 149 ? -11.93 -23.172 1.712 1 93.88 149 GLU B CA 1
ATOM 2907 C C . GLU B 1 149 ? -11.375 -23.75 0.412 1 93.88 149 GLU B C 1
ATOM 2909 O O . GLU B 1 149 ? -11.195 -23.016 -0.567 1 93.88 149 GLU B O 1
ATOM 2914 N N . VAL B 1 150 ? -11.141 -25.031 0.451 1 95.56 150 VAL B N 1
ATOM 2915 C CA . VAL B 1 150 ? -10.633 -25.734 -0.725 1 95.56 150 VAL B CA 1
ATOM 2916 C C . VAL B 1 150 ? -11.688 -25.719 -1.828 1 95.56 150 VAL B C 1
ATOM 2918 O O . VAL B 1 150 ? -12.867 -25.969 -1.567 1 95.56 150 VAL B O 1
ATOM 2921 N N . GLY B 1 151 ? -11.258 -25.422 -3.018 1 95.19 151 GLY B N 1
ATOM 2922 C CA . GLY B 1 151 ? -12.125 -25.5 -4.184 1 95.19 151 GLY B CA 1
ATOM 2923 C C . GLY B 1 151 ? -11.945 -26.781 -4.973 1 95.19 151 GLY B C 1
ATOM 2924 O O . GLY B 1 151 ? -12.922 -27.406 -5.395 1 95.19 151 GLY B O 1
ATOM 2925 N N . HIS B 1 152 ? -10.695 -27.203 -5.207 1 96.25 152 HIS B N 1
ATOM 2926 C CA . HIS B 1 152 ? -10.352 -28.438 -5.906 1 96.25 152 HIS B CA 1
ATOM 2927 C C . HIS B 1 152 ? -8.938 -28.891 -5.57 1 96.25 152 HIS B C 1
ATOM 2929 O O . HIS B 1 152 ? -8.18 -28.156 -4.938 1 96.25 152 HIS B O 1
ATOM 2935 N N . GLU B 1 153 ? -8.633 -30.031 -6.016 1 97.12 153 GLU B N 1
ATOM 2936 C CA . GLU B 1 153 ? -7.285 -30.547 -5.82 1 97.12 153 GLU B CA 1
ATOM 2937 C C . GLU B 1 153 ? -6.398 -30.266 -7.027 1 97.12 153 GLU B C 1
ATOM 2939 O O . GLU B 1 153 ? -6.898 -30.078 -8.141 1 97.12 153 GLU B O 1
ATOM 2944 N N . ILE B 1 154 ? -5.094 -30.219 -6.734 1 98.38 154 ILE B N 1
ATOM 2945 C CA . ILE B 1 154 ? -4.113 -30.141 -7.809 1 98.38 154 ILE B CA 1
ATOM 2946 C C . ILE B 1 154 ? -3.096 -31.266 -7.664 1 98.38 154 ILE B C 1
ATOM 2948 O O . ILE B 1 154 ? -2.855 -31.766 -6.559 1 98.38 154 ILE B O 1
ATOM 2952 N N . SER B 1 155 ? -2.578 -31.688 -8.773 1 98.75 155 SER B N 1
ATOM 2953 C CA . SER B 1 155 ? -1.425 -32.594 -8.82 1 98.75 155 SER B CA 1
ATOM 2954 C C . SER B 1 155 ? -0.131 -31.812 -9.031 1 98.75 155 SER B C 1
ATOM 2956 O O . SER B 1 155 ? -0.074 -30.906 -9.875 1 98.75 155 SER B O 1
ATOM 2958 N N . VAL B 1 156 ? 0.868 -32.188 -8.297 1 98.81 156 VAL B N 1
ATOM 2959 C CA . VAL B 1 156 ? 2.156 -31.5 -8.344 1 98.81 156 VAL B CA 1
ATOM 2960 C C . VAL B 1 156 ? 3.16 -32.344 -9.133 1 98.81 156 VAL B C 1
ATOM 2962 O O . VAL B 1 156 ? 3.25 -33.562 -8.938 1 98.81 156 VAL B O 1
ATOM 2965 N N . THR B 1 157 ? 3.883 -31.75 -10.031 1 98.62 157 THR B N 1
ATOM 2966 C CA . THR B 1 157 ? 4.906 -32.438 -10.812 1 98.62 157 THR B CA 1
ATOM 2967 C C . THR B 1 157 ? 6.074 -32.844 -9.93 1 98.62 157 THR B C 1
ATOM 2969 O O . THR B 1 157 ? 6.77 -32 -9.367 1 98.62 157 THR B O 1
ATOM 2972 N N . PRO B 1 158 ? 6.359 -34.156 -9.852 1 98.31 158 PRO B N 1
ATOM 2973 C CA . PRO B 1 158 ? 7.477 -34.625 -9.016 1 98.31 158 PRO B CA 1
ATOM 2974 C C . PRO B 1 158 ? 8.812 -34 -9.43 1 98.31 158 PRO B C 1
ATOM 2976 O O . PRO B 1 158 ? 9.086 -33.844 -10.625 1 98.31 158 PRO B O 1
ATOM 2979 N N . GLY B 1 159 ? 9.578 -33.531 -8.445 1 98.12 159 GLY B N 1
ATOM 2980 C CA . GLY B 1 159 ? 10.898 -33 -8.711 1 98.12 159 GLY B CA 1
ATOM 2981 C C . GLY B 1 159 ? 10.891 -31.5 -8.961 1 98.12 159 GLY B C 1
ATOM 2982 O O . GLY B 1 159 ? 11.938 -30.859 -8.922 1 98.12 159 GLY B O 1
ATOM 2983 N N . SER B 1 160 ? 9.719 -30.953 -9.234 1 98.62 160 SER B N 1
ATOM 2984 C CA . SER B 1 160 ? 9.602 -29.516 -9.445 1 98.62 160 SER B CA 1
ATOM 2985 C C . SER B 1 160 ? 9.945 -28.734 -8.18 1 98.62 160 SER B C 1
ATOM 2987 O O . SER B 1 160 ? 10.117 -29.328 -7.113 1 98.62 160 SER B O 1
ATOM 2989 N N . LEU B 1 161 ? 10.18 -27.484 -8.328 1 98.75 161 LEU B N 1
ATOM 2990 C CA . LEU B 1 161 ? 10.375 -26.609 -7.176 1 98.75 161 LEU B CA 1
ATOM 2991 C C . LEU B 1 161 ? 9.195 -26.703 -6.215 1 98.75 161 LEU B C 1
ATOM 2993 O O . LEU B 1 161 ? 9.383 -26.812 -5.004 1 98.75 161 LEU B O 1
ATOM 2997 N N . LEU B 1 162 ? 7.934 -26.625 -6.742 1 98.88 162 LEU B N 1
ATOM 2998 C CA . LEU B 1 162 ? 6.738 -26.703 -5.914 1 98.88 162 LEU B CA 1
ATOM 2999 C C . LEU B 1 162 ? 6.719 -28.016 -5.117 1 98.88 162 LEU B C 1
ATOM 3001 O O . LEU B 1 162 ? 6.379 -28.016 -3.934 1 98.88 162 LEU B O 1
ATOM 3005 N N . HIS B 1 163 ? 7.098 -29.062 -5.766 1 98.81 163 HIS B N 1
ATOM 3006 C CA . HIS B 1 163 ? 7.152 -30.375 -5.109 1 98.81 163 HIS B CA 1
ATOM 3007 C C . HIS B 1 163 ? 8.156 -30.375 -3.963 1 98.81 163 HIS B C 1
ATOM 3009 O O . HIS B 1 163 ? 7.859 -30.844 -2.869 1 98.81 163 HIS B O 1
ATOM 3015 N N . ARG B 1 164 ? 9.336 -29.812 -4.238 1 98.69 164 ARG B N 1
ATOM 3016 C CA . ARG B 1 164 ? 10.367 -29.766 -3.211 1 98.69 164 ARG B CA 1
ATOM 3017 C C . ARG B 1 164 ? 9.922 -28.906 -2.027 1 98.69 164 ARG B C 1
ATOM 3019 O O . ARG B 1 164 ? 10.234 -29.219 -0.876 1 98.69 164 ARG B O 1
ATOM 3026 N N . ILE B 1 165 ? 9.211 -27.891 -2.314 1 98.62 165 ILE B N 1
ATOM 3027 C CA . ILE B 1 165 ? 8.766 -26.938 -1.3 1 98.62 165 ILE B CA 1
ATOM 3028 C C . ILE B 1 165 ? 7.676 -27.578 -0.44 1 98.62 165 ILE B C 1
ATOM 3030 O O . ILE B 1 165 ? 7.715 -27.484 0.79 1 98.62 165 ILE B O 1
ATOM 3034 N N . THR B 1 166 ? 6.707 -28.219 -1.055 1 98.38 166 THR B N 1
ATOM 3035 C CA . THR B 1 166 ? 5.504 -28.641 -0.348 1 98.38 166 THR B CA 1
ATOM 3036 C C . THR B 1 166 ? 5.648 -30.062 0.167 1 98.38 166 THR B C 1
ATOM 3038 O O . THR B 1 166 ? 4.988 -30.453 1.134 1 98.38 166 THR B O 1
ATOM 3041 N N . GLY B 1 167 ? 6.41 -30.859 -0.563 1 97.75 167 GLY B N 1
ATOM 3042 C CA . GLY B 1 167 ? 6.637 -32.25 -0.179 1 97.75 167 GLY B CA 1
ATOM 3043 C C . GLY B 1 167 ? 5.453 -33.156 -0.472 1 97.75 167 GLY B C 1
ATOM 3044 O O . GLY B 1 167 ? 5.363 -34.25 0.065 1 97.75 167 GLY B O 1
ATOM 3045 N N . VAL B 1 168 ? 4.508 -32.656 -1.263 1 97.31 168 VAL B N 1
ATOM 3046 C CA . VAL B 1 168 ? 3.311 -33.438 -1.533 1 97.31 168 VAL B CA 1
ATOM 3047 C C . VAL B 1 168 ? 3.057 -33.5 -3.037 1 97.31 168 VAL B C 1
ATOM 3049 O O . VAL B 1 168 ? 3.518 -32.625 -3.783 1 97.31 168 VAL B O 1
ATOM 3052 N N . GLU B 1 169 ? 2.361 -34.469 -3.406 1 97.88 169 GLU B N 1
ATOM 3053 C CA . GLU B 1 169 ? 2.084 -34.656 -4.824 1 97.88 169 GLU B CA 1
ATOM 3054 C C . GLU B 1 169 ? 0.662 -34.219 -5.172 1 97.88 169 GLU B C 1
ATOM 3056 O O . GLU B 1 169 ? 0.335 -34.031 -6.344 1 97.88 169 GLU B O 1
ATOM 3061 N N . VAL B 1 170 ? -0.177 -34.219 -4.148 1 98.12 170 VAL B N 1
ATOM 3062 C CA . VAL B 1 170 ? -1.561 -33.781 -4.324 1 98.12 170 VAL B CA 1
ATOM 3063 C C . VAL B 1 170 ? -2.018 -33 -3.094 1 98.12 170 VAL B C 1
ATOM 3065 O O . VAL B 1 170 ? -1.737 -33.406 -1.96 1 98.12 170 VAL B O 1
ATOM 3068 N N . PHE B 1 171 ? -2.605 -31.844 -3.283 1 97.12 171 PHE B N 1
ATOM 3069 C CA . PHE B 1 171 ? -3.238 -31.156 -2.168 1 97.12 171 PHE B CA 1
ATOM 3070 C C . PHE B 1 171 ? -4.344 -30.219 -2.664 1 97.12 171 PHE B C 1
ATOM 3072 O O . PHE B 1 171 ? -4.469 -29.984 -3.867 1 97.12 171 PHE B O 1
ATOM 3079 N N . GLY B 1 172 ? -5.238 -29.797 -1.745 1 97.38 172 GLY B N 1
ATOM 3080 C CA . GLY B 1 172 ? -6.371 -28.938 -2.059 1 97.38 172 GLY B CA 1
ATOM 3081 C C . GLY B 1 172 ? -6.004 -27.469 -2.113 1 97.38 172 GLY B C 1
ATOM 3082 O O . GLY B 1 172 ? -5.203 -26.984 -1.307 1 97.38 172 GLY B O 1
ATOM 3083 N N . VAL B 1 173 ? -6.598 -26.766 -3.096 1 97.88 173 VAL B N 1
ATOM 3084 C CA . VAL B 1 173 ? -6.34 -25.328 -3.232 1 97.88 173 VAL B CA 1
ATOM 3085 C C . VAL B 1 173 ? -7.66 -24.578 -3.418 1 97.88 173 VAL B C 1
ATOM 3087 O O . VAL B 1 173 ? -8.672 -25.188 -3.789 1 97.88 173 VAL B O 1
ATOM 3090 N N . ASN B 1 174 ? -7.66 -23.297 -3.076 1 97.19 174 ASN B N 1
ATOM 3091 C CA . ASN B 1 174 ? -8.766 -22.406 -3.449 1 97.19 174 ASN B CA 1
ATOM 3092 C C . ASN B 1 174 ? -8.641 -21.938 -4.895 1 97.19 174 ASN B C 1
ATOM 3094 O O . ASN B 1 174 ? -7.637 -22.219 -5.559 1 97.19 174 ASN B O 1
ATOM 3098 N N . SER B 1 175 ? -9.672 -21.391 -5.406 1 94.31 175 SER B N 1
ATOM 3099 C CA . SER B 1 175 ? -9.664 -21.047 -6.824 1 94.31 175 SER B CA 1
ATOM 3100 C C . SER B 1 175 ? -10.555 -19.844 -7.109 1 94.31 175 SER B C 1
ATOM 3102 O O . SER B 1 175 ? -11.68 -19.766 -6.602 1 94.31 175 SER B O 1
ATOM 3104 N N . ALA B 1 176 ? -10.031 -18.844 -7.824 1 94.5 176 ALA B N 1
ATOM 3105 C CA . ALA B 1 176 ? -10.773 -17.641 -8.203 1 94.5 176 ALA B CA 1
ATOM 3106 C C . ALA B 1 176 ? -10.203 -17.016 -9.469 1 94.5 176 ALA B C 1
ATOM 3108 O O . ALA B 1 176 ? -9.68 -15.906 -9.438 1 94.5 176 ALA B O 1
ATOM 3109 N N . HIS B 1 177 ? -10.453 -17.688 -10.609 1 95.44 177 HIS B N 1
ATOM 3110 C CA . HIS B 1 177 ? -9.93 -17.172 -11.875 1 95.44 177 HIS B CA 1
ATOM 3111 C C . HIS B 1 177 ? -10.703 -17.734 -13.062 1 95.44 177 HIS B C 1
ATOM 3113 O O . HIS B 1 177 ? -11.242 -18.844 -12.992 1 95.44 177 HIS B O 1
ATOM 3119 N N . HIS B 1 178 ? -10.742 -16.969 -14.148 1 96 178 HIS B N 1
ATOM 3120 C CA . HIS B 1 178 ? -11.328 -17.5 -15.375 1 96 178 HIS B CA 1
ATOM 3121 C C . HIS B 1 178 ? -10.305 -17.547 -16.5 1 96 178 HIS B C 1
ATOM 3123 O O . HIS B 1 178 ? -10.523 -18.203 -17.516 1 96 178 HIS B O 1
ATOM 3129 N N . GLN B 1 179 ? -9.18 -16.781 -16.391 1 97.81 179 GLN B N 1
ATOM 3130 C CA . GLN B 1 179 ? -8.008 -17 -17.25 1 97.81 179 GLN B CA 1
ATOM 3131 C C . GLN B 1 179 ? -7.105 -18.078 -16.672 1 97.81 179 GLN B C 1
ATOM 3133 O O . GLN B 1 179 ? -7.191 -18.406 -15.484 1 97.81 179 GLN B O 1
ATOM 3138 N N . ALA B 1 180 ? -6.344 -18.719 -17.516 1 98.44 180 ALA B N 1
ATOM 3139 C CA . ALA B 1 180 ? -5.375 -19.719 -17.078 1 98.44 180 ALA B CA 1
ATOM 3140 C C . ALA B 1 180 ? -4.207 -19.797 -18.062 1 98.44 180 ALA B C 1
ATOM 3142 O O . ALA B 1 180 ? -4.348 -19.469 -19.234 1 98.44 180 ALA B O 1
ATOM 3143 N N . VAL B 1 181 ? -3.092 -20.156 -17.562 1 98.81 181 VAL B N 1
ATOM 3144 C CA . VAL B 1 181 ? -1.972 -20.453 -18.453 1 98.81 181 VAL B CA 1
ATOM 3145 C C . VAL B 1 181 ? -2.354 -21.578 -19.406 1 98.81 181 VAL B C 1
ATOM 3147 O O . VAL B 1 181 ? -2.908 -22.594 -18.984 1 98.81 181 VAL B O 1
ATOM 3150 N N . GLU B 1 182 ? -2.133 -21.312 -20.609 1 98.56 182 GLU B N 1
ATOM 3151 C CA . GLU B 1 182 ? -2.379 -22.312 -21.641 1 98.56 182 GLU B CA 1
ATOM 3152 C C . GLU B 1 182 ? -1.118 -23.125 -21.938 1 98.56 182 GLU B C 1
ATOM 3154 O O . GLU B 1 182 ? -1.176 -24.344 -22.062 1 98.56 182 GLU B O 1
ATOM 3159 N N . SER B 1 183 ? -0.07 -22.453 -22.078 1 98.5 183 SER B N 1
ATOM 3160 C CA . SER B 1 183 ? 1.205 -23.078 -22.406 1 98.5 183 SER B CA 1
ATOM 3161 C C . SER B 1 183 ? 2.379 -22.203 -22 1 98.5 183 SER B C 1
ATOM 3163 O O . SER B 1 183 ? 2.234 -20.984 -21.859 1 98.5 183 SER B O 1
ATOM 3165 N N . VAL B 1 184 ? 3.502 -22.828 -21.734 1 98.62 184 VAL B N 1
ATOM 3166 C CA . VAL B 1 184 ? 4.758 -22.141 -21.438 1 98.62 184 VAL B CA 1
ATOM 3167 C C . VAL B 1 184 ? 5.887 -22.75 -22.266 1 98.62 184 VAL B C 1
ATOM 3169 O O . VAL B 1 184 ? 5.891 -23.969 -22.516 1 98.62 184 VAL B O 1
ATOM 3172 N N . PRO B 1 185 ? 6.852 -21.953 -22.688 1 98.44 185 PRO B N 1
ATOM 3173 C CA . PRO B 1 185 ? 8 -22.5 -23.406 1 98.44 185 PRO B CA 1
ATOM 3174 C C . PRO B 1 185 ? 9.117 -22.969 -22.484 1 98.44 185 PRO B C 1
ATOM 3176 O O . PRO B 1 185 ? 9.242 -22.469 -21.359 1 98.44 185 PRO B O 1
ATOM 3179 N N . ALA B 1 186 ? 9.93 -23.938 -22.984 1 97.31 186 ALA B N 1
ATOM 3180 C CA . ALA B 1 186 ? 11.148 -24.266 -22.266 1 97.31 186 ALA B CA 1
ATOM 3181 C C . ALA B 1 186 ? 12 -23.016 -22.016 1 97.31 186 ALA B C 1
ATOM 3183 O O . ALA B 1 186 ? 12.086 -22.141 -22.875 1 97.31 186 ALA B O 1
ATOM 3184 N N . PRO B 1 187 ? 12.578 -22.938 -20.906 1 97.94 187 PRO B N 1
ATOM 3185 C CA . PRO B 1 187 ? 12.75 -23.969 -19.875 1 97.94 187 PRO B CA 1
ATOM 3186 C C . PRO B 1 187 ? 11.672 -23.891 -18.781 1 97.94 187 PRO B C 1
ATOM 3188 O O . PRO B 1 187 ? 11.742 -24.625 -17.797 1 97.94 187 PRO B O 1
ATOM 3191 N N . VAL B 1 188 ? 10.68 -22.984 -18.969 1 98.75 188 VAL B N 1
ATOM 3192 C CA . VAL B 1 188 ? 9.586 -22.906 -18 1 98.75 188 VAL B CA 1
ATOM 3193 C C . VAL B 1 188 ? 8.82 -24.219 -17.969 1 98.75 188 VAL B C 1
ATOM 3195 O O . VAL B 1 188 ? 8.57 -24.828 -19.016 1 98.75 188 VAL B O 1
ATOM 3198 N N . ILE B 1 189 ? 8.438 -24.656 -16.797 1 98.44 189 ILE B N 1
ATOM 3199 C CA . ILE B 1 189 ? 7.703 -25.922 -16.734 1 98.44 189 ILE B CA 1
ATOM 3200 C C . ILE B 1 189 ? 6.391 -25.703 -15.992 1 98.44 189 ILE B C 1
ATOM 3202 O O . ILE B 1 189 ? 6.254 -24.766 -15.211 1 98.44 189 ILE B O 1
ATOM 3206 N N . VAL B 1 190 ? 5.453 -26.578 -16.297 1 98.88 190 VAL B N 1
ATOM 3207 C CA . VAL B 1 190 ? 4.215 -26.703 -15.531 1 98.88 190 VAL B CA 1
ATOM 3208 C C . VAL B 1 190 ? 4.445 -27.578 -14.297 1 98.88 190 VAL B C 1
ATOM 3210 O O . VAL B 1 190 ? 4.789 -28.75 -14.422 1 98.88 190 VAL B O 1
ATOM 3213 N N . ASP B 1 191 ? 4.246 -26.984 -13.117 1 98.88 191 ASP B N 1
ATOM 3214 C CA . ASP B 1 191 ? 4.605 -27.734 -11.922 1 98.88 191 ASP B CA 1
ATOM 3215 C C . ASP B 1 191 ? 3.357 -28.188 -11.164 1 98.88 191 ASP B C 1
ATOM 3217 O O . ASP B 1 191 ? 3.455 -28.906 -10.164 1 98.88 191 ASP B O 1
ATOM 3221 N N . ALA B 1 192 ? 2.148 -27.781 -11.641 1 98.88 192 ALA B N 1
ATOM 3222 C CA . ALA B 1 192 ? 0.904 -28.219 -11.016 1 98.88 192 ALA B CA 1
ATOM 3223 C C . ALA B 1 192 ? -0.262 -28.141 -12 1 98.88 192 ALA B C 1
ATOM 3225 O O . ALA B 1 192 ? -0.333 -27.234 -12.82 1 98.88 192 ALA B O 1
ATOM 3226 N N . ARG B 1 193 ? -1.187 -29.062 -11.875 1 98.69 193 ARG B N 1
ATOM 3227 C CA . ARG B 1 193 ? -2.396 -29.109 -12.688 1 98.69 193 ARG B CA 1
ATOM 3228 C C . ARG B 1 193 ? -3.602 -29.531 -11.859 1 98.69 193 ARG B C 1
ATOM 3230 O O . ARG B 1 193 ? -3.465 -30.328 -10.922 1 98.69 193 ARG B O 1
ATOM 3237 N N . ALA B 1 194 ? -4.707 -29 -12.258 1 98.12 194 ALA B N 1
ATOM 3238 C CA . ALA B 1 194 ? -5.969 -29.547 -11.758 1 98.12 194 ALA B CA 1
ATOM 3239 C C . ALA B 1 194 ? -6.375 -30.797 -12.531 1 98.12 194 ALA B C 1
ATOM 3241 O O . ALA B 1 194 ? -5.77 -31.125 -13.555 1 98.12 194 ALA B O 1
ATOM 3242 N N . ALA B 1 195 ? -7.418 -31.453 -12.07 1 96.81 195 ALA B N 1
ATOM 3243 C CA . ALA B 1 195 ? -7.852 -32.719 -12.648 1 96.81 195 ALA B CA 1
ATOM 3244 C C . ALA B 1 195 ? -8.375 -32.531 -14.07 1 96.81 195 ALA B C 1
ATOM 3246 O O . ALA B 1 195 ? -8.305 -33.438 -14.898 1 96.81 195 ALA B O 1
ATOM 3247 N N . ASP B 1 196 ? -8.844 -31.328 -14.344 1 97.12 196 ASP B N 1
ATOM 3248 C CA . ASP B 1 196 ? -9.414 -31.062 -15.664 1 97.12 196 ASP B CA 1
ATOM 3249 C C . ASP B 1 196 ? -8.336 -30.594 -16.641 1 97.12 196 ASP B C 1
ATOM 3251 O O . ASP B 1 196 ? -8.641 -30.188 -17.766 1 97.12 196 ASP B O 1
ATOM 3255 N N . GLY B 1 197 ? -7.09 -30.531 -16.172 1 97.25 197 GLY B N 1
ATOM 3256 C CA . GLY B 1 197 ? -5.977 -30.203 -17.047 1 97.25 197 GLY B CA 1
ATOM 3257 C C . GLY B 1 197 ? -5.535 -28.75 -16.938 1 97.25 197 GLY B C 1
ATOM 3258 O O . GLY B 1 197 ? -4.488 -28.375 -17.453 1 97.25 197 GLY B O 1
ATOM 3259 N N . VAL B 1 198 ? -6.316 -27.922 -16.281 1 98.25 198 VAL B N 1
ATOM 3260 C CA . VAL B 1 198 ? -5.98 -26.5 -16.125 1 98.25 198 VAL B CA 1
ATOM 3261 C C . VAL B 1 198 ? -4.648 -26.375 -15.391 1 98.25 198 VAL B C 1
ATOM 3263 O O . VAL B 1 198 ? -4.426 -27.031 -14.367 1 98.25 198 VAL B O 1
ATOM 3266 N N . ILE B 1 199 ? -3.742 -25.625 -15.953 1 98.69 199 ILE B N 1
ATOM 3267 C CA . ILE B 1 199 ? -2.441 -25.375 -15.336 1 98.69 199 ILE B CA 1
ATOM 3268 C C . ILE B 1 199 ? -2.613 -24.5 -14.102 1 98.69 199 ILE B C 1
ATOM 3270 O O . ILE B 1 199 ? -3.188 -23.406 -14.18 1 98.69 199 ILE B O 1
ATOM 3274 N N . GLU B 1 200 ? -2.107 -25.016 -12.953 1 98.81 200 GLU B N 1
ATOM 3275 C CA . GLU B 1 200 ? -2.273 -24.312 -11.688 1 98.81 200 GLU B CA 1
ATOM 3276 C C . GLU B 1 200 ? -0.934 -23.797 -11.156 1 98.81 200 GLU B C 1
ATOM 3278 O O . GLU B 1 200 ? -0.894 -23.016 -10.211 1 98.81 200 GLU B O 1
ATOM 3283 N N . GLY B 1 201 ? 0.126 -24.219 -11.727 1 98.88 201 GLY B N 1
ATOM 3284 C CA . GLY B 1 201 ? 1.444 -23.781 -11.297 1 98.88 201 GLY B CA 1
ATOM 3285 C C . GLY B 1 201 ? 2.477 -23.812 -12.414 1 98.88 201 GLY B C 1
ATOM 3286 O O . GLY B 1 201 ? 2.438 -24.703 -13.266 1 98.88 201 GLY B O 1
ATOM 3287 N N . VAL B 1 202 ? 3.367 -22.875 -12.477 1 98.94 202 VAL B N 1
ATOM 3288 C CA . VAL B 1 202 ? 4.504 -22.844 -13.391 1 98.94 202 VAL B CA 1
ATOM 3289 C C . VAL B 1 202 ? 5.754 -22.391 -12.641 1 98.94 202 VAL B C 1
ATOM 3291 O O . VAL B 1 202 ? 5.66 -21.719 -11.609 1 98.94 202 VAL B O 1
ATOM 3294 N N . GLU B 1 203 ? 6.891 -22.766 -13.078 1 98.94 203 GLU B N 1
ATOM 3295 C CA . GLU B 1 203 ? 8.164 -22.312 -12.523 1 98.94 203 GLU B CA 1
ATOM 3296 C C . GLU B 1 203 ? 9.25 -22.25 -13.594 1 98.94 203 GLU B C 1
ATOM 3298 O O . GLU B 1 203 ? 9.117 -22.859 -14.656 1 98.94 203 GLU B O 1
ATOM 3303 N N . ASP B 1 204 ? 10.203 -21.406 -13.461 1 98.81 204 ASP B N 1
ATOM 3304 C CA . ASP B 1 204 ? 11.406 -21.391 -14.281 1 98.81 204 ASP B CA 1
ATOM 3305 C C . ASP B 1 204 ? 12.602 -21.953 -13.523 1 98.81 204 ASP B C 1
ATOM 3307 O O . ASP B 1 204 ? 13.211 -21.266 -12.695 1 98.81 204 ASP B O 1
ATOM 3311 N N . PRO B 1 205 ? 13 -23.203 -13.773 1 98.25 205 PRO B N 1
ATOM 3312 C CA . PRO B 1 205 ? 14.062 -23.859 -13 1 98.25 205 PRO B CA 1
ATOM 3313 C C . PRO B 1 205 ? 15.445 -23.281 -13.289 1 98.25 205 PRO B C 1
ATOM 3315 O O . PRO B 1 205 ? 16.406 -23.609 -12.586 1 98.25 205 PRO B O 1
ATOM 3318 N N . SER B 1 206 ? 15.523 -22.438 -14.273 1 98 206 SER B N 1
ATOM 3319 C CA . SER B 1 206 ? 16.812 -21.828 -14.602 1 98 206 SER B CA 1
ATOM 3320 C C . SER B 1 206 ? 17.109 -20.641 -13.695 1 98 206 SER B C 1
ATOM 3322 O O . SER B 1 206 ? 18.219 -20.109 -13.719 1 98 206 SER B O 1
ATOM 3324 N N . ARG B 1 207 ? 16.203 -20.297 -12.883 1 97.69 207 ARG B N 1
ATOM 3325 C CA . ARG B 1 207 ? 16.344 -19.125 -12.016 1 97.69 207 ARG B CA 1
ATOM 3326 C C . ARG B 1 207 ? 16.422 -19.547 -10.547 1 97.69 207 ARG B C 1
ATOM 3328 O O . ARG B 1 207 ? 16.031 -20.672 -10.195 1 97.69 207 ARG B O 1
ATOM 3335 N N . ARG B 1 208 ? 16.906 -18.625 -9.742 1 96.81 208 ARG B N 1
ATOM 3336 C CA . ARG B 1 208 ? 17.094 -18.875 -8.312 1 96.81 208 ARG B CA 1
ATOM 3337 C C . ARG B 1 208 ? 15.773 -19.266 -7.656 1 96.81 208 ARG B C 1
ATOM 3339 O O . ARG B 1 208 ? 15.727 -20.234 -6.883 1 96.81 208 ARG B O 1
ATOM 3346 N N . PHE B 1 209 ? 14.805 -18.547 -7.887 1 98.69 209 PHE B N 1
ATOM 3347 C CA . PHE B 1 209 ? 13.445 -18.781 -7.422 1 98.69 209 PHE B CA 1
ATOM 3348 C C . PHE B 1 209 ? 12.438 -18.047 -8.305 1 98.69 209 PHE B C 1
ATOM 3350 O O . PHE B 1 209 ? 12.367 -16.828 -8.289 1 98.69 209 PHE B O 1
ATOM 3357 N N . CYS B 1 210 ? 11.68 -18.75 -9.031 1 98.88 210 CYS B N 1
ATOM 3358 C CA . CYS B 1 210 ? 10.664 -18.219 -9.938 1 98.88 210 CYS B CA 1
ATOM 3359 C C . CYS B 1 210 ? 9.453 -19.141 -10.008 1 98.88 210 CYS B C 1
ATOM 3361 O O . CYS B 1 210 ? 9.5 -20.188 -10.664 1 98.88 210 CYS B O 1
ATOM 3363 N N . LEU B 1 211 ? 8.477 -18.781 -9.25 1 98.94 211 LEU B N 1
ATOM 3364 C CA . LEU B 1 211 ? 7.316 -19.641 -9.062 1 98.94 211 LEU B CA 1
ATOM 3365 C C . LEU B 1 211 ? 6.02 -18.859 -9.258 1 98.94 211 LEU B C 1
ATOM 3367 O O . LEU B 1 211 ? 5.883 -17.734 -8.773 1 98.94 211 LEU B O 1
ATOM 3371 N N . GLY B 1 212 ? 5.117 -19.344 -10.062 1 98.94 212 GLY B N 1
ATOM 3372 C CA . GLY B 1 212 ? 3.762 -18.828 -10.203 1 98.94 212 GLY B CA 1
ATOM 3373 C C . GLY B 1 212 ? 2.703 -19.844 -9.812 1 98.94 212 GLY B C 1
ATOM 3374 O O . GLY B 1 212 ? 2.738 -21 -10.25 1 98.94 212 GLY B O 1
ATOM 3375 N N . VAL B 1 213 ? 1.807 -19.453 -8.961 1 98.94 213 VAL B N 1
ATOM 3376 C CA . VAL B 1 213 ? 0.712 -20.328 -8.555 1 98.94 213 VAL B CA 1
ATOM 3377 C C . VAL B 1 213 ? -0.625 -19.641 -8.844 1 98.94 213 VAL B C 1
ATOM 3379 O O . VAL B 1 213 ? -0.771 -18.438 -8.648 1 98.94 213 VAL B O 1
ATOM 3382 N N . GLN B 1 214 ? -1.577 -20.438 -9.336 1 98.75 214 GLN B N 1
ATOM 3383 C CA . GLN B 1 214 ? -2.855 -19.891 -9.773 1 98.75 214 GLN B CA 1
ATOM 3384 C C . GLN B 1 214 ? -3.793 -19.672 -8.586 1 98.75 214 GLN B C 1
ATOM 3386 O O . GLN B 1 214 ? -4.637 -18.781 -8.602 1 98.75 214 GLN B O 1
ATOM 3391 N N . TRP B 1 215 ? -3.645 -20.547 -7.539 1 98.44 215 TRP B N 1
ATOM 3392 C CA . TRP B 1 215 ? -4.488 -20.406 -6.359 1 98.44 215 TRP B CA 1
ATOM 3393 C C . TRP B 1 215 ? -3.941 -19.328 -5.426 1 98.44 215 TRP B C 1
ATOM 3395 O O . TRP B 1 215 ? -3.072 -18.547 -5.812 1 98.44 215 TRP B O 1
ATOM 3405 N N . HIS B 1 216 ? -4.457 -19.188 -4.277 1 98.56 216 HIS B N 1
ATOM 3406 C CA . HIS B 1 216 ? -4.145 -18.094 -3.35 1 98.56 216 HIS B CA 1
ATOM 3407 C C . HIS B 1 216 ? -3.559 -18.641 -2.051 1 98.56 216 HIS B C 1
ATOM 3409 O O . HIS B 1 216 ? -4.262 -18.75 -1.044 1 98.56 216 HIS B O 1
ATOM 3415 N N . PRO B 1 217 ? -2.264 -18.875 -2.098 1 98.69 217 PRO B N 1
ATOM 3416 C CA . PRO B 1 217 ? -1.639 -19.453 -0.907 1 98.69 217 PRO B CA 1
ATOM 3417 C C . PRO B 1 217 ? -1.645 -18.5 0.286 1 98.69 217 PRO B C 1
ATOM 3419 O O . PRO B 1 217 ? -1.407 -18.922 1.42 1 98.69 217 PRO B O 1
ATOM 3422 N N . GLU B 1 218 ? -1.927 -17.188 0.052 1 98.5 218 GLU B N 1
ATOM 3423 C CA . GLU B 1 218 ? -1.905 -16.234 1.159 1 98.5 218 GLU B CA 1
ATOM 3424 C C . GLU B 1 218 ? -3.064 -16.484 2.121 1 98.5 218 GLU B C 1
ATOM 3426 O O . GLU B 1 218 ? -3.072 -15.961 3.238 1 98.5 218 GLU B O 1
ATOM 3431 N N . TYR B 1 219 ? -4.039 -17.281 1.72 1 97.38 219 TYR B N 1
ATOM 3432 C CA . TYR B 1 219 ? -5.117 -17.656 2.625 1 97.38 219 TYR B CA 1
ATOM 3433 C C . TYR B 1 219 ? -4.66 -18.75 3.592 1 97.38 219 TYR B C 1
ATOM 3435 O O . TYR B 1 219 ? -5.328 -19.016 4.598 1 97.38 219 TYR B O 1
ATOM 3443 N N . ALA B 1 220 ? -3.588 -19.391 3.312 1 96.94 220 ALA B N 1
ATOM 3444 C CA . ALA B 1 220 ? -2.955 -20.359 4.203 1 96.94 220 ALA B CA 1
ATOM 3445 C C . ALA B 1 220 ? -3.932 -21.453 4.59 1 96.94 220 ALA B C 1
ATOM 3447 O O . ALA B 1 220 ? -4.078 -21.781 5.773 1 96.94 220 ALA B O 1
ATOM 3448 N N . ILE B 1 221 ? -4.547 -22.016 3.586 1 95.75 221 ILE B N 1
ATOM 3449 C CA . ILE B 1 221 ? -5.559 -23.016 3.908 1 95.75 221 ILE B CA 1
ATOM 3450 C C . ILE B 1 221 ? -4.891 -24.375 4.129 1 95.75 221 ILE B C 1
ATOM 3452 O O . ILE B 1 221 ? -5.539 -25.328 4.57 1 95.75 221 ILE B O 1
ATOM 3456 N N . SER B 1 222 ? -3.615 -24.531 3.828 1 96 222 SER B N 1
ATOM 3457 C CA . SER B 1 222 ? -2.863 -25.766 4.035 1 96 222 SER B CA 1
ATOM 3458 C C . SER B 1 222 ? -1.413 -25.484 4.41 1 96 222 SER B C 1
ATOM 3460 O O . SER B 1 222 ? -0.944 -24.344 4.262 1 96 222 SER B O 1
ATOM 3462 N N . ALA B 1 223 ? -0.704 -26.484 4.855 1 97.5 223 ALA B N 1
ATOM 3463 C CA . ALA B 1 223 ? 0.72 -26.375 5.16 1 97.5 223 ALA B CA 1
ATOM 3464 C C . ALA B 1 223 ? 1.527 -26.078 3.896 1 97.5 223 ALA B C 1
ATOM 3466 O O . ALA B 1 223 ? 2.555 -25.406 3.953 1 97.5 223 ALA B O 1
ATOM 3467 N N . ALA B 1 224 ? 1.033 -26.547 2.783 1 98.19 224 ALA B N 1
ATOM 3468 C CA . ALA B 1 224 ? 1.691 -26.297 1.505 1 98.19 224 ALA B CA 1
ATOM 3469 C C . ALA B 1 224 ? 1.728 -24.797 1.195 1 98.19 224 ALA B C 1
ATOM 3471 O O . ALA B 1 224 ? 2.736 -24.281 0.709 1 98.19 224 ALA B O 1
ATOM 3472 N N . ASP B 1 225 ? 0.644 -24.156 1.53 1 98.38 225 ASP B N 1
ATOM 3473 C CA . ASP B 1 225 ? 0.556 -22.719 1.303 1 98.38 225 ASP B CA 1
ATOM 3474 C C . ASP B 1 225 ? 1.615 -21.969 2.107 1 98.38 225 ASP B C 1
ATOM 3476 O O . ASP B 1 225 ? 2.318 -21.109 1.57 1 98.38 225 ASP B O 1
ATOM 3480 N N . THR B 1 226 ? 1.747 -22.312 3.365 1 98.44 226 THR B N 1
ATOM 3481 C CA . THR B 1 226 ? 2.729 -21.688 4.242 1 98.44 226 THR B CA 1
ATOM 3482 C C . THR B 1 226 ? 4.148 -21.969 3.756 1 98.44 226 THR B C 1
ATOM 3484 O O . THR B 1 226 ? 5.004 -21.094 3.777 1 98.44 226 THR B O 1
ATOM 3487 N N . ALA B 1 227 ? 4.367 -23.156 3.283 1 98.81 227 ALA B N 1
ATOM 3488 C CA . ALA B 1 227 ? 5.684 -23.562 2.807 1 98.81 227 ALA B CA 1
ATOM 3489 C C . ALA B 1 227 ? 6.109 -22.75 1.596 1 98.81 227 ALA B C 1
ATOM 3491 O O . ALA B 1 227 ? 7.297 -22.453 1.422 1 98.81 227 ALA B O 1
ATOM 3492 N N . ILE B 1 228 ? 5.188 -22.359 0.782 1 98.88 228 ILE B N 1
ATOM 3493 C CA . ILE B 1 228 ? 5.48 -21.578 -0.409 1 98.88 228 ILE B CA 1
ATOM 3494 C C . ILE B 1 228 ? 6.035 -20.203 0 1 98.88 228 ILE B C 1
ATOM 3496 O O . ILE B 1 228 ? 7.062 -19.766 -0.518 1 98.88 228 ILE B O 1
ATOM 3500 N N . PHE B 1 229 ? 5.395 -19.547 0.965 1 98.88 229 PHE B N 1
ATOM 3501 C CA . PHE B 1 229 ? 5.859 -18.25 1.437 1 98.88 229 PHE B CA 1
ATOM 3502 C C . PHE B 1 229 ? 7.207 -18.375 2.139 1 98.88 229 PHE B C 1
ATOM 3504 O O . PHE B 1 229 ? 8.086 -17.547 1.957 1 98.88 229 PHE B O 1
ATOM 3511 N N . ASP B 1 230 ? 7.344 -19.438 2.939 1 98.75 230 ASP B N 1
ATOM 3512 C CA . ASP B 1 230 ? 8.609 -19.656 3.627 1 98.75 230 ASP B CA 1
ATOM 3513 C C . ASP B 1 230 ? 9.758 -19.797 2.629 1 98.75 230 ASP B C 1
ATOM 3515 O O . ASP B 1 230 ? 10.812 -19.188 2.805 1 98.75 230 ASP B O 1
ATOM 3519 N N . ALA B 1 231 ? 9.562 -20.547 1.577 1 98.81 231 ALA B N 1
ATOM 3520 C CA . ALA B 1 231 ? 10.594 -20.781 0.571 1 98.81 231 ALA B CA 1
ATOM 3521 C C . ALA B 1 231 ? 10.914 -19.5 -0.199 1 98.81 231 ALA B C 1
ATOM 3523 O O . ALA B 1 231 ? 12.078 -19.219 -0.477 1 98.81 231 ALA B O 1
ATOM 3524 N N . PHE B 1 232 ? 9.891 -18.781 -0.54 1 98.81 232 PHE B N 1
ATOM 3525 C CA . PHE B 1 232 ? 10.047 -17.531 -1.274 1 98.81 232 PHE B CA 1
ATOM 3526 C C . PHE B 1 232 ? 10.875 -16.531 -0.476 1 98.81 232 PHE B C 1
ATOM 3528 O O . PHE B 1 232 ? 11.844 -15.969 -0.991 1 98.81 232 PHE B O 1
ATOM 3535 N N . VAL B 1 233 ? 10.492 -16.375 0.81 1 98.75 233 VAL B N 1
ATOM 3536 C CA . VAL B 1 233 ? 11.188 -15.414 1.668 1 98.75 233 VAL B CA 1
ATOM 3537 C C . VAL B 1 233 ? 12.609 -15.898 1.936 1 98.75 233 VAL B C 1
ATOM 3539 O O . VAL B 1 233 ? 13.555 -15.102 1.942 1 98.75 233 VAL B O 1
ATOM 3542 N N . ALA B 1 234 ? 12.805 -17.188 2.109 1 98.31 234 ALA B N 1
ATOM 3543 C CA . ALA B 1 234 ? 14.141 -17.75 2.293 1 98.31 234 ALA B CA 1
ATOM 3544 C C . ALA B 1 234 ? 15.023 -17.484 1.078 1 98.31 234 ALA B C 1
ATOM 3546 O O . ALA B 1 234 ? 16.188 -17.109 1.22 1 98.31 234 ALA B O 1
ATOM 3547 N N . ALA B 1 235 ? 14.477 -17.594 -0.099 1 98.25 235 ALA B N 1
ATOM 3548 C CA . ALA B 1 235 ? 15.219 -17.359 -1.335 1 98.25 235 ALA B CA 1
ATOM 3549 C C . ALA B 1 235 ? 15.594 -15.891 -1.476 1 98.25 235 ALA B C 1
ATOM 3551 O O . ALA B 1 235 ? 16.5 -15.547 -2.244 1 98.25 235 ALA B O 1
ATOM 3552 N N . SER B 1 236 ? 14.875 -15.039 -0.772 1 98.19 236 SER B N 1
ATOM 3553 C CA . SER B 1 236 ? 15.086 -13.602 -0.876 1 98.19 236 SER B CA 1
ATOM 3554 C C . SER B 1 236 ? 16.141 -13.117 0.116 1 98.19 236 SER B C 1
ATOM 3556 O O . SER B 1 236 ? 16.5 -11.938 0.128 1 98.19 236 SER B O 1
ATOM 3558 N N . ARG B 1 237 ? 16.547 -14.031 1.016 1 93.5 237 ARG B N 1
ATOM 3559 C CA . ARG B 1 237 ? 17.594 -13.68 1.986 1 93.5 237 ARG B CA 1
ATOM 3560 C C . ARG B 1 237 ? 18.969 -13.633 1.328 1 93.5 237 ARG B C 1
ATOM 3562 O O . ARG B 1 237 ? 19.25 -14.414 0.417 1 93.5 237 ARG B O 1
ATOM 3569 N N . GLY B 1 238 ? 19.547 -12.531 0.728 1 70.5 238 GLY B N 1
ATOM 3570 C CA . GLY B 1 238 ? 20.859 -12.289 0.151 1 70.5 238 GLY B CA 1
ATOM 3571 C C . GLY B 1 238 ? 21.859 -13.406 0.427 1 70.5 238 GLY B C 1
ATOM 3572 O O . GLY B 1 238 ? 21.781 -14.062 1.465 1 70.5 238 GLY B O 1
ATOM 3573 N N . GLY B 1 239 ? 22.219 -14.469 -0.655 1 50.19 239 GLY B N 1
ATOM 3574 C CA . GLY B 1 239 ? 23.438 -15.258 -0.549 1 50.19 239 GLY B CA 1
ATOM 3575 C C . GLY B 1 239 ? 24.609 -14.469 -0.004 1 50.19 239 GLY B C 1
ATOM 3576 O O . GLY B 1 239 ? 24.812 -13.312 -0.378 1 50.19 239 GLY B O 1
ATOM 3577 N N . GLU B 1 240 ? 25.078 -14.414 1.242 1 40.19 240 GLU B N 1
ATOM 3578 C CA . GLU B 1 240 ? 26.5 -14.164 1.372 1 40.19 240 GLU B CA 1
ATOM 3579 C C . GLU B 1 240 ? 27.266 -14.672 0.153 1 40.19 240 GLU B C 1
ATOM 3581 O O . GLU B 1 240 ? 26.844 -15.633 -0.493 1 40.19 240 GLU B O 1
ATOM 3586 N N . GLY B 1 241 ? 28.203 -13.898 -0.71 1 30.91 241 GLY B N 1
ATOM 3587 C CA . GLY B 1 241 ? 29.25 -14.516 -1.504 1 30.91 241 GLY B CA 1
ATOM 3588 C C . GLY B 1 241 ? 29.578 -15.922 -1.06 1 30.91 241 GLY B C 1
ATOM 3589 O O . GLY B 1 241 ? 29.891 -16.156 0.11 1 30.91 241 GLY B O 1
ATOM 3590 N N . ALA B 1 242 ? 29.312 -16.953 -1.788 1 22.69 242 ALA B N 1
ATOM 3591 C CA . ALA B 1 242 ? 30.281 -18.031 -1.827 1 22.69 242 ALA B CA 1
ATOM 3592 C C . ALA B 1 242 ? 31.688 -17.516 -2.107 1 22.69 242 ALA B C 1
ATOM 3594 O O . ALA B 1 242 ? 31.875 -16.641 -2.961 1 22.69 242 ALA B O 1
#

Solvent-accessible surface area (backbone atoms only — not comparable to full-atom values): 25268 Å² total; per-residue (Å²): 132,84,56,28,31,29,34,30,48,50,37,68,39,76,82,26,56,84,94,35,78,52,36,24,35,34,45,54,46,41,58,46,48,42,36,39,74,39,52,26,39,51,32,35,36,70,71,48,45,91,48,24,66,61,52,57,74,67,36,36,22,41,36,35,46,47,63,101,52,41,78,59,42,64,72,50,76,39,89,67,72,59,90,83,64,39,77,51,66,61,52,50,50,16,52,51,44,35,46,53,53,32,59,74,67,54,37,22,34,40,17,28,30,46,16,17,46,47,50,39,31,76,63,63,10,34,65,37,77,46,40,75,81,75,47,70,95,46,76,65,39,60,39,88,61,61,71,72,38,70,56,49,55,33,41,34,34,83,86,29,70,63,18,68,55,48,70,47,52,63,54,70,34,29,36,77,48,48,55,37,49,65,48,62,41,85,77,36,43,74,30,23,25,32,89,74,62,52,47,36,22,36,33,35,78,91,44,85,36,36,40,21,31,42,34,60,46,54,61,49,74,44,71,47,28,49,31,50,42,35,50,50,37,56,61,15,42,75,76,72,86,126,132,83,56,30,31,30,35,30,47,50,37,69,39,76,81,26,55,85,94,34,77,52,35,27,35,32,44,54,44,42,56,46,48,42,37,39,74,39,53,25,39,50,34,33,36,69,74,48,45,91,49,25,67,61,51,56,74,67,35,36,24,40,37,35,48,47,62,101,53,41,79,60,42,65,74,50,76,39,89,67,73,61,90,84,64,39,76,49,67,62,52,51,50,16,51,51,44,34,48,53,53,33,58,74,66,52,38,21,36,40,17,27,30,46,16,16,46,49,49,39,33,77,63,63,11,35,65,36,76,45,41,74,81,75,47,70,92,47,76,66,40,59,41,89,63,63,71,72,39,73,55,48,55,33,42,35,34,83,86,30,70,64,18,68,56,48,70,47,51,64,53,72,34,28,39,76,47,50,55,37,50,65,48,63,40,85,77,37,42,74,30,22,25,31,90,74,63,52,46,36,22,37,32,34,79,91,44,84,36,38,40,19,31,42,34,60,47,54,59,48,75,44,70,48,28,50,32,50,42,35,51,50,37,56,61,16,41,75,76,72,83,127